Protein 7XYR (pdb70)

Structure (mmCIF, N/CA/C/O backbone):
data_7XYR
#
_entry.id   7XYR
#
_cell.length_a   101.582
_cell.length_b   122.249
_cell.length_c   105.122
_cell.angle_alpha   90.000
_cell.angle_beta   90.000
_cell.angle_gamma   90.000
#
_symmetry.space_group_name_H-M   'C 2 2 21'
#
loop_
_entity.id
_entity.type
_entity.pdbx_description
1 polymer Beta-glucuronidase
2 non-polymer 'MAGNESIUM ION'
3 non-polymer 'SODIUM ION'
4 non-polymer GLYCEROL
5 water water
#
loop_
_atom_site.group_PDB
_atom_site.id
_atom_site.type_symbol
_atom_site.label_atom_id
_atom_site.label_alt_id
_atom_site.label_comp_id
_atom_site.label_asym_id
_atom_site.label_entity_id
_atom_site.label_seq_id
_atom_site.pdbx_PDB_ins_code
_atom_site.Cartn_x
_atom_site.Cartn_y
_atom_site.Cartn_z
_atom_site.occupancy
_atom_site.B_iso_or_equiv
_atom_site.auth_seq_id
_atom_site.auth_comp_id
_atom_site.auth_asym_id
_atom_site.auth_atom_id
_atom_site.pdbx_PDB_model_num
ATOM 1 N N . ILE A 1 23 ? -28.506 -36.781 -9.755 1.000 32.500 21 ILE A N 1
ATOM 2 C CA . ILE A 1 23 ? -28.884 -35.418 -9.211 1.000 31.718 21 ILE A CA 1
ATOM 3 C C . ILE A 1 23 ? -28.624 -34.332 -10.262 1.000 26.688 21 ILE A C 1
ATOM 4 O O . ILE A 1 23 ? -27.503 -34.120 -10.725 1.000 25.298 21 ILE A O 1
ATOM 9 N N . PRO A 1 24 ? -29.657 -33.557 -10.648 1.000 22.608 22 PRO A N 1
ATOM 10 C CA . PRO A 1 24 ? -29.475 -32.462 -11.607 1.000 20.681 22 PRO A CA 1
ATOM 11 C C . PRO A 1 24 ? -28.630 -31.307 -11.034 1.000 18.738 22 PRO A C 1
ATOM 12 O O . PRO A 1 24 ? -28.586 -31.141 -9.840 1.000 19.743 22 PRO A O 1
ATOM 16 N N . ARG A 1 25 ? -27.940 -30.576 -11.909 1.000 19.175 23 ARG A N 1
ATOM 17 C CA . ARG A 1 25 ? -27.152 -29.349 -11.609 1.000 20.537 23 ARG A CA 1
ATOM 18 C C . ARG A 1 25 ? -26.351 -29.602 -10.337 1.000 22.330 23 ARG A C 1
ATOM 19 O O . ARG A 1 25 ? -26.541 -28.925 -9.322 1.000 21.062 23 ARG A O 1
ATOM 27 N N . PRO A 1 26 ? -25.491 -30.650 -10.337 1.000 21.616 24 PRO A N 1
ATOM 28 C CA . PRO A 1 26 ? -24.792 -31.057 -9.126 1.000 22.829 24 PRO A CA 1
ATOM 29 C C . PRO A 1 26 ? -23.637 -30.109 -8.754 1.000 20.081 24 PRO A C 1
ATOM 30 O O . PRO A 1 26 ? -23.129 -30.290 -7.688 1.000 20.145 24 PRO A O 1
ATOM 34 N N . GLU A 1 27 ? -23.241 -29.172 -9.619 1.000 19.312 25 GLU A N 1
ATOM 35 C CA . GLU A 1 27 ? -21.996 -28.366 -9.440 1.000 19.943 25 GLU A CA 1
ATOM 36 C C . GLU A 1 27 ? -22.129 -27.397 -8.243 1.000 20.422 25 GLU A C 1
ATOM 37 O O . GLU A 1 27 ? -23.274 -27.021 -7.839 1.000 16.966 25 GLU A O 1
ATOM 43 N N . TYR A 1 28 ? -20.985 -26.976 -7.697 1.000 19.812 26 TYR A N 1
ATOM 44 C CA . TYR A 1 28 ? -20.919 -26.072 -6.521 1.000 22.015 26 TYR A CA 1
ATOM 45 C C . TYR A 1 28 ? -21.594 -24.753 -6.909 1.000 20.399 26 TYR A C 1
ATOM 46 O O . TYR A 1 28 ? -21.203 -24.124 -7.884 1.000 18.511 26 TYR A O 1
ATOM 55 N N . PRO A 1 29 ? -22.693 -24.358 -6.231 1.000 20.503 27 PRO A N 1
ATOM 56 C CA . PRO A 1 29 ? -23.496 -23.221 -6.680 1.000 20.283 27 PRO A CA 1
ATOM 57 C C . PRO A 1 29 ? -22.906 -21.837 -6.386 1.000 19.345 27 PRO A C 1
ATOM 58 O O . PRO A 1 29 ? -23.404 -20.875 -6.918 1.000 18.457 27 PRO A O 1
ATOM 62 N N . ARG A 1 30 ? -21.772 -21.783 -5.681 1.000 21.153 28 ARG A N 1
ATOM 63 C CA . ARG A 1 30 ? -21.121 -20.511 -5.291 1.000 20.618 28 ARG A CA 1
ATOM 64 C C . ARG A 1 30 ? -19.619 -20.611 -5.490 1.000 20.675 28 ARG A C 1
ATOM 65 O O . ARG A 1 30 ? -18.851 -20.545 -4.547 1.000 23.052 28 ARG A O 1
ATOM 73 N N . PRO A 1 31 ? -19.159 -20.708 -6.744 1.000 22.791 29 PRO A N 1
ATOM 74 C CA . PRO A 1 31 ? -17.778 -21.084 -7.019 1.000 22.398 29 PRO A CA 1
ATOM 75 C C . PRO A 1 31 ? -16.760 -19.966 -6.797 1.000 22.754 29 PRO A C 1
ATOM 76 O O . PRO A 1 31 ? -15.617 -20.243 -6.891 1.000 21.177 29 PRO A O 1
ATOM 80 N N . GLN A 1 32 ? -17.186 -18.734 -6.516 1.000 22.789 30 GLN A N 1
ATOM 81 C CA . GLN A 1 32 ? -16.224 -17.660 -6.170 1.000 22.153 30 GLN A CA 1
ATOM 82 C C . GLN A 1 32 ? -16.053 -17.602 -4.643 1.000 23.346 30 GLN A C 1
ATOM 83 O O . GLN A 1 32 ? -15.255 -16.766 -4.173 1.000 24.990 30 GLN A O 1
ATOM 89 N N . PHE A 1 33 ? -16.749 -18.455 -3.879 1.000 22.393 31 PHE A N 1
ATOM 90 C CA . PHE A 1 33 ? -16.557 -18.570 -2.402 1.000 21.401 31 PHE A CA 1
ATOM 91 C C . PHE A 1 33 ? -16.848 -20.004 -1.953 1.000 21.066 31 PHE A C 1
ATOM 92 O O . PHE A 1 33 ? -17.953 -20.318 -1.446 1.000 23.752 31 PHE A O 1
ATOM 100 N N . GLU A 1 34 ? -15.890 -20.902 -2.149 1.000 21.358 32 GLU A N 1
ATOM 101 C CA . GLU A 1 34 ? -16.188 -22.368 -2.171 1.000 22.224 32 GLU A CA 1
ATOM 102 C C . GLU A 1 34 ? -15.598 -23.082 -0.953 1.000 23.611 32 GLU A C 1
ATOM 103 O O . GLU A 1 34 ? -14.370 -22.984 -0.753 1.000 26.276 32 GLU A O 1
ATOM 109 N N . ARG A 1 35 ? -16.434 -23.768 -0.175 1.000 24.697 33 ARG A N 1
ATOM 110 C CA . ARG A 1 35 ? -16.025 -24.725 0.891 1.000 30.151 33 ARG A CA 1
ATOM 111 C C . ARG A 1 35 ? -16.325 -26.135 0.380 1.000 35.283 33 ARG A C 1
ATOM 112 O O . ARG A 1 35 ? -17.099 -26.270 -0.603 1.000 43.464 33 ARG A O 1
ATOM 120 N N . THR A 1 36 ? -15.754 -27.149 1.023 1.000 32.483 34 THR A N 1
ATOM 121 C CA . THR A 1 36 ? -15.943 -28.571 0.628 1.000 30.283 34 THR A CA 1
ATOM 122 C C . THR A 1 36 ? -17.105 -29.174 1.421 1.000 27.752 34 THR A C 1
ATOM 123 O O . THR A 1 36 ? -17.658 -30.181 0.974 1.000 29.115 34 THR A O 1
ATOM 127 N N . THR A 1 37 ? -17.464 -28.613 2.573 1.000 25.987 35 THR A N 1
ATOM 128 C CA . THR A 1 37 ? -18.399 -29.277 3.511 1.000 25.655 35 THR A CA 1
ATOM 129 C C . THR A 1 37 ? -19.799 -28.793 3.161 1.000 27.445 35 THR A C 1
ATOM 130 O O . THR A 1 37 ? -20.386 -27.969 3.942 1.000 27.664 35 THR A O 1
ATOM 134 N N . TRP A 1 38 ? -20.341 -29.345 2.069 1.000 25.476 36 TRP A N 1
ATOM 135 C CA . TRP A 1 38 ? -21.717 -29.026 1.615 1.000 24.673 36 TRP A CA 1
ATOM 136 C C . TRP A 1 38 ? -22.439 -30.278 1.146 1.000 22.719 36 TRP A C 1
ATOM 137 O O . TRP A 1 38 ? -21.773 -31.246 0.844 1.000 24.945 36 TRP A O 1
ATOM 148 N N . VAL A 1 39 ? -23.751 -30.155 1.025 1.000 21.918 37 VAL A N 1
ATOM 149 C CA . VAL A 1 39 ? -24.692 -31.157 0.457 1.000 21.683 37 VAL A CA 1
ATOM 150 C C . VAL A 1 39 ? -25.564 -30.464 -0.610 1.000 22.577 37 VAL A C 1
ATOM 151 O O . VAL A 1 39 ? -26.183 -29.374 -0.345 1.000 18.645 37 VAL A O 1
ATOM 155 N N . ASN A 1 40 ? -25.642 -31.072 -1.784 1.000 20.544 38 ASN A N 1
ATOM 156 C CA . ASN A 1 40 ? -26.582 -30.641 -2.851 1.000 18.865 38 ASN A CA 1
ATOM 157 C C . ASN A 1 40 ? -27.955 -31.259 -2.576 1.000 17.289 38 ASN A C 1
ATOM 158 O O . ASN A 1 40 ? -28.059 -32.477 -2.481 1.000 19.219 38 ASN A O 1
ATOM 163 N N . LEU A 1 41 ? -28.999 -30.456 -2.431 1.000 16.745 39 LEU A N 1
ATOM 164 C CA . LEU A 1 41 ? -30.348 -30.989 -2.149 1.000 17.329 39 LEU A CA 1
ATOM 165 C C . LEU A 1 41 ? -31.232 -31.007 -3.412 1.000 17.845 39 LEU A C 1
ATOM 166 O O . LEU A 1 41 ? -32.495 -31.179 -3.273 1.000 18.329 39 LEU A O 1
ATOM 171 N N . ASN A 1 42 ? -30.643 -30.944 -4.607 1.000 18.013 40 ASN A N 1
ATOM 172 C CA . ASN A 1 42 ? -31.434 -31.095 -5.865 1.000 18.370 40 ASN A CA 1
ATOM 173 C C . ASN A 1 42 ? -31.895 -32.545 -6.016 1.000 18.543 40 ASN A C 1
ATOM 174 O O . ASN A 1 42 ? -31.392 -33.413 -5.316 1.000 18.300 40 ASN A O 1
ATOM 179 N N . GLY A 1 43 ? -32.828 -32.794 -6.917 1.000 18.551 41 GLY A N 1
ATOM 180 C CA . GLY A 1 43 ? -33.336 -34.151 -7.165 1.000 20.442 41 GLY A CA 1
ATOM 181 C C . GLY A 1 43 ? -34.825 -34.205 -6.897 1.000 21.243 41 GLY A C 1
ATOM 182 O O . GLY A 1 43 ? -35.515 -33.156 -6.963 1.000 20.127 41 GLY A O 1
ATOM 183 N N . THR A 1 44 ? -35.309 -35.380 -6.541 1.000 21.026 42 THR A N 1
ATOM 184 C CA . THR A 1 44 ? -36.754 -35.634 -6.405 1.000 21.164 42 THR A CA 1
ATOM 185 C C . THR A 1 44 ? -37.226 -35.075 -5.070 1.000 20.969 42 THR A C 1
ATOM 186 O O . THR A 1 44 ? -36.791 -35.555 -4.056 1.000 21.715 42 THR A O 1
ATOM 190 N N . TRP A 1 45 ? -38.150 -34.128 -5.115 1.000 21.074 43 TRP A N 1
ATOM 191 C CA . TRP A 1 45 ? -38.922 -33.640 -3.958 1.000 18.566 43 TRP A CA 1
ATOM 192 C C . TRP A 1 45 ? -40.365 -34.044 -4.213 1.000 20.725 43 TRP A C 1
ATOM 193 O O . TRP A 1 45 ? -40.661 -34.445 -5.338 1.000 22.159 43 TRP A O 1
ATOM 204 N N . THR A 1 46 ? -41.244 -33.848 -3.237 1.000 20.938 44 THR A N 1
ATOM 205 C CA . THR A 1 46 ? -42.710 -33.954 -3.418 1.000 21.678 44 THR A CA 1
ATOM 206 C C . THR A 1 46 ? -43.278 -32.541 -3.468 1.000 21.804 44 THR A C 1
ATOM 207 O O . THR A 1 46 ? -42.611 -31.597 -2.993 1.000 21.338 44 THR A O 1
ATOM 211 N N . TYR A 1 47 ? -44.447 -32.392 -4.055 1.000 19.741 45 TYR A N 1
ATOM 212 C CA . TYR A 1 47 ? -45.103 -31.075 -4.226 1.000 21.281 45 TYR A CA 1
ATOM 213 C C . TYR A 1 47 ? -46.610 -31.257 -4.310 1.000 20.592 45 TYR A C 1
ATOM 214 O O . TYR A 1 47 ? -47.063 -32.364 -4.572 1.000 21.168 45 TYR A O 1
ATOM 223 N N . GLU A 1 48 ? -47.318 -30.158 -4.148 1.000 22.042 46 GLU A N 1
ATOM 224 C CA . GLU A 1 48 ? -48.777 -30.040 -4.342 1.000 26.579 46 GLU A CA 1
ATOM 225 C C . GLU A 1 48 ? -49.087 -28.635 -4.824 1.000 25.635 46 GLU A C 1
ATOM 226 O O . GLU A 1 48 ? -48.480 -27.716 -4.267 1.000 29.514 46 GLU A O 1
ATOM 232 N N . PHE A 1 49 ? -50.050 -28.474 -5.721 1.000 24.511 47 PHE A N 1
ATOM 233 C CA . PHE A 1 49 ? -50.720 -27.175 -5.977 1.000 25.978 47 PHE A CA 1
ATOM 234 C C . PHE A 1 49 ? -51.776 -27.000 -4.890 1.000 27.686 47 PHE A C 1
ATOM 235 O O . PHE A 1 49 ? -52.319 -28.036 -4.474 1.000 27.535 47 PHE A O 1
ATOM 243 N N . ASP A 1 50 ? -51.972 -25.783 -4.378 1.000 28.426 48 ASP A N 1
ATOM 244 C CA . ASP A 1 50 ? -52.907 -25.522 -3.252 1.000 31.283 48 ASP A CA 1
ATOM 245 C C . ASP A 1 50 ? -53.910 -24.452 -3.707 1.000 33.295 48 ASP A C 1
ATOM 246 O O . ASP A 1 50 ? -53.842 -23.273 -3.272 1.000 29.135 48 ASP A O 1
ATOM 251 N N . LEU A 1 51 ? -54.849 -24.916 -4.519 1.000 37.980 49 LEU A N 1
ATOM 252 C CA . LEU A 1 51 ? -55.878 -24.118 -5.238 1.000 41.411 49 LEU A CA 1
ATOM 253 C C . LEU A 1 51 ? -56.687 -23.253 -4.261 1.000 40.220 49 LEU A C 1
ATOM 254 O O . LEU A 1 51 ? -57.038 -22.112 -4.630 1.000 36.460 49 LEU A O 1
ATOM 259 N N . ASP A 1 52 ? -57.020 -23.763 -3.078 1.000 42.161 50 ASP A N 1
ATOM 260 C CA . ASP A 1 52 ? -57.934 -23.032 -2.156 1.000 45.173 50 ASP A CA 1
ATOM 261 C C . ASP A 1 52 ? -57.140 -22.439 -0.989 1.000 43.226 50 ASP A C 1
ATOM 262 O O . ASP A 1 52 ? -57.780 -21.905 -0.077 1.000 43.291 50 ASP A O 1
ATOM 267 N N . ASP A 1 53 ? -55.806 -22.473 -1.042 1.000 39.774 51 ASP A N 1
ATOM 268 C CA . ASP A 1 53 ? -54.948 -21.897 0.026 1.000 40.845 51 ASP A CA 1
ATOM 269 C C . ASP A 1 53 ? -55.364 -22.491 1.375 1.000 40.062 51 ASP A C 1
ATOM 270 O O . ASP A 1 53 ? -55.616 -21.716 2.311 1.000 41.488 51 ASP A O 1
ATOM 275 N N . SER A 1 54 ? -55.444 -23.822 1.453 1.000 38.111 52 SER A N 1
ATOM 276 C CA . SER A 1 54 ? -55.894 -24.562 2.658 1.000 36.218 52 SER A CA 1
ATOM 277 C C . SER A 1 54 ? -54.736 -25.348 3.282 1.000 34.618 52 SER A C 1
ATOM 278 O O . SER A 1 54 ? -54.950 -25.953 4.332 1.000 36.598 52 SER A O 1
ATOM 281 N N . GLY A 1 55 ? -53.543 -25.315 2.686 1.000 33.121 53 GLY A N 1
ATOM 282 C CA . GLY A 1 55 ? -52.391 -26.125 3.126 1.000 32.907 53 GLY A CA 1
ATOM 283 C C . GLY A 1 55 ? -52.137 -26.067 4.631 1.000 33.720 53 GLY A C 1
ATOM 284 O O . GLY A 1 55 ? -51.778 -27.112 5.187 1.000 31.248 53 GLY A O 1
ATOM 285 N N . LYS A 1 56 ? -52.245 -24.894 5.262 1.000 34.719 54 LYS A N 1
ATOM 286 C CA . LYS A 1 56 ? -51.963 -24.747 6.722 1.000 39.260 54 LYS A CA 1
ATOM 287 C C . LYS A 1 56 ? -53.072 -25.465 7.491 1.000 41.170 54 LYS A C 1
ATOM 288 O O . LYS A 1 56 ? -52.738 -26.222 8.396 1.000 37.295 54 LYS A O 1
ATOM 292 N N . LYS A 1 57 ? -54.330 -25.297 7.069 1.000 45.502 55 LYS A N 1
ATOM 293 C CA . LYS A 1 57 ? -55.495 -26.025 7.648 1.000 43.953 55 LYS A CA 1
ATOM 294 C C . LYS A 1 57 ? -55.242 -27.538 7.574 1.000 41.822 55 LYS A C 1
ATOM 295 O O . LYS A 1 57 ? -55.576 -28.211 8.550 1.000 46.941 55 LYS A O 1
ATOM 297 N N . ARG A 1 58 ? -54.613 -28.052 6.512 1.000 38.466 56 ARG A N 1
ATOM 298 C CA . ARG A 1 58 ? -54.392 -29.510 6.321 1.000 34.149 56 ARG A CA 1
ATOM 299 C C . ARG A 1 58 ? -53.025 -29.937 6.861 1.000 35.296 56 ARG A C 1
ATOM 300 O O . ARG A 1 58 ? -52.584 -31.049 6.525 1.000 33.413 56 ARG A O 1
ATOM 308 N N . ASN A 1 59 ? -52.372 -29.087 7.656 1.000 35.758 57 ASN A N 1
ATOM 309 C CA . ASN A 1 59 ? -51.107 -29.400 8.372 1.000 35.440 57 ASN A CA 1
ATOM 310 C C . ASN A 1 59 ? -50.039 -29.819 7.356 1.000 32.323 57 ASN A C 1
ATOM 311 O O . ASN A 1 59 ? -49.231 -30.739 7.652 1.000 30.125 57 ASN A O 1
ATOM 316 N N . LEU A 1 60 ? -49.983 -29.148 6.204 1.000 29.275 58 LEU A N 1
ATOM 317 C CA . LEU A 1 60 ? -48.931 -29.465 5.214 1.000 28.689 58 LEU A CA 1
ATOM 318 C C . LEU A 1 60 ? -47.552 -29.243 5.824 1.000 24.969 58 LEU A C 1
ATOM 319 O O . LEU A 1 60 ? -46.638 -29.972 5.462 1.000 26.004 58 LEU A O 1
ATOM 324 N N . PRO A 1 61 ? -47.303 -28.277 6.740 1.000 25.742 59 PRO A N 1
ATOM 325 C CA . PRO A 1 61 ? -45.987 -28.210 7.383 1.000 26.610 59 PRO A CA 1
ATOM 326 C C . PRO A 1 61 ? -45.519 -29.488 8.101 1.000 30.396 59 PRO A C 1
ATOM 327 O O . PRO A 1 61 ? -44.294 -29.691 8.159 1.000 30.880 59 PRO A O 1
ATOM 331 N N . THR A 1 62 ? -46.431 -30.346 8.581 1.000 31.022 60 THR A N 1
ATOM 332 C CA . THR A 1 62 ? -46.046 -31.639 9.228 1.000 31.088 60 THR A CA 1
ATOM 333 C C . THR A 1 62 ? -46.201 -32.808 8.250 1.000 32.899 60 THR A C 1
ATOM 334 O O . THR A 1 62 ? -46.065 -33.955 8.690 1.000 34.123 60 THR A O 1
ATOM 338 N N . ALA A 1 63 ? -46.477 -32.560 6.971 1.000 31.581 61 ALA A N 1
ATOM 339 C CA . ALA A 1 63 ? -46.641 -33.655 5.978 1.000 31.171 61 ALA A CA 1
ATOM 340 C C . ALA A 1 63 ? -45.276 -34.263 5.651 1.000 30.063 61 ALA A C 1
ATOM 341 O O . ALA A 1 63 ? -44.325 -33.492 5.443 1.000 29.904 61 ALA A O 1
ATOM 343 N N . LYS A 1 64 ? -45.172 -35.594 5.606 1.000 29.043 62 LYS A N 1
ATOM 344 C CA . LYS A 1 64 ? -43.878 -36.292 5.361 1.000 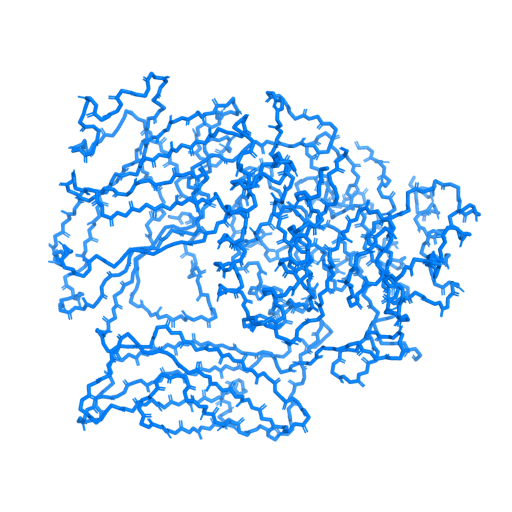32.784 62 LYS A CA 1
ATOM 345 C C . LYS A 1 64 ? -43.790 -36.662 3.876 1.000 32.166 62 LYS A C 1
ATOM 346 O O . LYS A 1 64 ? -42.713 -37.108 3.432 1.000 28.032 62 LYS A O 1
ATOM 352 N N . GLU A 1 65 ? -44.879 -36.453 3.135 1.000 31.147 63 GLU A N 1
ATOM 353 C CA . GLU A 1 65 ? -44.941 -36.751 1.685 1.000 32.017 63 GLU A CA 1
ATOM 354 C C . GLU A 1 65 ? -46.111 -35.969 1.085 1.000 31.491 63 GLU A C 1
ATOM 355 O O . GLU A 1 65 ? -47.248 -36.109 1.577 1.000 30.143 63 GLU A O 1
ATOM 361 N N . LEU A 1 66 ? -45.859 -35.169 0.048 1.000 28.637 64 LEU A N 1
ATOM 362 C CA . LEU A 1 66 ? -46.953 -34.444 -0.640 1.000 26.701 64 LEU A CA 1
ATOM 363 C C . LEU A 1 66 ? -47.466 -35.322 -1.788 1.000 25.118 64 LEU A C 1
ATOM 364 O O . LEU A 1 66 ? -46.829 -36.336 -2.077 1.000 24.355 64 LEU A O 1
ATOM 369 N N . SER A 1 67 ? -48.563 -34.937 -2.435 1.000 28.334 65 SER A N 1
ATOM 370 C CA . SER A 1 67 ? -49.281 -35.844 -3.367 1.000 29.698 65 SER A CA 1
ATOM 371 C C . SER A 1 67 ? -48.443 -36.151 -4.610 1.000 29.058 65 SER A C 1
ATOM 372 O O . SER A 1 67 ? -48.588 -37.269 -5.083 1.000 30.069 65 SER A O 1
ATOM 375 N N . LYS A 1 68 ? -47.569 -35.271 -5.124 1.000 25.914 66 LYS A N 1
ATOM 376 C CA . LYS A 1 68 ? -46.874 -35.564 -6.413 1.000 27.306 66 LYS A CA 1
ATOM 377 C C . LYS A 1 68 ? -45.374 -35.284 -6.304 1.000 25.822 66 LYS A C 1
ATOM 378 O O . LYS A 1 68 ? -44.925 -34.917 -5.224 1.000 22.957 66 LYS A O 1
ATOM 384 N N . THR A 1 69 ? -44.612 -35.600 -7.350 1.000 25.302 67 THR A N 1
ATOM 385 C CA . THR A 1 69 ? -43.135 -35.468 -7.327 1.000 25.303 67 THR A CA 1
ATOM 386 C C . THR A 1 69 ? -42.690 -34.456 -8.377 1.000 25.623 67 THR A C 1
ATOM 387 O O . THR A 1 69 ? -43.437 -34.234 -9.343 1.000 25.041 67 THR A O 1
ATOM 391 N N . ILE A 1 70 ? -41.540 -33.824 -8.139 1.000 23.863 68 ILE A N 1
ATOM 392 C CA . ILE A 1 70 ? -40.974 -32.789 -9.045 1.000 21.759 68 ILE A CA 1
ATOM 393 C C . ILE A 1 70 ? -39.451 -32.895 -8.980 1.000 23.100 68 ILE A C 1
ATOM 394 O O . ILE A 1 70 ? -38.911 -33.319 -7.935 1.000 22.361 68 ILE A O 1
ATOM 399 N N . THR A 1 71 ? -38.775 -32.569 -10.070 1.000 21.075 69 THR A N 1
ATOM 400 C CA . THR A 1 71 ? -37.301 -32.545 -10.072 1.000 22.169 69 THR A CA 1
ATOM 401 C C . THR A 1 71 ? -36.833 -31.110 -9.821 1.000 23.066 69 THR A C 1
ATOM 402 O O . THR A 1 71 ? -36.943 -30.254 -10.725 1.000 19.446 69 THR A O 1
ATOM 406 N N . VAL A 1 72 ? -36.394 -30.855 -8.594 1.000 20.804 70 VAL A N 1
ATOM 407 C CA . VAL A 1 72 ? -35.756 -29.573 -8.199 1.000 19.753 70 VAL A CA 1
ATOM 408 C C . VAL A 1 72 ? -34.373 -29.597 -8.825 1.000 19.850 70 VAL A C 1
ATOM 409 O O . VAL A 1 72 ? -33.711 -30.628 -8.725 1.000 20.085 70 VAL A O 1
ATOM 413 N N . PRO A 1 73 ? -33.838 -28.510 -9.427 1.000 18.211 71 PRO A N 1
ATOM 414 C CA . PRO A 1 73 ? -34.367 -27.156 -9.343 1.000 17.943 71 PRO A CA 1
ATOM 415 C C . PRO A 1 73 ? -35.118 -26.658 -10.588 1.000 18.334 71 PRO A C 1
ATOM 416 O O . PRO A 1 73 ? -34.925 -25.526 -10.966 1.000 18.481 71 PRO A O 1
ATOM 420 N N . PHE A 1 74 ? -35.989 -27.476 -11.182 1.000 16.458 72 PHE A N 1
ATOM 421 C CA . PHE A 1 74 ? -36.743 -27.064 -12.394 1.000 16.727 72 PHE A CA 1
ATOM 422 C C . PHE A 1 74 ? -38.170 -26.655 -12.011 1.000 16.250 72 PHE A C 1
ATOM 423 O O . PHE A 1 74 ? -38.866 -27.457 -11.372 1.000 16.066 72 PHE A O 1
ATOM 431 N N . CYS A 1 75 ? -38.601 -25.459 -12.427 1.000 15.893 73 CYS A N 1
ATOM 432 C CA . CYS A 1 75 ? -39.920 -24.887 -12.063 1.000 16.257 73 CYS A CA 1
ATOM 433 C C . CYS A 1 75 ? -41.012 -25.796 -12.657 1.000 16.429 73 CYS A C 1
ATOM 434 O O . CYS A 1 75 ? -40.832 -26.375 -13.733 1.000 16.901 73 CYS A O 1
ATOM 437 N N . PRO A 1 76 ? -42.222 -25.933 -12.070 1.000 17.032 74 PRO A N 1
ATOM 438 C CA . PRO A 1 76 ? -43.281 -26.812 -12.618 1.000 17.413 74 PRO A CA 1
ATOM 439 C C . PRO A 1 76 ? -43.757 -26.513 -14.066 1.000 18.229 74 PRO A C 1
ATOM 440 O O . PRO A 1 76 ? -44.302 -27.416 -14.679 1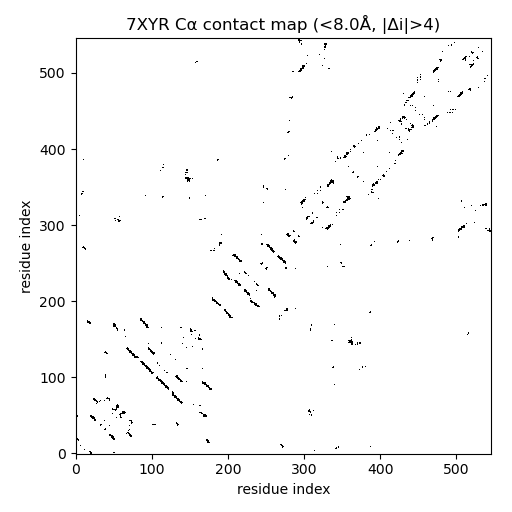.000 17.647 74 PRO A O 1
ATOM 444 N N . GLU A 1 77 ? -43.541 -25.300 -14.606 1.000 17.204 75 GLU A N 1
ATOM 445 C CA . GLU A 1 77 ? -43.910 -24.968 -16.018 1.000 18.442 75 GLU A CA 1
ATOM 446 C C . GLU A 1 77 ? -42.998 -25.693 -17.011 1.000 20.056 75 GLU A C 1
ATOM 447 O O . GLU A 1 77 ? -43.412 -25.867 -18.180 1.000 21.553 75 GLU A O 1
ATOM 453 N N . SER A 1 78 ? -41.817 -26.104 -16.552 1.000 19.758 76 SER A N 1
ATOM 454 C CA . SER A 1 78 ? -40.719 -26.724 -17.327 1.000 19.983 76 SER A CA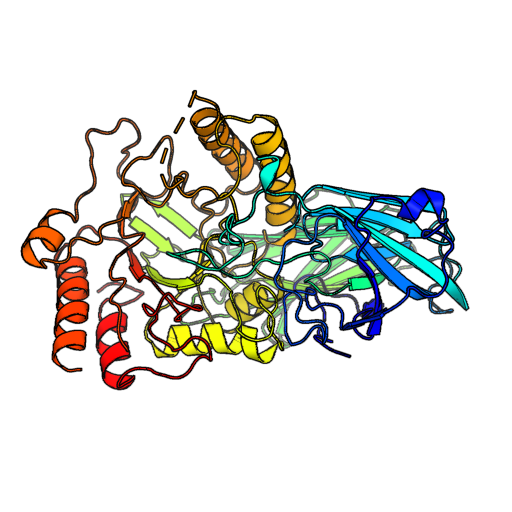 1
ATOM 455 C C . SER A 1 78 ? -41.000 -28.202 -17.620 1.000 21.460 76 SER A C 1
ATOM 456 O O . SER A 1 78 ? -41.702 -28.849 -16.822 1.000 20.687 76 SER A O 1
ATOM 459 N N . LYS A 1 79 ? -40.427 -28.695 -18.717 1.000 20.939 77 LYS A N 1
ATOM 460 C CA . LYS A 1 79 ? -40.411 -30.144 -19.052 1.000 22.678 77 LYS A CA 1
ATOM 461 C C . LYS A 1 79 ? -39.462 -30.854 -18.083 1.000 21.754 77 LYS A C 1
ATOM 462 O O . LYS A 1 79 ? -39.756 -31.969 -17.669 1.000 19.933 77 LYS A O 1
ATOM 464 N N . LEU A 1 80 ? -38.353 -30.213 -17.718 1.000 22.269 78 LEU A N 1
ATOM 465 C CA . LEU A 1 80 ? -37.335 -30.903 -16.893 1.000 21.726 78 LEU A CA 1
ATOM 466 C C . LEU A 1 80 ? -37.847 -31.124 -15.458 1.000 18.659 78 LEU A C 1
ATOM 467 O O . LEU A 1 80 ? -37.328 -32.018 -14.804 1.000 19.026 78 LEU A O 1
ATOM 472 N N . SER A 1 81 ? -38.913 -30.448 -15.042 1.000 18.182 79 SER A N 1
ATOM 473 C CA . SER A 1 81 ? -39.546 -30.664 -13.724 1.000 19.817 79 SER A CA 1
ATOM 474 C C . SER A 1 81 ? -40.264 -32.005 -13.744 1.000 22.230 79 SER A C 1
ATOM 475 O O . SER A 1 81 ? -40.458 -32.579 -12.651 1.000 22.160 79 SER A O 1
ATOM 478 N N . GLY A 1 82 ? -40.642 -32.464 -14.945 1.000 22.195 80 GLY A N 1
ATOM 479 C CA . GLY A 1 82 ? -41.471 -33.666 -15.125 1.000 22.461 80 GLY A CA 1
ATOM 480 C C . GLY A 1 82 ? -42.930 -33.324 -14.907 1.000 23.448 80 GLY A C 1
ATOM 481 O O . GLY A 1 82 ? -43.759 -34.231 -14.903 1.000 22.552 80 GLY A O 1
ATOM 482 N N . VAL A 1 83 ? -43.236 -32.041 -14.703 1.000 22.332 81 VAL A N 1
ATOM 483 C CA . VAL A 1 83 ? -44.605 -31.615 -14.305 1.000 23.628 81 VAL A CA 1
ATOM 484 C C . VAL A 1 83 ? -45.286 -30.937 -15.489 1.000 25.301 81 VAL A C 1
ATOM 485 O O . VAL A 1 83 ? -46.458 -31.253 -15.719 1.000 27.251 81 VAL A O 1
ATOM 489 N N . ASN A 1 84 ? -44.604 -29.989 -16.131 1.000 26.272 82 ASN A N 1
ATOM 490 C CA . ASN A 1 84 ? -45.060 -29.336 -17.383 1.000 27.568 82 ASN A CA 1
ATOM 491 C C . ASN A 1 84 ? -46.435 -28.693 -17.210 1.000 25.320 82 ASN A C 1
ATOM 492 O O . ASN A 1 84 ? -47.324 -28.980 -18.014 1.000 25.210 82 ASN A O 1
ATOM 497 N N . HIS A 1 85 ? -46.619 -27.864 -16.196 1.000 24.624 83 HIS A N 1
ATOM 498 C CA . HIS A 1 85 ? -47.896 -27.166 -15.916 1.000 22.132 83 HIS A CA 1
ATOM 499 C C . HIS A 1 85 ? -47.653 -25.681 -16.161 1.000 22.565 83 HIS A C 1
ATOM 500 O O . HIS A 1 85 ? -47.158 -25.023 -15.203 1.000 21.376 83 HIS A O 1
ATOM 507 N N . THR A 1 86 ? -47.942 -25.181 -17.377 1.000 19.369 84 THR A N 1
ATOM 508 C CA . THR A 1 86 ? -47.644 -23.771 -17.770 1.000 19.563 84 THR A CA 1
ATOM 509 C C . THR A 1 86 ? -48.706 -22.793 -17.253 1.000 19.085 84 THR A C 1
ATOM 510 O O . THR A 1 86 ? -48.404 -21.595 -17.195 1.000 19.390 84 THR A O 1
ATOM 514 N N . ASP A 1 87 ? -49.910 -23.235 -16.879 1.000 20.466 85 ASP A N 1
ATOM 515 C CA . ASP A 1 87 ? -50.938 -22.276 -16.372 1.000 21.532 85 ASP A CA 1
ATOM 516 C C . ASP A 1 87 ? -50.479 -21.637 -15.040 1.000 21.707 85 ASP A C 1
ATOM 517 O O . ASP A 1 87 ? -49.574 -22.199 -14.328 1.000 20.318 85 ASP A O 1
ATOM 522 N N . PHE A 1 88 ? -51.072 -20.490 -14.715 1.000 20.974 86 PHE A N 1
ATOM 523 C CA . PHE A 1 88 ? -50.811 -19.754 -13.461 1.000 22.549 86 PHE A CA 1
ATOM 524 C C . PHE A 1 88 ? -50.860 -20.727 -12.277 1.000 23.365 86 PHE A C 1
ATOM 525 O O . PHE A 1 88 ? -51.789 -21.580 -12.205 1.000 20.771 86 PHE A O 1
ATOM 533 N N . ILE A 1 89 ? -49.873 -20.613 -11.393 1.000 19.990 87 ILE A N 1
ATOM 534 C CA . ILE A 1 89 ? -49.812 -21.344 -10.098 1.000 20.098 87 ILE A CA 1
ATOM 535 C C . ILE A 1 89 ? -49.715 -20.280 -9.006 1.000 22.497 87 ILE A C 1
ATOM 536 O O . ILE A 1 89 ? -48.689 -19.572 -8.959 1.000 21.910 87 ILE A O 1
ATOM 541 N N . LYS A 1 90 ? -50.756 -20.124 -8.190 1.000 21.084 88 LYS A N 1
ATOM 542 C CA . LYS A 1 90 ? -50.795 -18.991 -7.238 1.000 24.060 88 LYS A CA 1
ATOM 543 C C . LYS A 1 90 ? -50.193 -19.425 -5.894 1.000 22.334 88 LYS A C 1
ATOM 544 O O . LYS A 1 90 ? -49.669 -18.570 -5.191 1.000 20.130 88 LYS A O 1
ATOM 550 N N . LYS A 1 91 ? -50.308 -20.711 -5.546 1.000 22.442 89 LYS A N 1
ATOM 551 C CA . LYS A 1 91 ? -49.856 -21.241 -4.236 1.000 24.710 89 LYS A CA 1
ATOM 552 C C . LYS A 1 91 ? -49.450 -22.693 -4.420 1.000 25.194 89 LYS A C 1
ATOM 553 O O . LYS A 1 91 ? -50.244 -23.478 -5.012 1.000 25.751 89 LYS A O 1
ATOM 559 N N . MET A 1 92 ? -48.259 -23.042 -3.957 1.000 21.238 90 MET A N 1
ATOM 560 C CA . MET A 1 92 ? -47.795 -24.428 -4.055 1.000 21.061 90 MET A CA 1
ATOM 561 C C . MET A 1 92 ? -46.898 -24.747 -2.867 1.000 21.374 90 MET A C 1
ATOM 562 O O . MET A 1 92 ? -46.415 -23.818 -2.195 1.000 20.085 90 MET A O 1
ATOM 567 N N . TRP A 1 93 ? -46.720 -26.041 -2.628 1.000 20.222 91 TRP A N 1
ATOM 568 C CA . TRP A 1 93 ? -45.952 -26.589 -1.489 1.000 20.805 91 TRP A CA 1
ATOM 569 C C . TRP A 1 93 ? -44.949 -27.583 -2.035 1.000 20.009 91 TRP A C 1
ATOM 570 O O . TRP A 1 93 ? -45.296 -28.284 -2.993 1.000 18.887 91 TRP A O 1
ATOM 581 N N . TYR A 1 94 ? -43.746 -27.555 -1.475 1.000 17.465 92 TYR A N 1
ATOM 582 C CA . TYR A 1 94 ? -42.631 -28.480 -1.750 1.000 19.769 92 TYR A CA 1
ATOM 583 C C . TYR A 1 94 ? -42.309 -29.221 -0.456 1.000 19.287 92 TYR A C 1
ATOM 584 O O . TYR A 1 94 ? -42.534 -28.635 0.625 1.000 20.589 92 TYR A O 1
ATOM 593 N N . GLN A 1 95 ? -41.766 -30.430 -0.550 1.000 22.735 93 GLN A N 1
ATOM 594 C CA . GLN A 1 95 ? -41.375 -31.207 0.669 1.000 22.386 93 GLN A CA 1
ATOM 595 C C . GLN A 1 95 ? -40.269 -32.179 0.315 1.000 20.388 93 GLN A C 1
ATOM 596 O O . GLN A 1 95 ? -40.292 -32.708 -0.787 1.000 18.703 93 GLN A O 1
ATOM 602 N N . ARG A 1 96 ? -39.332 -32.366 1.242 1.000 20.182 94 ARG A N 1
ATOM 603 C CA . ARG A 1 96 ? -38.361 -33.480 1.224 1.000 21.319 94 ARG A CA 1
ATOM 604 C C . ARG A 1 96 ? -37.838 -33.696 2.648 1.000 24.185 94 ARG A C 1
ATOM 605 O O . ARG A 1 96 ? -37.975 -32.802 3.501 1.000 21.476 94 ARG A O 1
ATOM 613 N N . SER A 1 97 ? -37.215 -34.853 2.844 1.000 26.667 95 SER A N 1
ATOM 614 C CA . SER A 1 97 ? -36.456 -35.238 4.056 1.000 28.391 95 SER A CA 1
ATOM 615 C C . SER A 1 97 ? -35.115 -34.492 4.049 1.000 26.797 95 SER A C 1
ATOM 616 O O . SER A 1 97 ? -34.520 -34.344 2.971 1.000 24.784 95 SER A O 1
ATOM 619 N N . LEU A 1 98 ? -34.675 -33.977 5.192 1.000 24.097 96 LEU A N 1
ATOM 620 C CA . LEU A 1 98 ? -33.413 -33.204 5.270 1.000 24.083 96 LEU A CA 1
ATOM 621 C C . LEU A 1 98 ? -32.440 -33.947 6.187 1.000 26.199 96 LEU A C 1
ATOM 622 O O . LEU A 1 98 ? -32.415 -33.733 7.393 1.000 25.710 96 LEU A O 1
ATOM 627 N N . PRO A 1 99 ? -31.595 -34.844 5.649 1.000 28.424 97 PRO A N 1
ATOM 628 C CA . PRO A 1 99 ? -30.615 -35.556 6.463 1.000 27.705 97 PRO A CA 1
ATOM 629 C C . PRO A 1 99 ? -29.413 -34.655 6.760 1.000 27.048 97 PRO A C 1
ATOM 630 O O . PRO A 1 99 ? -28.856 -34.052 5.864 1.000 24.095 97 PRO A O 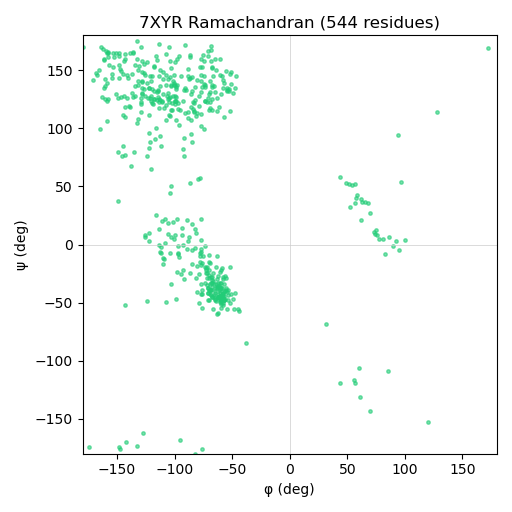1
ATOM 634 N N . ILE A 1 100 ? -29.062 -34.528 8.031 1.000 25.118 98 ILE A N 1
ATOM 635 C CA . ILE A 1 100 ? -27.892 -33.702 8.442 1.000 23.600 98 ILE A CA 1
ATOM 636 C C . ILE A 1 100 ? -26.748 -34.680 8.681 1.000 23.792 98 ILE A C 1
ATOM 637 O O . ILE A 1 100 ? -26.907 -35.612 9.470 1.000 23.335 98 ILE A O 1
ATOM 642 N N . PRO A 1 101 ? -25.605 -34.556 7.970 1.000 23.571 99 PRO A N 1
ATOM 643 C CA . PRO A 1 101 ? -24.469 -35.444 8.193 1.000 25.137 99 PRO A CA 1
ATOM 644 C C . PRO A 1 101 ? -23.964 -35.411 9.644 1.000 26.484 99 PRO A C 1
ATOM 645 O O . PRO A 1 101 ? -23.931 -34.362 10.269 1.000 22.351 99 PRO A O 1
ATOM 649 N N . ALA A 1 102 ? -23.588 -36.588 10.139 1.000 28.052 100 ALA A N 1
ATOM 650 C CA . ALA A 1 102 ? -23.138 -36.815 11.530 1.000 27.818 100 ALA A CA 1
ATOM 651 C C . ALA A 1 102 ? -21.886 -35.977 11.798 1.000 28.172 100 ALA A C 1
ATOM 652 O O . ALA A 1 102 ? -21.815 -35.379 12.875 1.000 31.294 100 ALA A O 1
ATOM 654 N N . ASP A 1 103 ? -20.934 -35.885 10.864 1.000 29.675 101 ASP A N 1
ATOM 655 C CA . ASP A 1 103 ? -19.653 -35.195 11.178 1.000 33.502 101 ASP A CA 1
ATOM 656 C C . ASP A 1 103 ? -1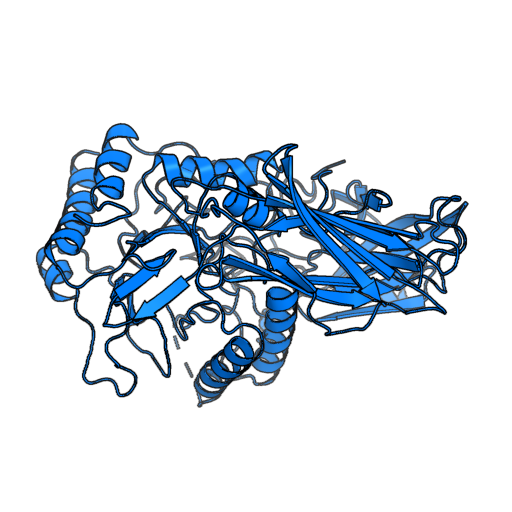9.813 -33.656 11.044 1.000 28.472 101 ASP A C 1
ATOM 657 O O . ASP A 1 103 ? -18.807 -32.950 11.189 1.000 25.324 101 ASP A O 1
ATOM 662 N N . TRP A 1 104 ? -21.031 -33.138 10.893 1.000 25.662 102 TRP A N 1
ATOM 663 C CA . TRP A 1 104 ? -21.323 -31.680 11.024 1.000 27.910 102 TRP A CA 1
ATOM 664 C C . TRP A 1 104 ? -21.553 -31.295 12.500 1.000 30.328 102 TRP A C 1
ATOM 665 O O . TRP A 1 104 ? -22.152 -30.215 12.777 1.000 25.973 102 TRP A O 1
ATOM 676 N N . SER A 1 105 ? -21.119 -32.149 13.430 1.000 33.281 103 SER A N 1
ATOM 677 C CA . SER A 1 105 ? -21.320 -31.948 14.891 1.000 34.560 103 SER A CA 1
ATOM 678 C C . SER A 1 105 ? -20.788 -30.584 15.302 1.000 28.161 103 SER A C 1
ATOM 679 O O . SER A 1 105 ? -19.648 -30.275 14.910 1.000 25.030 103 SER A O 1
ATOM 682 N N . ASN A 1 106 ? -21.564 -29.825 16.079 1.000 30.446 104 ASN A N 1
ATOM 683 C CA . ASN A 1 106 ? -21.080 -28.562 16.706 1.000 32.959 104 ASN A CA 1
ATOM 684 C C . ASN A 1 106 ? -20.668 -27.533 15.654 1.000 32.870 104 ASN A C 1
ATOM 685 O O . ASN A 1 106 ? -19.900 -26.620 16.004 1.000 35.533 104 ASN A O 1
ATOM 690 N N . LYS A 1 107 ? -21.146 -27.656 14.417 1.000 28.788 105 LYS A N 1
ATOM 691 C CA . LYS A 1 107 ? -20.851 -26.656 13.363 1.000 27.102 105 LYS A CA 1
ATOM 692 C C . LYS A 1 107 ? -21.995 -25.652 13.213 1.000 23.194 105 LYS A C 1
ATOM 693 O O . LYS A 1 107 ? -23.134 -25.926 13.578 1.000 20.298 105 LYS A O 1
ATOM 699 N N . LYS A 1 108 ? -21.684 -24.506 12.636 1.000 22.891 106 LYS A N 1
ATOM 700 C CA . LYS A 1 108 ? -22.741 -23.649 12.055 1.000 24.185 106 LYS A CA 1
ATOM 701 C C . LYS A 1 108 ? -23.274 -24.362 10.800 1.000 21.814 106 LYS A C 1
ATOM 702 O O . LYS A 1 108 ? -22.454 -24.725 9.926 1.000 23.194 106 LYS A O 1
ATOM 708 N N . ILE A 1 109 ? -24.596 -24.513 10.697 1.000 21.870 107 ILE A N 1
ATOM 709 C CA . ILE A 1 109 ? -25.267 -25.194 9.548 1.000 20.868 107 ILE A CA 1
ATOM 710 C C . ILE A 1 109 ? -26.216 -24.206 8.853 1.000 18.762 107 ILE A C 1
ATOM 711 O O . ILE A 1 109 ? -27.145 -23.691 9.520 1.000 18.290 107 ILE A O 1
ATOM 716 N N . LEU A 1 110 ? -25.984 -23.972 7.554 1.000 19.011 108 LEU A N 1
ATOM 717 C CA . LEU A 1 110 ? -26.749 -22.992 6.730 1.000 17.908 108 LEU A CA 1
ATOM 718 C C . LEU A 1 110 ? -27.545 -23.727 5.651 1.000 17.488 108 LEU A C 1
ATOM 719 O O . LEU A 1 110 ? -26.970 -24.566 4.951 1.000 17.339 108 LEU A O 1
ATOM 724 N N . LEU A 1 111 ? -28.823 -23.382 5.509 1.000 17.958 109 LEU A N 1
ATOM 725 C CA . LEU A 1 111 ? -29.671 -23.852 4.381 1.000 17.740 109 LEU A CA 1
ATOM 726 C C . LEU A 1 111 ? -29.856 -22.697 3.389 1.000 17.120 109 LEU A C 1
ATOM 727 O O . LEU A 1 111 ? -30.356 -21.612 3.813 1.000 16.863 109 LEU A O 1
ATOM 732 N N . HIS A 1 112 ? -29.464 -22.943 2.139 1.000 15.251 110 HIS A N 1
ATOM 733 C CA . HIS A 1 112 ? -29.358 -21.966 1.029 1.000 15.626 110 HIS A CA 1
ATOM 734 C C . HIS A 1 112 ? -30.372 -22.288 -0.065 1.000 16.099 110 HIS A C 1
ATOM 735 O O . HIS A 1 112 ? -30.464 -23.470 -0.469 1.000 16.520 110 HIS A O 1
ATOM 742 N N . PHE A 1 113 ? -31.095 -21.280 -0.522 1.000 16.641 111 PHE A N 1
ATOM 743 C CA . PHE A 1 113 ? -31.985 -21.336 -1.714 1.000 15.534 111 PHE A CA 1
ATOM 744 C C . PHE A 1 113 ? -31.475 -20.291 -2.690 1.000 16.424 111 PHE A C 1
ATOM 745 O O . PHE A 1 113 ? -31.381 -19.098 -2.298 1.000 16.667 111 PHE A O 1
ATOM 753 N N . GLY A 1 114 ? -31.148 -20.691 -3.916 1.000 15.633 112 GLY A N 1
ATOM 754 C CA . GLY A 1 114 ? -30.710 -19.749 -4.961 1.000 14.661 112 GLY A CA 1
ATOM 755 C C . GLY A 1 114 ? -31.798 -18.742 -5.314 1.000 14.474 112 GLY A C 1
ATOM 756 O O . GLY A 1 114 ? -31.513 -17.528 -5.501 1.000 13.023 112 GLY A O 1
ATOM 757 N N . ALA A 1 115 ? -33.007 -19.239 -5.477 1.000 13.220 113 ALA A N 1
ATOM 758 C CA . ALA A 1 115 ? -34.173 -18.440 -5.897 1.000 13.258 113 ALA A CA 1
ATOM 759 C C . ALA A 1 115 ? -35.440 -19.286 -5.759 1.000 13.637 113 ALA A C 1
ATOM 760 O O . ALA A 1 115 ? -35.416 -20.474 -6.077 1.000 12.421 113 ALA A O 1
ATOM 762 N N . VAL A 1 116 ? -36.512 -18.658 -5.319 1.000 15.181 114 VAL A N 1
ATOM 763 C CA . VAL A 1 116 ? -37.858 -19.272 -5.228 1.000 15.011 114 VAL A CA 1
ATOM 764 C C . VAL A 1 116 ? -38.838 -18.168 -5.588 1.000 14.751 114 VAL A C 1
ATOM 765 O O . VAL A 1 116 ? -38.858 -17.175 -4.864 1.000 14.238 114 VAL A O 1
ATOM 769 N N . ASP A 1 117 ? -39.609 -18.332 -6.661 1.000 14.346 115 ASP A N 1
ATOM 770 C CA . ASP A 1 117 ? -40.552 -17.286 -7.134 1.000 14.708 115 ASP A CA 1
ATOM 771 C C . ASP A 1 117 ? -41.943 -17.573 -6.572 1.000 14.678 115 ASP A C 1
ATOM 772 O O . ASP A 1 117 ? -42.494 -18.594 -6.922 1.000 13.318 115 ASP A O 1
ATOM 777 N N . TYR A 1 118 ? -42.523 -16.705 -5.711 1.000 15.371 116 TYR A N 1
ATOM 778 C CA . TYR A 1 118 ? -42.058 -15.354 -5.435 1.000 16.554 116 TYR A CA 1
ATOM 779 C C . TYR A 1 118 ? -41.805 -15.154 -3.925 1.000 18.243 116 TYR A C 1
ATOM 780 O O . TYR A 1 118 ? -40.780 -14.584 -3.539 1.000 18.206 116 TYR A O 1
ATOM 789 N N . LEU A 1 119 ? -42.770 -15.551 -3.102 1.000 19.118 117 LEU A N 1
ATOM 790 C CA . LEU A 1 119 ? -42.707 -15.488 -1.622 1.000 21.627 117 LEU A CA 1
ATOM 791 C C . LEU A 1 119 ? -42.617 -16.911 -1.056 1.000 23.098 117 LEU A C 1
ATOM 792 O O . LEU A 1 119 ? -43.478 -17.745 -1.370 1.000 22.919 117 LEU A O 1
ATOM 797 N N . ALA A 1 120 ? -41.567 -17.169 -0.280 1.000 20.915 118 ALA A N 1
ATOM 798 C CA . ALA A 1 120 ? -41.225 -18.488 0.283 1.000 19.838 118 ALA A CA 1
ATOM 799 C C . ALA A 1 120 ? -41.325 -18.432 1.811 1.000 21.398 118 ALA A C 1
ATOM 800 O O . ALA A 1 120 ? -40.773 -17.497 2.439 1.000 20.290 118 ALA A O 1
ATOM 802 N N . GLU A 1 121 ? -42.019 -19.411 2.387 1.000 20.080 119 GLU A N 1
ATOM 803 C CA . GLU A 1 121 ? -42.045 -19.635 3.844 1.000 21.697 119 GLU A CA 1
ATOM 804 C C . GLU A 1 121 ? -41.456 -21.012 4.068 1.000 21.310 119 GLU A C 1
ATOM 805 O O . GLU A 1 121 ? -41.931 -21.984 3.432 1.000 19.466 119 GLU A O 1
ATOM 811 N N . ILE A 1 122 ? -40.437 -21.077 4.915 1.000 20.549 120 ILE A N 1
ATOM 812 C CA . ILE A 1 122 ? -39.633 -22.310 5.133 1.000 19.792 120 ILE A CA 1
ATOM 813 C C . ILE A 1 122 ? -40.037 -22.897 6.477 1.000 22.829 120 ILE A C 1
ATOM 814 O O . ILE A 1 122 ? -39.984 -22.141 7.517 1.000 20.407 120 ILE A O 1
ATOM 819 N N . TYR A 1 123 ? -40.432 -24.177 6.456 1.000 23.781 121 TYR A N 1
ATOM 820 C CA . TYR A 1 123 ? -40.760 -24.980 7.659 1.000 22.401 121 TYR A CA 1
ATOM 821 C C . TYR A 1 123 ? -39.714 -26.087 7.847 1.000 21.429 121 TYR A C 1
ATOM 822 O O . TYR A 1 123 ? -39.300 -26.771 6.905 1.000 19.198 121 TYR A O 1
ATOM 831 N N . ILE A 1 124 ? -39.279 -26.260 9.087 1.000 22.010 122 ILE A N 1
ATOM 832 C CA . ILE A 1 124 ? -38.508 -27.462 9.497 1.000 22.959 122 ILE A CA 1
ATOM 833 C C . ILE A 1 124 ? -39.210 -28.113 10.694 1.000 26.249 122 ILE A C 1
ATOM 834 O O . ILE A 1 124 ? -39.536 -27.379 11.678 1.000 24.900 122 ILE A O 1
ATOM 839 N N . ASP A 1 125 ? -39.472 -29.423 10.564 1.000 25.686 123 ASP A N 1
ATOM 840 C CA . ASP A 1 125 ? -40.140 -30.284 11.579 1.000 26.753 123 ASP A CA 1
ATOM 841 C C . ASP A 1 125 ? -41.447 -29.608 11.984 1.000 28.459 123 ASP A C 1
ATOM 842 O O . ASP A 1 125 ? -41.814 -29.682 13.168 1.000 30.212 123 ASP A O 1
ATOM 847 N N . GLY A 1 126 ? -42.078 -28.885 11.054 1.000 27.684 124 GLY A N 1
ATOM 848 C CA . GLY A 1 126 ? -43.406 -28.279 11.233 1.000 24.484 124 GLY A CA 1
ATOM 849 C C . GLY A 1 126 ? -43.365 -26.876 11.803 1.000 23.751 124 GLY A C 1
ATOM 850 O O . GLY A 1 126 ? -44.440 -26.303 11.913 1.000 26.356 124 GLY A O 1
ATOM 851 N N . ARG A 1 127 ? -42.191 -26.327 12.115 1.000 23.320 125 ARG A N 1
ATOM 852 C CA . ARG A 1 127 ? -42.015 -24.962 12.691 1.000 24.633 125 ARG A CA 1
ATOM 853 C C . ARG A 1 127 ? -41.526 -23.975 11.612 1.000 23.461 125 ARG A C 1
ATOM 854 O O . ARG A 1 127 ? -40.644 -24.352 10.837 1.000 23.817 125 ARG A O 1
ATOM 856 N N . LEU A 1 128 ? -42.085 -22.758 11.563 1.000 24.080 126 LEU A N 1
ATOM 857 C CA . LEU A 1 128 ? -41.677 -21.698 10.604 1.000 26.340 126 LEU A CA 1
ATOM 858 C C . LEU A 1 128 ? -40.287 -21.200 11.012 1.000 26.809 126 LEU A C 1
ATOM 859 O O . LEU A 1 128 ? -40.155 -20.661 12.135 1.000 26.535 126 LEU A O 1
ATOM 864 N N . VAL A 1 129 ? -39.284 -21.404 10.162 1.000 22.289 127 VAL A N 1
ATOM 865 C CA . VAL A 1 129 ? -37.877 -21.035 10.482 1.000 23.428 127 VAL A CA 1
ATOM 866 C C . VAL A 1 129 ? -37.423 -19.841 9.632 1.000 22.159 127 VAL A C 1
ATOM 867 O O . VAL A 1 129 ? -36.371 -19.286 9.920 1.000 20.138 127 VAL A O 1
ATOM 871 N N . GLY A 1 130 ? -38.172 -19.447 8.603 1.000 22.073 128 GLY A N 1
ATOM 872 C CA . GLY A 1 130 ? -37.703 -18.333 7.766 1.000 22.199 128 GLY A CA 1
ATOM 873 C C . GLY A 1 130 ? -38.665 -18.003 6.658 1.000 22.469 128 GLY A C 1
ATOM 874 O O . GLY A 1 130 ? -39.617 -18.763 6.428 1.000 21.451 128 GLY A O 1
ATOM 875 N N . PHE A 1 131 ? -38.426 -16.882 5.987 1.000 23.157 129 PHE A N 1
ATOM 876 C CA . PHE A 1 131 ? -39.272 -16.447 4.864 1.000 24.118 129 PHE A CA 1
ATOM 877 C C . PHE A 1 131 ? -38.465 -15.511 3.989 1.000 23.401 129 PHE A C 1
ATOM 878 O O . PHE A 1 131 ? -37.470 -14.915 4.475 1.000 24.292 129 PHE A O 1
ATOM 886 N N . HIS A 1 132 ? -38.841 -15.449 2.714 1.000 19.491 130 HIS A N 1
ATOM 887 C CA . HIS A 1 132 ? -38.151 -14.586 1.736 1.000 19.750 130 HIS A CA 1
ATOM 888 C C . HIS A 1 132 ? -39.173 -14.026 0.754 1.000 20.695 130 HIS A C 1
ATOM 889 O O . HIS A 1 132 ? -39.957 -14.837 0.170 1.000 18.997 130 HIS A O 1
ATOM 896 N N . ASN A 1 133 ? -39.139 -12.704 0.617 1.000 20.028 131 ASN A N 1
ATOM 897 C CA . ASN A 1 133 ? -39.897 -11.934 -0.391 1.000 21.413 131 ASN A CA 1
ATOM 898 C C . ASN A 1 133 ? -38.906 -11.617 -1.522 1.000 19.392 131 ASN A C 1
ATOM 899 O O . ASN A 1 133 ? -37.807 -11.094 -1.231 1.000 18.125 131 ASN A O 1
ATOM 904 N N . GLY A 1 134 ? -39.222 -12.009 -2.753 1.000 17.452 132 GLY A N 1
ATOM 905 C CA . GLY A 1 134 ? -38.355 -11.739 -3.913 1.000 16.692 132 GLY A CA 1
ATOM 906 C C . GLY A 1 134 ? -38.088 -13.014 -4.666 1.000 15.089 132 GLY A C 1
ATOM 907 O O . GLY A 1 134 ? -37.493 -13.915 -4.101 1.000 15.504 132 GLY A O 1
ATOM 908 N N . GLY A 1 135 ? -38.587 -13.107 -5.892 1.000 14.990 133 GLY A N 1
ATOM 909 C CA . GLY A 1 135 ? -38.630 -14.383 -6.616 1.000 14.026 133 GLY A CA 1
ATOM 910 C C . GLY A 1 135 ? -37.342 -14.679 -7.339 1.000 14.570 133 GLY A C 1
ATOM 911 O O . GLY A 1 135 ? -37.239 -15.810 -7.921 1.000 15.223 133 GLY A O 1
ATOM 912 N N . SER A 1 136 ? -36.376 -13.758 -7.330 1.000 13.507 134 SER A N 1
ATOM 913 C CA . SER A 1 136 ? -35.202 -13.881 -8.224 1.000 14.034 134 SER A CA 1
ATOM 914 C C . SER A 1 136 ? -33.871 -13.820 -7.467 1.000 14.448 134 SER A C 1
ATOM 915 O O . SER A 1 136 ? -32.850 -13.816 -8.144 1.000 15.627 134 SER A O 1
ATOM 918 N N . SER A 1 137 ? -33.884 -13.794 -6.137 1.000 13.768 135 SER A N 1
ATOM 919 C CA . SER A 1 137 ? -32.713 -13.468 -5.296 1.000 14.252 135 SER A CA 1
ATOM 920 C C . SER A 1 137 ? -32.494 -14.579 -4.266 1.000 14.119 135 SER A C 1
ATOM 921 O O . SER A 1 137 ? -33.439 -15.225 -3.803 1.000 12.662 135 SER A O 1
ATOM 924 N N . PRO A 1 138 ? -31.235 -14.846 -3.878 1.000 13.408 136 PRO A N 1
ATOM 925 C CA . PRO A 1 138 ? -30.948 -15.904 -2.917 1.000 13.945 136 PRO A CA 1
ATOM 926 C C . PRO A 1 138 ? -31.271 -15.492 -1.474 1.000 14.694 136 PRO A C 1
ATOM 927 O O . PRO A 1 138 ? -31.321 -14.303 -1.156 1.000 13.932 136 PRO A O 1
ATOM 931 N N . PHE A 1 139 ? -31.441 -16.497 -0.627 1.000 14.436 137 PHE A N 1
ATOM 932 C CA . PHE A 1 139 ? -31.579 -16.316 0.833 1.000 14.657 137 PHE A CA 1
ATOM 933 C C . PHE A 1 139 ? -30.990 -17.529 1.557 1.000 16.838 137 PHE A C 1
ATOM 934 O O . PHE A 1 139 ? -30.714 -18.602 0.924 1.000 15.443 137 PHE A O 1
ATOM 942 N N . VAL A 1 140 ? -30.760 -17.354 2.854 1.000 16.915 138 VAL A N 1
ATOM 943 C CA . VAL A 1 140 ? -30.076 -18.379 3.691 1.000 18.312 138 VAL A CA 1
ATOM 944 C C . VAL A 1 140 ? -30.777 -18.409 5.033 1.000 18.919 138 VAL A C 1
ATOM 945 O O . VAL A 1 140 ? -31.248 -17.334 5.493 1.000 17.460 138 VAL A O 1
ATOM 949 N N . ILE A 1 141 ? -30.893 -19.597 5.599 1.000 20.015 139 ILE A N 1
ATOM 950 C CA . ILE A 1 141 ? -31.443 -19.745 6.972 1.000 21.969 139 ILE A CA 1
ATOM 951 C C . ILE A 1 141 ? -30.380 -20.430 7.819 1.000 21.855 139 ILE A C 1
ATOM 952 O O . ILE A 1 141 ? -29.853 -21.478 7.405 1.000 19.157 139 ILE A O 1
ATOM 957 N N . ASP A 1 142 ? -30.035 -19.800 8.935 1.000 21.227 140 ASP A N 1
ATOM 958 C CA . ASP A 1 142 ? -29.101 -20.395 9.917 1.000 22.621 140 ASP A CA 1
ATOM 959 C C . ASP A 1 142 ? -29.861 -21.451 10.718 1.000 20.911 140 ASP A C 1
ATOM 960 O O . ASP A 1 142 ? -30.624 -21.056 11.598 1.000 23.540 140 ASP A O 1
ATOM 965 N N . ILE A 1 143 ? -29.683 -22.743 10.431 1.000 21.837 141 ILE A N 1
ATOM 966 C CA . ILE A 1 143 ? -30.409 -23.814 11.172 1.000 23.635 141 ILE A CA 1
ATOM 967 C C . ILE A 1 143 ? -29.518 -24.412 12.275 1.000 24.227 141 ILE A C 1
ATOM 968 O O . ILE A 1 143 ? -29.827 -25.506 12.739 1.000 25.550 141 ILE A O 1
ATOM 973 N N . SER A 1 144 ? -28.503 -23.694 12.738 1.000 25.268 142 SER A N 1
ATOM 974 C CA . SER A 1 144 ? -27.487 -24.230 13.688 1.000 26.539 142 SER A CA 1
ATOM 975 C C . SER A 1 144 ? -28.163 -24.755 14.961 1.000 27.718 142 SER A C 1
ATOM 976 O O . SER A 1 144 ? -27.795 -25.846 15.428 1.000 30.031 142 SER A O 1
ATOM 979 N N . ARG A 1 145 ? -29.177 -24.046 15.452 1.000 30.747 143 ARG A N 1
ATOM 980 C CA . ARG A 1 145 ? -29.835 -24.306 16.753 1.000 32.530 143 ARG A CA 1
ATOM 981 C C . ARG A 1 145 ? -30.804 -25.486 16.611 1.000 35.970 143 ARG A C 1
ATOM 982 O O . ARG A 1 145 ? -31.058 -26.128 17.645 1.000 36.140 143 ARG A O 1
ATOM 984 N N . ILE A 1 146 ? -31.323 -25.777 15.409 1.000 36.002 144 ILE A N 1
ATOM 985 C CA . ILE A 1 146 ? -32.438 -26.768 15.205 1.000 36.480 144 ILE A CA 1
ATOM 986 C C . ILE A 1 146 ? -31.883 -28.087 14.648 1.000 33.589 144 ILE A C 1
ATOM 987 O O . ILE A 1 146 ? -32.461 -29.144 14.942 1.000 36.281 144 ILE A O 1
ATOM 992 N N . ALA A 1 147 ? -30.846 -28.015 13.821 1.000 34.047 145 ALA A N 1
ATOM 993 C CA . ALA A 1 147 ? -30.285 -29.150 13.058 1.000 32.616 145 ALA A CA 1
ATOM 994 C C . ALA A 1 147 ? -29.662 -30.132 14.038 1.000 34.295 145 ALA A C 1
ATOM 995 O O . ALA A 1 147 ? -28.965 -29.687 14.941 1.000 38.667 145 ALA A O 1
ATOM 997 N N . LYS A 1 148 ? -29.919 -31.420 13.847 1.000 36.758 146 LYS A N 1
ATOM 998 C CA . LYS A 1 148 ? -29.425 -32.507 14.727 1.000 33.709 146 LYS A CA 1
ATOM 999 C C . LYS A 1 148 ? -28.617 -33.432 13.850 1.000 27.870 146 LYS A C 1
ATOM 1000 O O . LYS A 1 148 ? -29.156 -34.349 13.258 1.000 25.741 146 LYS A O 1
ATOM 1006 N N . PRO A 1 149 ? -27.312 -33.165 13.697 1.000 26.292 147 PRO A N 1
ATOM 1007 C CA . PRO A 1 149 ? -26.447 -34.039 12.918 1.000 25.101 147 PRO A CA 1
ATOM 1008 C C . PRO A 1 149 ? -26.671 -35.509 13.285 1.000 27.375 147 PRO A C 1
ATOM 1009 O O . PRO A 1 149 ? -27.056 -35.812 14.436 1.000 28.352 147 PRO A O 1
ATOM 1013 N N . GLY A 1 150 ? -26.547 -36.355 12.261 1.000 25.158 148 GLY A N 1
ATOM 1014 C CA . GLY A 1 150 ? -26.830 -37.797 12.295 1.000 24.662 148 GLY A CA 1
ATOM 1015 C C . GLY A 1 150 ? -28.310 -38.056 12.328 1.000 24.270 148 GLY A C 1
ATOM 1016 O O . GLY A 1 150 ? -28.684 -39.199 12.513 1.000 25.737 148 GLY A O 1
ATOM 1017 N N . ASN A 1 151 ? -29.149 -37.036 12.145 1.000 25.061 149 ASN A N 1
ATOM 1018 C CA . ASN A 1 151 ? -30.624 -37.221 12.091 1.000 24.676 149 ASN A CA 1
ATOM 1019 C C . ASN A 1 151 ? -31.188 -36.542 10.829 1.000 26.790 149 ASN A C 1
ATOM 1020 O O . ASN A 1 151 ? -30.440 -35.790 10.148 1.000 26.947 149 ASN A O 1
ATOM 1025 N N . SER A 1 152 ? -32.465 -36.810 10.545 1.000 26.819 150 SER A N 1
ATOM 1026 C CA . SER A 1 152 ? -33.239 -36.280 9.389 1.000 28.804 150 SER A CA 1
ATOM 1027 C C . SER A 1 152 ? -34.413 -35.446 9.889 1.000 29.841 150 SER A C 1
ATOM 1028 O O . SER A 1 152 ? -35.106 -35.875 10.807 1.000 33.359 150 SER A O 1
ATOM 1031 N N . HIS A 1 153 ? -34.576 -34.250 9.323 1.000 29.462 151 HIS A N 1
ATOM 1032 C CA . HIS A 1 153 ? -35.706 -33.342 9.619 1.000 27.811 151 HIS A CA 1
ATOM 1033 C C . HIS A 1 153 ? -36.692 -33.383 8.446 1.000 25.303 151 HIS A C 1
ATOM 1034 O O . HIS A 1 153 ? -36.396 -34.004 7.410 1.000 24.386 151 HIS A O 1
ATOM 1041 N N . ASN A 1 154 ? -37.855 -32.792 8.649 1.000 25.171 152 ASN A N 1
ATOM 1042 C CA . ASN A 1 154 ? -38.880 -32.648 7.592 1.000 27.146 152 ASN A CA 1
ATOM 1043 C C . ASN A 1 154 ? -38.864 -31.198 7.090 1.000 22.787 152 ASN A C 1
ATOM 1044 O O . ASN A 1 154 ? -39.300 -30.324 7.860 1.000 21.692 152 ASN A O 1
ATOM 1049 N N . LEU A 1 155 ? -38.409 -30.972 5.848 1.000 21.624 153 LEU A N 1
ATOM 1050 C CA . LEU A 1 155 ? -38.356 -29.626 5.212 1.000 20.610 153 LEU A CA 1
ATOM 1051 C C . LEU A 1 155 ? -39.585 -29.428 4.343 1.000 20.207 153 LEU A C 1
ATOM 1052 O O . LEU A 1 155 ? -39.824 -30.230 3.450 1.000 21.829 153 LEU A O 1
ATOM 1057 N N . VAL A 1 156 ? -40.358 -28.403 4.631 1.000 21.038 154 VAL A N 1
ATOM 1058 C CA . VAL A 1 156 ? -41.568 -28.054 3.853 1.000 21.296 154 VAL A CA 1
ATOM 1059 C C . VAL A 1 156 ? -41.460 -26.577 3.481 1.000 22.516 154 VAL A C 1
ATOM 1060 O O . VAL A 1 156 ? -41.162 -25.743 4.369 1.000 20.921 154 VAL A O 1
ATOM 1064 N N . VAL A 1 157 ? -41.665 -26.285 2.194 1.000 21.254 155 VAL A N 1
ATOM 1065 C CA . VAL A 1 157 ? -41.586 -24.903 1.634 1.000 20.129 155 VAL A CA 1
ATOM 1066 C C . VAL A 1 157 ? -42.949 -24.529 1.059 1.000 20.706 155 VAL A C 1
ATOM 1067 O O . VAL A 1 157 ? -43.427 -25.212 0.147 1.000 20.796 155 VAL A O 1
ATOM 1071 N N . SER A 1 158 ? -43.523 -23.454 1.573 1.000 20.012 156 SER A N 1
ATOM 1072 C CA . SER A 1 158 ? -44.746 -22.793 1.051 1.000 21.377 156 SER A CA 1
ATOM 1073 C C . SER A 1 158 ? -44.343 -21.691 0.045 1.000 22.307 156 SER A C 1
ATOM 1074 O O . SER A 1 158 ? -43.451 -20.868 0.377 1.000 21.281 156 SER A O 1
ATOM 1077 N N . VAL A 1 159 ? -44.987 -21.641 -1.128 1.000 20.230 157 VAL A N 1
ATOM 1078 C CA . VAL A 1 159 ? -44.622 -20.699 -2.231 1.000 18.370 157 VAL A CA 1
ATOM 1079 C C . VAL A 1 159 ? -45.884 -19.961 -2.688 1.000 18.643 157 VAL A C 1
ATOM 1080 O O . VAL A 1 159 ? -46.851 -20.645 -3.044 1.000 17.303 157 VAL A O 1
ATOM 1084 N N . SER A 1 160 ? -45.842 -18.626 -2.705 1.000 19.281 158 SER A N 1
ATOM 1085 C CA . SER A 1 160 ? -46.885 -17.742 -3.284 1.000 21.864 158 SER A CA 1
ATOM 1086 C C . SER A 1 160 ? -46.307 -17.015 -4.485 1.000 21.543 158 SER A C 1
ATOM 1087 O O . SER A 1 160 ? -45.113 -16.691 -4.465 1.000 17.413 158 SER A O 1
ATOM 1090 N N . ASP A 1 161 ? -47.149 -16.793 -5.500 1.000 21.102 159 ASP A N 1
ATOM 1091 C CA . ASP A 1 161 ? -46.730 -16.167 -6.780 1.000 20.714 159 ASP A CA 1
ATOM 1092 C C . ASP A 1 161 ? -47.984 -15.597 -7.437 1.000 22.867 159 ASP A C 1
ATOM 1093 O O . ASP A 1 161 ? -48.835 -16.394 -7.909 1.000 22.738 159 ASP A O 1
ATOM 1098 N N . ASP A 1 162 ? -48.101 -14.274 -7.396 1.000 24.923 160 ASP A N 1
ATOM 1099 C CA . ASP A 1 162 ? -49.308 -13.523 -7.828 1.000 24.879 160 ASP A CA 1
ATOM 1100 C C . ASP A 1 162 ? -48.835 -12.233 -8.506 1.000 21.061 160 ASP A C 1
ATOM 1101 O O . ASP A 1 162 ? -48.934 -11.178 -7.875 1.000 19.554 160 ASP A O 1
ATOM 1106 N N . ALA A 1 163 ? -48.355 -12.315 -9.754 1.000 21.164 161 ALA A N 1
ATOM 1107 C CA . ALA A 1 163 ? -47.891 -11.141 -10.537 1.000 21.430 161 ALA A CA 1
ATOM 1108 C C . ALA A 1 163 ? -49.006 -10.100 -10.688 1.000 21.045 161 ALA A C 1
ATOM 1109 O O . ALA A 1 163 ? -48.670 -8.869 -10.809 1.000 18.488 161 ALA A O 1
ATOM 1111 N N . LYS A 1 164 ? -50.268 -10.538 -10.695 1.000 20.756 162 LYS A N 1
ATOM 1112 C CA . LYS A 1 164 ? -51.452 -9.633 -10.795 1.000 21.267 162 LYS A CA 1
ATOM 1113 C C . LYS A 1 164 ? -51.471 -8.642 -9.630 1.000 22.739 162 LYS A C 1
ATOM 1114 O O . LYS A 1 164 ? -52.090 -7.592 -9.787 1.000 23.406 162 LYS A O 1
ATOM 1116 N N . SER A 1 165 ? -50.813 -8.927 -8.501 1.000 21.873 163 SER A N 1
ATOM 1117 C CA . SER A 1 165 ? -50.694 -7.955 -7.377 1.000 21.474 163 SER A CA 1
ATOM 1118 C C . SER A 1 165 ? -50.038 -6.644 -7.822 1.000 18.569 163 SER A C 1
ATOM 1119 O O . SER A 1 165 ? -50.265 -5.639 -7.172 1.000 21.040 163 SER A O 1
ATOM 1122 N N . GLY A 1 166 ? -49.184 -6.659 -8.831 1.000 18.598 164 GLY A N 1
ATOM 1123 C CA . GLY A 1 166 ? -48.359 -5.500 -9.216 1.000 18.145 164 GLY A CA 1
ATOM 1124 C C . GLY A 1 166 ? -47.146 -5.290 -8.309 1.000 19.750 164 GLY A C 1
ATOM 1125 O O . GLY A 1 166 ? -46.440 -4.272 -8.523 1.000 18.661 164 GLY A O 1
ATOM 1126 N N . ARG A 1 167 ? -46.881 -6.183 -7.346 1.000 18.796 165 ARG A N 1
ATOM 1127 C CA . ARG A 1 167 ? -45.796 -5.998 -6.339 1.000 20.509 165 ARG A CA 1
ATOM 1128 C C . ARG A 1 167 ? -44.502 -6.714 -6.752 1.000 19.094 165 ARG A C 1
ATOM 1129 O O . ARG A 1 167 ? -43.487 -6.492 -6.091 1.000 18.723 165 ARG A O 1
ATOM 1137 N N . GLN A 1 168 ? -44.542 -7.553 -7.781 1.000 17.193 166 GLN A N 1
ATOM 1138 C CA . GLN A 1 168 ? -43.443 -8.478 -8.139 1.000 16.989 166 GLN A CA 1
ATOM 1139 C C . GLN A 1 168 ? -42.644 -7.979 -9.345 1.000 17.355 166 GLN A C 1
ATOM 1140 O O . GLN A 1 168 ? -43.245 -7.515 -10.345 1.000 15.531 166 GLN A O 1
ATOM 1146 N N . ALA A 1 169 ? -41.316 -8.095 -9.252 1.000 15.578 167 ALA A N 1
ATOM 1147 C CA . ALA A 1 169 ? -40.420 -7.994 -10.406 1.000 15.661 167 ALA A CA 1
ATOM 1148 C C . ALA A 1 169 ? -40.518 -9.328 -11.156 1.000 16.502 167 ALA A C 1
ATOM 1149 O O . ALA A 1 169 ? -40.066 -10.347 -10.600 1.000 16.914 167 ALA A O 1
ATOM 1151 N N . CYS A 1 170 ? -41.079 -9.328 -12.369 1.000 16.025 168 CYS A N 1
ATOM 1152 C CA . CYS A 1 170 ? -41.437 -10.564 -13.116 1.000 16.863 168 CYS A CA 1
ATOM 1153 C C . CYS A 1 170 ? -40.517 -10.775 -14.329 1.000 16.174 168 CYS A C 1
ATOM 1154 O O . CYS A 1 170 ? -40.536 -11.883 -14.878 1.000 16.903 168 CYS A O 1
ATOM 1157 N N . GLY A 1 171 ? -39.788 -9.755 -14.785 1.000 14.099 169 GLY A N 1
ATOM 1158 C CA . GLY A 1 171 ? -39.036 -9.870 -16.046 1.000 15.422 169 GLY A CA 1
ATOM 1159 C C . GLY A 1 171 ? -39.950 -10.134 -17.231 1.000 14.904 169 GLY A C 1
ATOM 1160 O O . GLY A 1 171 ? -40.957 -9.429 -17.354 1.000 15.255 169 GLY A O 1
ATOM 1161 N N . LYS A 1 172 ? -39.642 -11.126 -18.063 1.000 16.691 170 LYS A N 1
ATOM 1162 C CA . LYS A 1 172 ? -40.412 -11.394 -19.314 1.000 16.997 170 LYS A CA 1
ATOM 1163 C C . LYS A 1 172 ? -41.516 -12.439 -19.102 1.000 17.480 170 LYS A C 1
ATOM 1164 O O . LYS A 1 172 ? -42.085 -12.873 -20.139 1.000 16.853 170 LYS A O 1
ATOM 1170 N N . GLN A 1 173 ? -41.797 -12.866 -17.863 1.000 16.463 171 GLN A N 1
ATOM 1171 C CA . GLN A 1 173 ? -42.863 -13.856 -17.599 1.000 16.368 171 GLN A CA 1
ATOM 1172 C C . GLN A 1 173 ? -44.191 -13.268 -18.096 1.000 17.124 171 GLN A C 1
ATOM 1173 O O . GLN A 1 173 ? -44.484 -12.095 -17.770 1.000 17.368 171 GLN A O 1
ATOM 1179 N N . SER A 1 174 ? -44.948 -14.020 -18.896 1.000 17.315 172 SER A N 1
ATOM 1180 C CA . SER A 1 174 ? -46.174 -13.478 -19.530 1.000 18.164 172 SER A CA 1
ATOM 1181 C C . SER A 1 174 ? -47.191 -13.132 -18.454 1.000 17.449 172 SER A C 1
ATOM 1182 O O . SER A 1 174 ? -47.465 -13.942 -17.572 1.000 15.575 172 SER A O 1
ATOM 1185 N N . PRO A 1 175 ? -47.773 -11.911 -18.503 1.000 19.782 173 PRO A N 1
ATOM 1186 C CA . PRO A 1 175 ? -48.950 -11.577 -17.695 1.000 19.927 173 PRO A CA 1
ATOM 1187 C C . PRO A 1 175 ? -50.249 -12.147 -18.285 1.000 22.218 173 PRO A C 1
ATOM 1188 O O . PRO A 1 175 ? -51.281 -12.088 -17.625 1.000 20.965 173 PRO A O 1
ATOM 1192 N N . GLU A 1 176 ? -50.183 -12.666 -19.515 1.000 21.289 174 GLU A N 1
ATOM 1193 C CA . GLU A 1 176 ? -51.322 -13.392 -20.135 1.000 21.656 174 GLU A CA 1
ATOM 1194 C C . GLU A 1 176 ? -51.089 -14.887 -19.913 1.000 21.615 174 GLU A C 1
ATOM 1195 O O . GLU A 1 176 ? -49.941 -15.274 -19.639 1.000 20.826 174 GLU A O 1
ATOM 1201 N N . LYS A 1 177 ? -52.125 -15.707 -20.044 1.000 21.354 175 LYS A N 1
ATOM 1202 C CA . LYS A 1 177 ? -52.006 -17.172 -19.883 1.000 19.931 175 LYS A CA 1
ATOM 1203 C C . LYS A 1 177 ? -50.978 -17.726 -20.857 1.000 20.008 175 LYS A C 1
ATOM 1204 O O . LYS A 1 177 ? -50.139 -18.558 -20.443 1.000 16.644 175 LYS A O 1
ATOM 1210 N N . ASN A 1 178 ? -51.027 -17.281 -22.114 1.000 18.858 176 ASN A N 1
ATOM 1211 C CA . ASN A 1 178 ? -50.119 -17.779 -23.168 1.000 19.122 176 ASN A CA 1
ATOM 1212 C C . ASN A 1 178 ? -48.985 -16.777 -23.358 1.000 17.839 176 ASN A C 1
ATOM 1213 O O . ASN A 1 178 ? -49.153 -15.625 -22.988 1.000 18.345 176 ASN A O 1
ATOM 1218 N N . SER A 1 179 ? -47.866 -17.245 -23.888 1.000 18.550 177 SER A N 1
ATOM 1219 C CA . SER A 1 179 ? -46.756 -16.395 -24.374 1.000 19.201 177 SER A CA 1
ATOM 1220 C C . SER A 1 179 ? -47.202 -15.647 -25.630 1.000 20.768 177 SER A C 1
ATOM 1221 O O . SER A 1 179 ? -47.899 -16.263 -26.468 1.000 22.651 177 SER A O 1
ATOM 1224 N N . PHE A 1 180 ? -46.796 -14.384 -25.751 1.000 20.806 178 PHE A N 1
ATOM 1225 C CA . PHE A 1 180 ? -47.113 -13.486 -26.889 1.000 20.597 178 PHE A CA 1
ATOM 1226 C C . PHE A 1 180 ? -46.116 -12.334 -26.891 1.000 21.342 178 PHE A C 1
ATOM 1227 O O . PHE A 1 180 ? -45.599 -12.044 -25.825 1.000 19.647 178 PHE A O 1
ATOM 1235 N N . ALA A 1 181 ? -45.962 -11.666 -28.031 1.000 20.826 179 ALA A N 1
ATOM 1236 C CA . ALA A 1 181 ? -45.158 -10.439 -28.212 1.000 20.257 179 ALA A CA 1
ATOM 1237 C C . ALA A 1 181 ? -43.737 -10.760 -27.758 1.000 21.889 179 ALA A C 1
ATOM 1238 O O . ALA A 1 181 ? -43.160 -11.718 -28.315 1.000 21.244 179 ALA A O 1
ATOM 1240 N N . CYS A 1 182 ? -43.213 -10.064 -26.741 1.000 21.266 180 CYS A N 1
ATOM 1241 C CA . CYS A 1 182 ? -41.845 -10.327 -26.213 1.000 21.722 180 CYS A CA 1
ATOM 1242 C C . CYS A 1 182 ? -41.931 -10.998 -24.834 1.000 19.878 180 CYS A C 1
ATOM 1243 O O . CYS A 1 182 ? -40.951 -10.951 -24.104 1.000 18.513 180 CYS A O 1
ATOM 1246 N N . PHE A 1 183 ? -43.053 -11.638 -24.502 1.000 19.478 181 PHE A N 1
ATOM 1247 C CA . PHE A 1 183 ? -43.271 -12.324 -23.206 1.000 19.427 181 PHE A CA 1
ATOM 1248 C C . PHE A 1 183 ? -43.307 -13.844 -23.408 1.000 21.181 181 PHE A C 1
ATOM 1249 O O . PHE A 1 183 ? -43.786 -14.346 -24.468 1.000 21.920 181 PHE A O 1
ATOM 1257 N N . TYR A 1 184 ? -42.851 -14.565 -22.384 1.000 16.902 182 TYR A N 1
ATOM 1258 C CA . TYR A 1 184 ? -42.573 -16.014 -22.431 1.000 15.738 182 TYR A CA 1
ATOM 1259 C C . TYR A 1 184 ? -43.169 -16.747 -21.218 1.000 14.571 182 TYR A C 1
ATOM 1260 O O . TYR A 1 184 ? -43.921 -16.203 -20.419 1.000 16.513 182 TYR A O 1
ATOM 1269 N N . THR A 1 185 ? -42.838 -18.021 -21.116 1.000 15.155 183 THR A N 1
ATOM 1270 C CA . THR A 1 185 ? -43.342 -18.960 -20.092 1.000 15.737 183 THR A CA 1
ATOM 1271 C C . THR A 1 185 ? -42.990 -18.449 -18.691 1.000 16.204 183 THR A C 1
ATOM 1272 O O . THR A 1 185 ? -41.872 -17.842 -18.493 1.000 16.157 183 THR A O 1
ATOM 1276 N N . ARG A 1 186 ? -43.894 -18.694 -17.749 1.000 16.520 184 ARG A N 1
ATOM 1277 C CA . ARG A 1 186 ? -43.722 -18.330 -16.313 1.000 16.460 184 ARG A CA 1
ATOM 1278 C C . ARG A 1 186 ? -42.747 -19.287 -15.612 1.000 15.898 184 ARG A C 1
ATOM 1279 O O . ARG A 1 186 ? -42.454 -20.400 -16.119 1.000 16.174 184 ARG A O 1
ATOM 1287 N N . VAL A 1 187 ? -42.261 -18.853 -14.450 1.000 18.326 185 VAL A N 1
ATOM 1288 C CA . VAL A 1 187 ? -41.368 -19.638 -13.554 1.000 15.480 185 VAL A CA 1
ATOM 1289 C C . VAL A 1 187 ? -41.885 -19.539 -12.119 1.000 16.490 185 VAL A C 1
ATOM 1290 O O . VAL A 1 187 ? -41.706 -18.475 -11.484 1.000 17.569 185 VAL A O 1
ATOM 1294 N N . THR A 1 188 ? -42.516 -20.604 -11.627 1.000 15.216 186 THR A N 1
ATOM 1295 C CA . THR A 1 188 ? -42.984 -20.679 -10.227 1.000 16.099 186 THR A CA 1
ATOM 1296 C C . THR A 1 188 ? -42.008 -21.516 -9.385 1.000 15.880 186 THR A C 1
ATOM 1297 O O . THR A 1 188 ? -41.421 -22.507 -9.901 1.000 16.345 186 THR A O 1
ATOM 1301 N N . GLY A 1 189 ? -41.865 -21.122 -8.118 1.000 14.820 187 GLY A N 1
ATOM 1302 C CA . GLY A 1 189 ? -41.220 -21.924 -7.080 1.000 14.900 187 GLY A CA 1
ATOM 1303 C C . GLY A 1 189 ? -39.734 -22.041 -7.289 1.000 14.785 187 GLY A C 1
ATOM 1304 O O . GLY A 1 189 ? -39.095 -21.056 -7.719 1.000 14.789 187 GLY A O 1
ATOM 1305 N N . ILE A 1 190 ? -39.198 -23.210 -6.978 1.000 14.412 188 ILE A N 1
ATOM 1306 C CA . ILE A 1 190 ? -37.733 -23.401 -6.808 1.000 14.732 188 ILE A CA 1
ATOM 1307 C C . ILE A 1 190 ? -37.091 -23.553 -8.185 1.000 15.000 188 ILE A C 1
ATOM 1308 O O . ILE A 1 190 ? -37.310 -24.577 -8.835 1.000 15.259 188 ILE A O 1
ATOM 1313 N N . TRP A 1 191 ? -36.266 -22.590 -8.587 1.000 14.865 189 TRP A N 1
ATOM 1314 C CA . TRP A 1 191 ? -35.677 -22.596 -9.952 1.000 15.006 189 TRP A CA 1
ATOM 1315 C C . TRP A 1 191 ? -34.160 -22.490 -9.866 1.000 14.461 189 TRP A C 1
ATOM 1316 O O . TRP A 1 191 ? -33.504 -22.373 -10.924 1.000 14.505 189 TRP A O 1
ATOM 1327 N N . GLN A 1 192 ? -33.603 -22.581 -8.667 1.000 13.945 190 GLN A N 1
ATOM 1328 C CA . GLN A 1 192 ? -32.126 -22.677 -8.543 1.000 14.888 190 GLN A CA 1
ATOM 1329 C C . GLN A 1 192 ? -31.801 -23.742 -7.508 1.000 14.688 190 GLN A C 1
ATOM 1330 O O . GLN A 1 192 ? -32.688 -24.112 -6.713 1.000 15.416 190 GLN A O 1
ATOM 1336 N N . THR A 1 193 ? -30.546 -24.164 -7.510 1.000 14.726 191 THR A N 1
ATOM 1337 C CA . THR A 1 193 ? -30.024 -25.211 -6.614 1.000 15.319 191 THR A CA 1
ATOM 1338 C C . THR A 1 193 ? -30.326 -24.846 -5.157 1.000 16.897 191 THR A C 1
ATOM 1339 O O . THR A 1 193 ? -30.146 -23.651 -4.733 1.000 16.350 191 THR A O 1
ATOM 1343 N N . VAL A 1 194 ? -30.850 -25.833 -4.442 1.000 16.464 192 VAL A N 1
ATOM 1344 C CA . VAL A 1 194 ? -31.026 -25.815 -2.974 1.000 16.330 192 VAL A CA 1
ATOM 1345 C C . VAL A 1 194 ? -29.862 -26.610 -2.397 1.000 17.751 192 VAL A C 1
ATOM 1346 O O . VAL A 1 194 ? -29.552 -27.729 -2.925 1.000 17.844 192 VAL A O 1
ATOM 1350 N N . TRP A 1 195 ? -29.272 -26.101 -1.326 1.000 16.275 193 TRP A N 1
ATOM 1351 C CA . TRP A 1 195 ? -28.089 -26.749 -0.734 1.000 16.750 193 TRP A CA 1
ATOM 1352 C C . TRP A 1 195 ? -27.882 -26.314 0.720 1.000 18.588 193 TRP A C 1
ATOM 1353 O O . TRP A 1 195 ? -28.535 -25.354 1.204 1.000 18.624 193 TRP A O 1
ATOM 1364 N N . MET A 1 196 ? -27.016 -27.050 1.405 1.000 20.151 194 MET A N 1
ATOM 1365 C CA . MET A 1 196 ? -26.685 -26.842 2.830 1.000 22.114 194 MET A CA 1
ATOM 1366 C C . MET A 1 196 ? -25.174 -26.822 2.919 1.000 21.140 194 MET A C 1
ATOM 1367 O O . MET A 1 196 ? -24.540 -27.498 2.096 1.000 21.198 194 MET A O 1
ATOM 1372 N N . GLU A 1 197 ? -24.644 -26.135 3.922 1.000 20.578 195 GLU A N 1
ATOM 1373 C CA . GLU A 1 197 ? -23.210 -26.233 4.234 1.000 20.206 195 GLU A CA 1
ATOM 1374 C C . GLU A 1 197 ? -23.027 -26.189 5.748 1.000 22.012 195 GLU A C 1
ATOM 1375 O O . GLU A 1 197 ? -23.936 -25.701 6.470 1.000 21.612 195 GLU A O 1
ATOM 1381 N N . ALA A 1 198 ? -21.877 -26.680 6.207 1.000 23.473 196 ALA A N 1
ATOM 1382 C CA . ALA A 1 198 ? -21.472 -26.612 7.625 1.000 22.660 196 ALA A CA 1
ATOM 1383 C C . ALA A 1 198 ? -20.097 -25.964 7.716 1.000 23.954 196 ALA A C 1
ATOM 1384 O O . ALA A 1 198 ? -19.269 -26.093 6.774 1.000 22.191 196 ALA A O 1
ATOM 1386 N N . LEU A 1 199 ? -19.894 -25.210 8.794 1.000 25.015 197 LEU A N 1
ATOM 1387 C CA . LEU A 1 199 ? -18.631 -24.466 8.986 1.000 24.529 197 LEU A CA 1
ATOM 1388 C C . LEU A 1 199 ? -18.448 -24.163 10.466 1.000 22.520 197 LEU A C 1
ATOM 1389 O O . LEU A 1 199 ? -19.437 -24.265 11.236 1.000 21.283 197 LEU A O 1
ATOM 1394 N N . SER A 1 200 ? -17.226 -23.771 10.821 1.000 23.480 198 SER A N 1
ATOM 1395 C CA . SER A 1 200 ? -16.907 -23.201 12.151 1.000 24.600 198 SER A CA 1
ATOM 1396 C C . SER A 1 200 ? -17.866 -22.038 12.454 1.000 24.373 198 SER A C 1
ATOM 1397 O O . SER A 1 200 ? -18.050 -21.134 11.629 1.000 21.622 198 SER A O 1
ATOM 1400 N N . PRO A 1 201 ? -18.480 -22.005 13.657 1.000 25.082 199 PRO A N 1
ATOM 1401 C CA . PRO A 1 201 ? -19.220 -20.833 14.132 1.000 23.832 199 PRO A CA 1
ATOM 1402 C C . PRO A 1 201 ? -18.422 -19.524 14.048 1.000 23.378 199 PRO A C 1
ATOM 1403 O O . PRO A 1 201 ? -19.049 -18.442 14.048 1.000 25.351 199 PRO A O 1
ATOM 1407 N N . CYS A 1 202 ? -17.091 -19.621 13.949 1.000 21.435 200 CYS A N 1
ATOM 1408 C CA . CYS A 1 202 ? -16.165 -18.460 13.846 1.000 22.204 200 CYS A CA 1
ATOM 1409 C C . CYS A 1 202 ? -15.526 -18.368 12.467 1.000 21.871 200 CYS A C 1
ATOM 1410 O O . CYS A 1 202 ? -14.535 -17.626 12.312 1.000 23.707 200 CYS A O 1
ATOM 1413 N N . GLY A 1 203 ? -16.122 -18.994 11.454 1.000 22.920 201 GLY A N 1
ATOM 1414 C CA . GLY A 1 203 ? -15.550 -18.953 10.095 1.000 23.120 201 GLY A CA 1
ATOM 1415 C C . GLY A 1 203 ? -15.790 -17.631 9.373 1.000 23.927 201 GLY A C 1
ATOM 1416 O O . GLY A 1 203 ? -16.387 -16.689 9.953 1.000 23.183 201 GLY A O 1
ATOM 1417 N N . LEU A 1 204 ? -15.358 -17.602 8.121 1.000 22.785 202 LEU A N 1
ATOM 1418 C CA . LEU A 1 204 ? -15.421 -16.475 7.157 1.000 23.352 202 LEU A CA 1
ATOM 1419 C C . LEU A 1 204 ? -16.815 -16.449 6.480 1.000 24.584 202 LEU A C 1
ATOM 1420 O O . LEU A 1 204 ? -17.210 -17.413 5.764 1.000 19.427 202 LEU A O 1
ATOM 1425 N N . LYS A 1 205 ? -17.587 -15.397 6.743 1.000 24.467 203 LYS A N 1
ATOM 1426 C CA . LYS A 1 205 ? -18.939 -15.236 6.158 1.000 23.548 203 LYS A CA 1
ATOM 1427 C C . LYS A 1 205 ? -18.782 -14.791 4.714 1.000 24.971 203 LYS A C 1
ATOM 1428 O O . LYS A 1 205 ? -19.488 -15.331 3.841 1.000 26.252 203 LYS A O 1
ATOM 1434 N N . SER A 1 206 ? -17.866 -13.868 4.451 1.000 22.055 204 SER A N 1
ATOM 1435 C CA . SER A 1 206 ? -17.621 -13.387 3.078 1.000 23.052 204 SER A CA 1
ATOM 1436 C C . SER A 1 206 ? -16.272 -12.695 2.995 1.000 22.597 204 SER A C 1
ATOM 1437 O O . SER A 1 206 ? -15.723 -12.331 4.039 1.000 21.878 204 SER A O 1
ATOM 1440 N N . ALA A 1 207 ? -15.833 -12.441 1.773 1.000 21.739 205 ALA A N 1
ATOM 1441 C CA . ALA A 1 207 ? -14.635 -11.635 1.491 1.000 24.274 205 ALA A CA 1
ATOM 1442 C C . ALA A 1 207 ? -14.863 -10.828 0.218 1.000 26.128 205 ALA A C 1
ATOM 1443 O O . ALA A 1 207 ? -14.991 -11.438 -0.857 1.000 28.974 205 ALA A O 1
ATOM 1445 N N . ASN A 1 208 ? -14.976 -9.502 0.337 1.000 25.850 206 ASN A N 1
ATOM 1446 C CA . ASN A 1 208 ? -15.029 -8.611 -0.845 1.000 25.345 206 ASN A CA 1
ATOM 1447 C C . ASN A 1 208 ? -13.617 -8.458 -1.417 1.000 26.003 206 ASN A C 1
ATOM 1448 O O . ASN A 1 208 ? -12.705 -8.157 -0.643 1.000 25.701 206 ASN A O 1
ATOM 1453 N N . THR A 1 209 ? -13.466 -8.628 -2.732 1.000 24.991 207 THR A N 1
ATOM 1454 C CA . THR A 1 209 ? -12.185 -8.428 -3.462 1.000 24.888 207 THR A CA 1
ATOM 1455 C C . THR A 1 209 ? -12.277 -7.109 -4.222 1.000 23.540 207 THR A C 1
ATOM 1456 O O . THR A 1 209 ? -13.235 -6.945 -4.985 1.000 26.743 207 THR A O 1
ATOM 1460 N N . TYR A 1 210 ? -11.313 -6.217 -4.022 1.000 23.095 208 TYR A N 1
ATOM 1461 C CA . TYR A 1 210 ? -11.190 -4.940 -4.765 1.000 24.553 208 TYR A CA 1
ATOM 1462 C C . TYR A 1 210 ? -9.900 -4.953 -5.579 1.000 26.099 208 TYR A C 1
ATOM 1463 O O . TYR A 1 210 ? -8.833 -4.712 -5.029 1.000 29.839 208 TYR A O 1
ATOM 1472 N N . PRO A 1 211 ? -9.938 -5.230 -6.897 1.000 27.182 209 PRO A N 1
ATOM 1473 C CA . PRO A 1 211 ? -8.744 -5.120 -7.721 1.000 27.188 209 PRO A CA 1
ATOM 1474 C C . PRO A 1 211 ? -8.350 -3.652 -7.909 1.000 28.854 209 PRO A C 1
ATOM 1475 O O . PRO A 1 211 ? -9.173 -2.891 -8.387 1.000 30.615 209 PRO A O 1
ATOM 1479 N N . ASP A 1 212 ? -7.102 -3.311 -7.590 1.000 27.321 210 ASP A N 1
ATOM 1480 C CA . ASP A 1 212 ? -6.558 -1.935 -7.717 1.000 30.214 210 ASP A CA 1
ATOM 1481 C C . ASP A 1 212 ? -5.327 -1.958 -8.642 1.000 29.666 210 ASP A C 1
ATOM 1482 O O . ASP A 1 212 ? -4.186 -2.022 -8.136 1.000 32.514 210 ASP A O 1
ATOM 1487 N N . ILE A 1 213 ? -5.539 -1.911 -9.957 1.000 32.047 211 ILE A N 1
ATOM 1488 C CA . ILE A 1 213 ? -4.438 -2.069 -10.961 1.000 32.869 211 ILE A CA 1
ATOM 1489 C C . ILE A 1 213 ? -3.517 -0.841 -10.946 1.000 36.517 211 ILE A C 1
ATOM 1490 O O . ILE A 1 213 ? -2.343 -0.993 -11.339 1.000 36.309 211 ILE A O 1
ATOM 1495 N N . ASP A 1 214 ? -4.021 0.332 -10.538 1.000 34.069 212 ASP A N 1
ATOM 1496 C CA . ASP A 1 214 ? -3.215 1.578 -10.498 1.000 32.749 212 ASP A CA 1
ATOM 1497 C C . ASP A 1 214 ? -2.218 1.490 -9.335 1.000 33.690 212 ASP A C 1
ATOM 1498 O O . ASP A 1 214 ? -1.198 2.196 -9.398 1.000 43.314 212 ASP A O 1
ATOM 1503 N N . ASN A 1 215 ? -2.479 0.699 -8.296 1.000 31.978 213 ASN A N 1
ATOM 1504 C CA . ASN A 1 215 ? -1.567 0.614 -7.126 1.000 33.717 213 ASN A CA 1
ATOM 1505 C C . ASN A 1 215 ? -0.944 -0.785 -7.043 1.000 33.954 213 ASN A C 1
ATOM 1506 O O . ASN A 1 215 ? -0.374 -1.119 -5.985 1.000 32.046 213 ASN A O 1
ATOM 1511 N N . ASN A 1 216 ? -1.069 -1.578 -8.112 1.000 37.574 214 ASN A N 1
ATOM 1512 C CA . ASN A 1 216 ? -0.477 -2.943 -8.239 1.000 39.006 214 ASN A CA 1
ATOM 1513 C C . ASN A 1 216 ? -0.795 -3.776 -6.997 1.000 38.022 214 ASN A C 1
ATOM 1514 O O . ASN A 1 216 ? 0.138 -4.319 -6.377 1.000 35.954 214 ASN A O 1
ATOM 1519 N N . GLN A 1 217 ? -2.071 -3.879 -6.621 1.000 33.484 215 GLN A N 1
ATOM 1520 C CA . GLN A 1 217 ? -2.420 -4.621 -5.387 1.000 32.094 215 GLN A CA 1
ATOM 1521 C C . GLN A 1 217 ? -3.875 -5.068 -5.438 1.000 28.258 215 GLN A C 1
ATOM 1522 O O . GLN A 1 217 ? -4.651 -4.507 -6.229 1.000 26.807 215 GLN A O 1
ATOM 1528 N N . LEU A 1 218 ? -4.184 -6.045 -4.603 1.000 27.178 216 LEU A N 1
ATOM 1529 C CA . LEU A 1 218 ? -5.568 -6.521 -4.372 1.000 29.356 216 LEU A CA 1
ATOM 1530 C C . LEU A 1 218 ? -5.915 -6.198 -2.926 1.000 29.185 216 LEU A C 1
ATOM 1531 O O . LEU A 1 218 ? -5.120 -6.564 -2.027 1.000 26.246 216 LEU A O 1
ATOM 1536 N N . ILE A 1 219 ? -7.033 -5.504 -2.713 1.000 28.285 217 ILE A N 1
ATOM 1537 C CA . ILE A 1 219 ? -7.536 -5.268 -1.333 1.000 28.716 217 ILE A CA 1
ATOM 1538 C C . ILE A 1 219 ? -8.638 -6.292 -1.043 1.000 26.046 217 ILE A C 1
ATOM 1539 O O . ILE A 1 219 ? -9.479 -6.533 -1.930 1.000 26.333 217 ILE A O 1
ATOM 1544 N N . ILE A 1 220 ? -8.603 -6.894 0.143 1.000 24.564 218 ILE A N 1
ATOM 1545 C CA . ILE A 1 220 ? -9.656 -7.833 0.623 1.000 26.728 218 ILE A CA 1
ATOM 1546 C C . ILE A 1 220 ? -10.211 -7.314 1.947 1.000 27.233 218 ILE A C 1
ATOM 1547 O O . ILE A 1 220 ? -9.438 -7.104 2.900 1.000 24.238 218 ILE A O 1
ATOM 1552 N N . THR A 1 221 ? -11.532 -7.165 1.986 1.000 25.575 219 THR A N 1
ATOM 1553 C CA . THR A 1 221 ? -12.285 -6.821 3.205 1.000 24.360 219 THR A CA 1
ATOM 1554 C C . THR A 1 221 ? -13.040 -8.055 3.680 1.000 26.343 219 THR A C 1
ATOM 1555 O O . THR A 1 221 ? -14.033 -8.451 3.060 1.000 26.806 219 THR A O 1
ATOM 1559 N N . PRO A 1 222 ? -12.608 -8.708 4.784 1.000 25.362 220 PRO A N 1
ATOM 1560 C CA . PRO A 1 222 ? -13.307 -9.881 5.280 1.000 23.978 220 PRO A CA 1
ATOM 1561 C C . PRO A 1 222 ? -14.459 -9.556 6.236 1.000 25.226 220 PRO A C 1
ATOM 1562 O O . PRO A 1 222 ? -14.540 -8.460 6.802 1.000 25.528 220 PRO A O 1
ATOM 1566 N N . GLU A 1 223 ? -15.340 -10.533 6.388 1.000 23.197 221 GLU A N 1
ATOM 1567 C CA . GLU A 1 223 ? -16.394 -10.536 7.416 1.000 24.545 221 GLU A CA 1
ATOM 1568 C C . GLU A 1 223 ? -16.453 -11.935 8.009 1.000 22.260 221 GLU A C 1
ATOM 1569 O O . GLU A 1 223 ? -16.587 -12.899 7.205 1.000 23.105 221 GLU A O 1
ATOM 1575 N N . PHE A 1 224 ? -16.437 -12.024 9.343 1.000 20.450 222 PHE A N 1
ATOM 1576 C CA . PHE A 1 224 ? -16.532 -13.293 10.120 1.000 21.893 222 PHE A CA 1
ATOM 1577 C C . PHE A 1 224 ? -17.892 -13.398 10.789 1.000 22.584 222 PHE A C 1
ATOM 1578 O O . PHE A 1 224 ? -18.447 -12.350 11.198 1.000 24.159 222 PHE A O 1
ATOM 1586 N N . TYR A 1 225 ? -18.422 -14.609 10.905 1.000 20.877 223 TYR A N 1
ATOM 1587 C CA . TYR A 1 225 ? -19.654 -14.863 11.693 1.000 22.583 223 TYR A CA 1
ATOM 1588 C C . TYR A 1 225 ? -19.408 -14.505 13.160 1.000 22.459 223 TYR A C 1
ATOM 1589 O O . TYR A 1 225 ? -20.317 -14.046 13.814 1.000 20.541 223 TYR A O 1
ATOM 1598 N N . GLN A 1 226 ? -18.196 -14.757 13.658 1.000 23.127 224 GLN A N 1
ATOM 1599 C CA . GLN A 1 226 ? -17.811 -14.600 15.081 1.000 23.853 224 GLN A CA 1
ATOM 1600 C C . GLN A 1 226 ? -16.292 -14.636 15.127 1.000 26.415 224 GLN A C 1
ATOM 1601 O O . GLN A 1 226 ? -15.671 -15.262 14.246 1.000 25.118 224 GLN A O 1
ATOM 1607 N N . ILE A 1 227 ? -15.703 -13.948 16.089 1.000 26.971 225 ILE A N 1
ATOM 1608 C CA . ILE A 1 227 ? -14.217 -13.898 16.207 1.000 29.635 225 ILE A CA 1
ATOM 1609 C C . ILE A 1 227 ? -13.883 -14.251 17.651 1.000 32.403 225 ILE A C 1
ATOM 1610 O O . ILE A 1 227 ? -14.433 -13.557 18.551 1.000 26.520 225 ILE A O 1
ATOM 1615 N N . SER A 1 228 ? -13.103 -15.324 17.855 1.000 33.420 226 SER A N 1
ATOM 1616 C CA . SER A 1 228 ? -12.695 -15.804 19.210 1.000 34.714 226 SER A CA 1
ATOM 1617 C C . SER A 1 228 ? -11.311 -15.243 19.601 1.000 33.662 226 SER A C 1
ATOM 1618 O O . SER A 1 228 ? -10.825 -14.340 18.907 1.000 30.313 226 SER A O 1
ATOM 1621 N N . ASN A 1 229 ? -10.717 -15.783 20.679 1.000 38.833 227 ASN A N 1
ATOM 1622 C CA . ASN A 1 229 ? -9.534 -15.245 21.427 1.000 44.664 227 ASN A CA 1
ATOM 1623 C C . ASN A 1 229 ? -8.497 -14.628 20.489 1.000 43.959 227 ASN A C 1
ATOM 1624 O O . ASN A 1 229 ? -8.493 -13.379 20.350 1.000 64.015 227 ASN A O 1
ATOM 1629 N N . ASP A 1 230 ? -7.608 -15.445 19.941 1.000 38.848 228 ASP A N 1
ATOM 1630 C CA . ASP A 1 230 ? -6.444 -14.976 19.151 1.000 35.994 228 ASP A CA 1
ATOM 1631 C C . ASP A 1 230 ? -6.601 -15.592 17.770 1.000 33.650 228 ASP A C 1
ATOM 163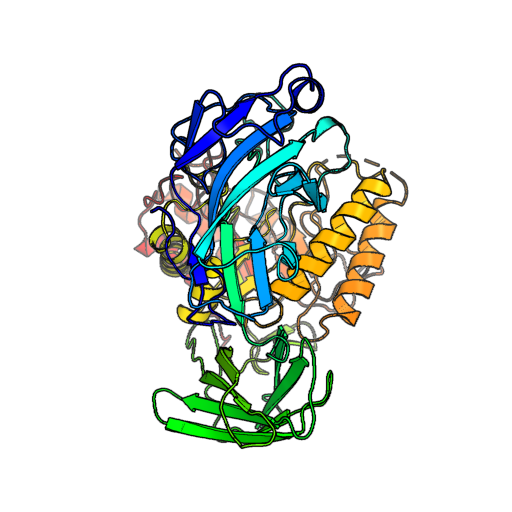2 O O . ASP A 1 230 ? -5.795 -16.440 17.397 1.000 32.476 228 ASP A O 1
ATOM 1637 N N . GLN A 1 231 ? -7.656 -15.192 17.073 1.000 31.571 229 GLN A N 1
ATOM 1638 C CA . GLN A 1 231 ? -8.059 -15.778 15.773 1.000 29.491 229 GLN A CA 1
ATOM 1639 C C . GLN A 1 231 ? -7.386 -14.972 14.659 1.000 26.841 229 GLN A C 1
ATOM 1640 O O . GLN A 1 231 ? -7.436 -13.726 14.713 1.000 23.154 229 GLN A O 1
ATOM 1646 N N . THR A 1 232 ? -6.807 -15.669 13.675 1.000 25.069 230 THR A N 1
ATOM 1647 C CA . THR A 1 232 ? -6.151 -15.054 12.510 1.000 25.116 230 THR A CA 1
ATOM 1648 C C . THR A 1 232 ? -6.765 -15.567 11.211 1.000 25.894 230 THR A C 1
ATOM 1649 O O . THR A 1 232 ? -7.359 -16.649 11.204 1.000 27.368 230 THR A O 1
ATOM 1653 N N . LEU A 1 233 ? -6.610 -14.771 10.157 1.000 27.952 231 LEU A N 1
ATOM 1654 C CA . LEU A 1 233 ? -6.950 -15.136 8.772 1.000 30.697 231 LEU A CA 1
ATOM 1655 C C . LEU A 1 233 ? -5.678 -15.044 7.935 1.000 30.243 231 LEU A C 1
ATOM 1656 O O . LEU A 1 233 ? -5.074 -13.976 7.917 1.000 28.970 231 LEU A O 1
ATOM 1661 N N . GLU A 1 234 ? -5.350 -16.098 7.195 1.000 33.585 232 GLU A N 1
ATOM 1662 C CA . GLU A 1 234 ? -4.228 -16.059 6.231 1.000 33.817 232 GLU A CA 1
ATOM 1663 C C . GLU A 1 234 ? -4.778 -16.089 4.804 1.000 30.934 232 GLU A C 1
ATOM 1664 O O . GLU A 1 234 ? -5.556 -16.995 4.477 1.000 32.013 232 GLU A O 1
ATOM 1670 N N . VAL A 1 235 ? -4.320 -15.158 3.972 1.000 30.334 233 VAL A N 1
ATOM 1671 C CA . VAL A 1 235 ? -4.757 -15.019 2.559 1.000 31.606 233 VAL A CA 1
ATOM 1672 C C . VAL A 1 235 ? -3.536 -15.314 1.684 1.000 30.898 233 VAL A C 1
ATOM 1673 O O . VAL A 1 235 ? -2.528 -14.636 1.842 1.000 29.851 233 VAL A O 1
ATOM 1677 N N . THR A 1 236 ? -3.656 -16.273 0.770 1.000 31.492 234 THR A N 1
ATOM 1678 C CA . THR A 1 236 ? -2.634 -16.561 -0.260 1.000 29.397 234 THR A CA 1
ATOM 1679 C C . THR A 1 236 ? -3.234 -16.377 -1.656 1.000 28.537 234 THR A C 1
ATOM 1680 O O . THR A 1 236 ? -4.334 -16.910 -1.932 1.000 28.226 234 THR A O 1
ATOM 1684 N N . ILE A 1 237 ? -2.507 -15.686 -2.520 1.000 28.029 235 ILE A N 1
ATOM 1685 C CA . ILE A 1 237 ? -2.884 -15.434 -3.939 1.000 30.445 235 ILE A CA 1
ATOM 1686 C C . ILE A 1 237 ? -1.985 -16.288 -4.822 1.000 33.218 235 ILE A C 1
ATOM 1687 O O . ILE A 1 237 ? -0.761 -16.274 -4.571 1.000 30.496 235 ILE A O 1
ATOM 1692 N N . TYR A 1 238 ? -2.560 -16.910 -5.847 1.000 33.332 236 TYR A N 1
ATOM 1693 C CA . TYR A 1 238 ? -1.838 -17.811 -6.777 1.000 35.086 236 TYR A CA 1
ATOM 1694 C C . TYR A 1 238 ? -2.107 -17.400 -8.220 1.000 36.720 236 TYR A C 1
ATOM 1695 O O . TYR A 1 238 ? -3.278 -17.124 -8.629 1.000 34.838 236 TYR A O 1
ATOM 1704 N N . ASP A 1 239 ? -1.016 -17.358 -8.989 1.000 34.512 237 ASP A N 1
ATOM 1705 C CA . ASP A 1 239 ? -1.053 -17.454 -10.464 1.000 34.826 237 ASP A CA 1
ATOM 1706 C C . ASP A 1 239 ? -0.719 -18.919 -10.809 1.000 40.668 237 ASP A C 1
ATOM 1707 O O . ASP A 1 239 ? 0.453 -19.311 -10.630 1.000 37.210 237 ASP A O 1
ATOM 1712 N N . SER A 1 240 ? -1.704 -19.715 -11.243 1.000 40.315 238 SER A N 1
ATOM 1713 C CA . SER A 1 240 ? -1.546 -21.183 -11.442 1.000 45.340 238 SER A CA 1
ATOM 1714 C C . SER A 1 240 ? -1.071 -21.782 -10.116 1.000 46.304 238 SER A C 1
ATOM 1715 O O . SER A 1 240 ? -1.788 -21.633 -9.119 1.000 45.262 238 SER A O 1
ATOM 1718 N N . GLN A 1 241 ? 0.127 -22.364 -10.075 1.000 50.443 239 GLN A N 1
ATOM 1719 C CA . GLN A 1 241 ? 0.673 -22.917 -8.808 1.000 52.567 239 GLN A CA 1
ATOM 1720 C C . GLN A 1 241 ? 1.609 -21.898 -8.160 1.000 50.280 239 GLN A C 1
ATOM 1721 O O . GLN A 1 241 ? 2.024 -22.136 -7.011 1.000 52.967 239 GLN A O 1
ATOM 1727 N N . LYS A 1 242 ? 1.929 -20.810 -8.858 1.000 46.360 240 LYS A N 1
ATOM 1728 C CA . LYS A 1 242 ? 2.894 -19.809 -8.339 1.000 46.455 240 LYS A CA 1
ATOM 1729 C C . LYS A 1 242 ? 2.208 -18.844 -7.356 1.000 48.321 240 LYS A C 1
ATOM 1730 O O . LYS A 1 242 ? 1.387 -17.998 -7.804 1.000 47.022 240 LYS A O 1
ATOM 1736 N N . LYS A 1 243 ? 2.567 -18.964 -6.072 1.000 44.392 241 LYS A N 1
ATOM 1737 C CA . LYS A 1 243 ? 2.193 -18.031 -4.980 1.000 43.985 241 LYS A CA 1
ATOM 1738 C C . LYS A 1 243 ? 2.786 -16.644 -5.265 1.000 42.659 241 LYS A C 1
ATOM 1739 O O . LYS A 1 243 ? 4.016 -16.538 -5.296 1.000 43.599 241 LYS A O 1
ATOM 1745 N N . VAL A 1 244 ? 1.943 -15.634 -5.503 1.000 36.682 242 VAL A N 1
ATOM 1746 C CA . VAL A 1 244 ? 2.388 -14.272 -5.932 1.000 38.349 242 VAL A CA 1
ATOM 1747 C C . VAL A 1 244 ? 2.126 -13.246 -4.822 1.000 36.522 242 VAL A C 1
ATOM 1748 O O . VAL A 1 244 ? 2.584 -12.095 -4.970 1.000 37.715 242 VAL A O 1
ATOM 1752 N N . ALA A 1 245 ? 1.446 -13.633 -3.743 1.000 34.689 243 ALA A N 1
ATOM 1753 C CA . ALA A 1 245 ? 1.119 -12.727 -2.618 1.000 37.389 243 ALA A CA 1
ATOM 1754 C C . ALA A 1 245 ? 0.606 -13.547 -1.435 1.000 36.762 243 ALA A C 1
ATOM 1755 O O . ALA A 1 245 ? -0.003 -14.630 -1.645 1.000 36.518 243 ALA A O 1
ATOM 1757 N N . GLN A 1 246 ? 0.887 -13.085 -0.222 1.000 34.465 244 GLN A N 1
ATOM 1758 C CA . GLN A 1 246 ? 0.388 -13.750 1.007 1.000 37.557 244 GLN A CA 1
ATOM 1759 C C . GLN A 1 246 ? 0.452 -12.746 2.157 1.000 41.196 244 GLN A C 1
ATOM 1760 O O . GLN A 1 246 ? 1.420 -11.989 2.212 1.000 46.187 244 GLN A O 1
ATOM 1766 N N . VAL A 1 247 ? -0.532 -12.771 3.054 1.000 42.765 245 VAL A N 1
ATOM 1767 C CA . VAL A 1 247 ? -0.544 -11.913 4.271 1.000 40.486 245 VAL A CA 1
ATOM 1768 C C . VAL A 1 247 ? -1.396 -12.613 5.329 1.000 37.628 245 VAL A C 1
ATOM 1769 O O . VAL A 1 247 ? -2.347 -13.322 4.948 1.000 30.868 245 VAL A O 1
ATOM 1773 N N . THR A 1 248 ? -1.027 -12.456 6.604 1.000 35.256 246 THR A N 1
ATOM 1774 C CA . THR A 1 248 ? -1.827 -12.899 7.777 1.000 35.767 246 THR A CA 1
ATOM 1775 C C . THR A 1 248 ? -2.315 -11.671 8.558 1.000 38.126 246 THR A C 1
ATOM 1776 O O . THR A 1 248 ? -1.643 -10.633 8.522 1.000 37.000 246 THR A O 1
ATOM 1780 N N . SER A 1 249 ? -3.467 -11.769 9.212 1.000 34.325 247 SER A N 1
ATOM 1781 C CA . SER A 1 249 ? -4.023 -10.648 10.003 1.000 37.389 247 SER A CA 1
ATOM 1782 C C . SER A 1 249 ? -4.813 -11.204 11.178 1.000 33.037 247 SER A C 1
ATOM 1783 O O . SER A 1 249 ? -5.234 -12.393 11.116 1.000 32.343 247 SER A O 1
ATOM 1786 N N . LYS A 1 250 ? -4.926 -10.401 12.235 1.000 29.793 248 LYS A N 1
ATOM 1787 C CA . LYS A 1 250 ? -5.819 -10.693 13.379 1.000 32.671 248 LYS A CA 1
ATOM 1788 C C . LYS A 1 250 ? -7.227 -10.358 12.892 1.000 32.277 248 LYS A C 1
ATOM 1789 O O . LYS A 1 250 ? -7.391 -9.346 12.185 1.000 32.469 248 LYS A O 1
ATOM 1795 N N . CYS A 1 251 ? -8.182 -11.224 13.173 1.000 29.350 249 CYS A N 1
ATOM 1796 C CA . CYS A 1 251 ? -9.529 -11.147 12.551 1.000 28.174 249 CYS A CA 1
ATOM 1797 C C . CYS A 1 251 ? -10.254 -9.887 13.049 1.000 24.208 249 CYS A C 1
ATOM 1798 O O . CYS A 1 251 ? -10.372 -9.694 14.261 1.000 21.746 249 CYS A O 1
ATOM 1801 N N . ALA A 1 252 ? -10.714 -9.055 12.116 1.000 25.950 250 ALA A N 1
ATOM 1802 C CA . ALA A 1 252 ? -11.570 -7.877 12.408 1.000 25.738 250 ALA A CA 1
ATOM 1803 C C . ALA A 1 252 ? -12.494 -7.641 11.212 1.000 23.747 250 ALA A C 1
ATOM 1804 O O . ALA A 1 252 ? -11.994 -7.557 10.090 1.000 24.685 250 ALA A O 1
ATOM 1806 N N . ASN A 1 253 ? -13.800 -7.579 11.441 1.000 24.452 251 ASN A N 1
ATOM 1807 C CA . ASN A 1 253 ? -14.768 -7.259 10.360 1.000 23.647 251 ASN A CA 1
ATOM 1808 C C . ASN A 1 253 ? -14.418 -5.896 9.759 1.000 23.966 251 ASN A C 1
ATOM 1809 O O . ASN A 1 253 ? -14.143 -4.970 10.504 1.000 22.907 251 ASN A O 1
ATOM 1814 N N . GLY A 1 254 ? -14.421 -5.810 8.433 1.000 25.233 252 GLY A N 1
ATOM 1815 C CA . GLY A 1 254 ? -14.318 -4.546 7.690 1.000 27.201 252 GLY A CA 1
ATOM 1816 C C . GLY A 1 254 ? -12.903 -3.974 7.666 1.000 28.778 252 GLY A C 1
ATOM 1817 O O . GLY A 1 254 ? -12.750 -2.874 7.173 1.000 25.921 252 GLY A O 1
ATOM 1818 N N . SER A 1 255 ? -11.895 -4.709 8.139 1.000 30.460 253 SER A N 1
ATOM 1819 C CA . SER A 1 255 ? -10.465 -4.290 8.110 1.000 32.474 253 SER A CA 1
ATOM 1820 C C . SER A 1 255 ? -9.844 -4.700 6.772 1.000 31.529 253 SER A C 1
ATOM 1821 O O . SER A 1 255 ? -10.171 -5.780 6.299 1.000 41.697 253 SER A O 1
ATOM 1824 N N . ASN A 1 256 ? -8.957 -3.890 6.201 1.000 30.240 254 ASN A N 1
ATOM 1825 C CA . ASN A 1 256 ? -8.348 -4.126 4.863 1.000 29.103 254 ASN A CA 1
ATOM 1826 C C . ASN A 1 256 ? -7.116 -5.028 4.953 1.000 34.152 254 ASN A C 1
ATOM 1827 O O . ASN A 1 256 ? -6.229 -4.740 5.773 1.000 33.735 254 ASN A O 1
ATOM 1832 N N . LEU A 1 257 ? -7.059 -6.079 4.124 1.000 33.370 255 LEU A N 1
ATOM 1833 C CA . LEU A 1 257 ? -5.814 -6.856 3.896 1.000 31.888 255 LEU A CA 1
ATOM 1834 C C . LEU A 1 257 ? -5.288 -6.505 2.506 1.000 30.427 255 LEU A C 1
ATOM 1835 O O . LEU A 1 257 ? -6.075 -6.522 1.515 1.000 27.760 255 LEU A O 1
ATOM 1840 N N . ILE A 1 258 ? -4.015 -6.123 2.456 1.000 28.509 256 ILE A N 1
ATOM 1841 C CA . ILE A 1 258 ? -3.326 -5.619 1.243 1.000 28.229 256 ILE A CA 1
ATOM 1842 C C . ILE A 1 258 ? -2.513 -6.789 0.669 1.000 32.465 256 ILE A C 1
ATOM 1843 O O . ILE A 1 258 ? -1.694 -7.387 1.423 1.000 31.081 256 ILE A O 1
ATOM 1848 N N . LEU A 1 259 ? -2.754 -7.127 -0.600 1.000 30.692 257 LEU A N 1
ATOM 1849 C CA . LEU A 1 259 ? -1.996 -8.192 -1.309 1.000 32.341 257 LEU A CA 1
ATOM 1850 C C . LEU A 1 259 ? -1.360 -7.595 -2.544 1.000 31.486 257 LEU A C 1
ATOM 1851 O O . LEU A 1 259 ? -2.018 -7.417 -3.569 1.000 33.909 257 LEU A O 1
ATOM 1856 N N . PRO A 1 260 ? -0.066 -7.195 -2.414 1.000 33.817 258 PRO A N 1
ATOM 1857 C CA . PRO A 1 260 ? 0.671 -6.593 -3.518 1.000 31.475 258 PRO A CA 1
ATOM 1858 C C . PRO A 1 260 ? 0.888 -7.649 -4.603 1.000 31.592 258 PRO A C 1
ATOM 1859 O O . PRO A 1 260 ? 1.192 -8.777 -4.279 1.000 36.829 258 PRO A O 1
ATOM 1863 N N . ILE A 1 261 ? 0.703 -7.249 -5.854 1.000 35.263 259 ILE A N 1
ATOM 1864 C CA . ILE A 1 261 ? 0.859 -8.124 -7.052 1.000 39.767 259 ILE A CA 1
ATOM 1865 C C . ILE A 1 261 ? 1.722 -7.380 -8.072 1.000 40.331 259 ILE A C 1
ATOM 1866 O O . ILE A 1 261 ? 1.224 -6.406 -8.690 1.000 42.236 259 ILE A O 1
ATOM 1871 N N . LYS A 1 262 ? 2.959 -7.851 -8.238 1.000 42.201 260 LYS A N 1
ATOM 1872 C CA . LYS A 1 262 ? 3.920 -7.358 -9.262 1.000 44.323 260 LYS A CA 1
ATOM 1873 C C . LYS A 1 262 ? 3.523 -7.947 -10.622 1.000 42.556 260 LYS A C 1
ATOM 1874 O O . LYS A 1 262 ? 2.995 -9.072 -10.654 1.000 50.704 260 LYS A O 1
ATOM 1876 N N . ASN A 1 263 ? 3.719 -7.210 -11.711 1.000 41.920 261 ASN A N 1
ATOM 1877 C CA . ASN A 1 263 ? 3.494 -7.726 -13.092 1.000 46.161 261 ASN A CA 1
ATOM 1878 C C . ASN A 1 263 ? 2.097 -8.357 -13.183 1.000 45.340 261 ASN A C 1
ATOM 1879 O O . ASN A 1 263 ? 1.978 -9.533 -13.614 1.000 40.281 261 ASN A O 1
ATOM 1884 N N . ILE A 1 264 ? 1.084 -7.607 -12.760 1.000 38.511 262 ILE A N 1
ATOM 1885 C CA . ILE A 1 264 ? -0.342 -8.034 -12.818 1.000 35.849 262 ILE A CA 1
ATOM 1886 C C . ILE A 1 264 ? -0.642 -8.553 -14.224 1.000 31.511 262 ILE A C 1
ATOM 1887 O O . ILE A 1 264 ? -0.367 -7.847 -15.185 1.000 32.162 262 ILE A O 1
ATOM 1892 N N . LYS A 1 265 ? -1.243 -9.734 -14.321 1.000 31.240 263 LYS A N 1
ATOM 1893 C CA . LYS A 1 265 ? -1.857 -10.211 -15.579 1.000 32.110 263 LYS A CA 1
ATOM 1894 C C . LYS A 1 265 ? -3.313 -9.719 -15.631 1.000 30.842 263 LYS A C 1
ATOM 1895 O O . LYS A 1 265 ? -4.146 -10.215 -14.831 1.000 31.297 263 LYS A O 1
ATOM 1901 N N . LEU A 1 266 ? -3.602 -8.762 -16.511 1.000 28.862 264 LEU A N 1
ATOM 1902 C CA . LEU A 1 266 ? -4.916 -8.067 -16.551 1.000 30.467 264 LEU A CA 1
ATOM 1903 C C . LEU A 1 266 ? -6.000 -8.973 -17.140 1.000 31.556 264 LEU A C 1
ATOM 1904 O O . LEU A 1 266 ? -5.727 -9.688 -18.133 1.000 30.819 264 LEU A O 1
ATOM 1909 N N . TRP A 1 267 ? -7.224 -8.838 -16.613 1.000 27.438 265 TRP A N 1
ATOM 1910 C CA . TRP A 1 267 ? -8.421 -9.570 -17.097 1.000 23.822 265 TRP A CA 1
ATOM 1911 C C . TRP A 1 267 ? -9.083 -8.724 -18.168 1.000 23.845 265 TRP A C 1
ATOM 1912 O O . TRP A 1 267 ? -9.221 -7.481 -17.952 1.000 24.932 265 TRP A O 1
ATOM 1923 N N . SER A 1 268 ? -9.420 -9.373 -19.280 1.000 22.931 266 SER A N 1
ATOM 1924 C CA . SER A 1 268 ? -10.217 -8.840 -20.408 1.000 23.776 266 SER A CA 1
ATOM 1925 C C . SER A 1 268 ? -10.924 -10.009 -21.092 1.000 23.820 266 SER A C 1
ATOM 1926 O O . SER A 1 268 ? -10.564 -11.164 -20.861 1.000 22.380 266 SER A O 1
ATOM 1929 N N . PRO A 1 269 ? -11.987 -9.769 -21.896 1.000 25.464 267 PRO A N 1
ATOM 1930 C CA . PRO A 1 269 ? -12.609 -10.838 -22.682 1.000 25.738 267 PRO A CA 1
ATOM 1931 C C . PRO A 1 269 ? -11.603 -11.599 -23.565 1.000 27.930 267 PRO A C 1
ATOM 1932 O O . PRO A 1 269 ? -11.677 -12.811 -23.650 1.000 28.408 267 PRO A O 1
ATOM 1936 N N . GLU A 1 270 ? -10.660 -10.871 -24.145 1.000 27.256 268 GLU A N 1
ATOM 1937 C CA . GLU A 1 270 ? -9.606 -11.420 -25.031 1.000 30.973 268 GLU A CA 1
ATOM 1938 C C . GLU A 1 270 ? -8.570 -12.186 -24.209 1.000 30.936 268 GLU A C 1
ATOM 1939 O O . GLU A 1 270 ? -8.061 -13.167 -24.744 1.000 33.574 268 GLU A O 1
ATOM 1945 N N . THR A 1 271 ? -8.274 -11.790 -22.969 1.000 29.362 269 THR A N 1
ATOM 1946 C CA . THR A 1 271 ? -7.291 -12.513 -22.107 1.000 29.463 269 THR A CA 1
ATOM 1947 C C . THR A 1 271 ? -7.838 -12.684 -20.689 1.000 30.333 269 THR A C 1
ATOM 1948 O O . THR A 1 271 ? -7.424 -11.974 -19.769 1.000 34.800 269 THR A O 1
ATOM 1952 N N . PRO A 1 272 ? -8.735 -13.673 -20.452 1.000 29.900 270 PRO A N 1
ATOM 1953 C CA . PRO A 1 272 ? -9.477 -13.772 -19.190 1.000 30.592 270 PRO A CA 1
ATOM 1954 C C . PRO A 1 272 ? -8.668 -14.360 -18.033 1.000 26.606 270 PRO A C 1
ATOM 1955 O O . PRO A 1 272 ? -9.075 -15.325 -17.411 1.000 27.443 270 PRO A O 1
ATOM 1959 N N . HIS A 1 273 ? -7.550 -13.731 -17.718 1.000 29.368 271 HIS A N 1
ATOM 1960 C CA . HIS A 1 273 ? -6.653 -14.236 -16.650 1.000 28.007 271 HIS A CA 1
ATOM 1961 C C . HIS A 1 273 ? -7.302 -14.076 -15.270 1.000 26.086 271 HIS A C 1
ATOM 1962 O O . HIS A 1 273 ? -7.720 -12.966 -14.943 1.000 21.800 271 HIS A O 1
ATOM 1969 N N . LEU A 1 274 ? -7.278 -15.141 -14.474 1.000 25.976 272 LEU A N 1
ATOM 1970 C CA . LEU A 1 274 ? -7.757 -15.144 -13.072 1.000 26.892 272 LEU A CA 1
ATOM 1971 C C . LEU A 1 274 ? -6.640 -15.552 -12.132 1.000 28.561 272 LEU A C 1
ATOM 1972 O O . LEU A 1 274 ? -5.839 -16.411 -12.499 1.000 29.856 272 LEU A O 1
ATOM 1977 N N . TYR A 1 275 ? -6.627 -14.955 -10.946 1.000 28.872 273 TYR A N 1
ATOM 1978 C CA . TYR A 1 275 ? -5.735 -15.364 -9.835 1.000 29.535 273 TYR A CA 1
ATOM 1979 C C . TYR A 1 275 ? -6.573 -16.192 -8.868 1.000 30.626 273 TYR A C 1
ATOM 1980 O O . TYR A 1 275 ? -7.762 -15.847 -8.617 1.000 27.150 273 TYR A O 1
ATOM 1989 N N . ASP A 1 276 ? -5.985 -17.252 -8.331 1.000 28.059 274 ASP A N 1
ATOM 1990 C CA . ASP A 1 276 ? -6.678 -18.097 -7.333 1.000 29.098 274 ASP A CA 1
ATOM 1991 C C . ASP A 1 276 ? -6.400 -17.514 -5.948 1.000 28.124 274 ASP A C 1
ATOM 1992 O O . ASP A 1 276 ? -5.315 -16.921 -5.736 1.000 27.894 274 ASP A O 1
ATOM 1997 N N . ILE A 1 277 ? -7.347 -17.710 -5.031 1.000 26.193 275 ILE A N 1
ATOM 1998 C CA . ILE A 1 277 ? -7.249 -17.225 -3.629 1.000 27.339 275 ILE A CA 1
ATOM 1999 C C . ILE A 1 277 ? -7.526 -18.411 -2.718 1.000 27.549 275 ILE A C 1
ATOM 2000 O O . ILE A 1 277 ? -8.479 -19.149 -3.012 1.000 29.865 275 ILE A O 1
ATOM 2005 N N . SER A 1 278 ? -6.790 -18.522 -1.615 1.000 26.046 276 SER A N 1
ATOM 2006 C CA . SER A 1 278 ? -7.141 -19.422 -0.497 1.000 27.072 276 SER A CA 1
ATOM 2007 C C . SER A 1 278 ? -7.266 -18.598 0.788 1.000 28.705 276 SER A C 1
ATOM 2008 O O . SER A 1 278 ? -6.435 -17.681 1.045 1.000 28.312 276 SER A O 1
ATOM 2011 N N . TYR A 1 279 ? -8.331 -18.860 1.532 1.000 27.199 277 TYR A N 1
ATOM 2012 C CA . TYR A 1 279 ? -8.648 -18.189 2.809 1.000 26.212 277 TYR A CA 1
ATOM 2013 C C . TYR A 1 279 ? -8.497 -19.250 3.874 1.000 25.246 277 TYR A C 1
ATOM 2014 O O . TYR A 1 279 ? -9.141 -20.332 3.734 1.000 22.869 277 TYR A O 1
ATOM 2023 N N . CYS A 1 280 ? -7.651 -18.969 4.871 1.000 26.082 278 CYS A N 1
ATOM 2024 C CA . CYS A 1 280 ? -7.381 -19.921 5.965 1.000 28.899 278 CYS A CA 1
ATOM 2025 C C . CYS A 1 280 ? -7.553 -19.226 7.323 1.000 29.364 278 CYS A C 1
ATOM 2026 O O . CYS A 1 280 ? -6.794 -18.301 7.621 1.000 28.692 278 CYS A O 1
ATOM 2029 N N . VAL A 1 281 ? -8.553 -19.656 8.097 1.000 29.441 279 VAL A N 1
ATOM 2030 C CA . VAL A 1 281 ? -8.897 -19.065 9.410 1.000 28.274 279 VAL A CA 1
ATOM 2031 C C . VAL A 1 281 ? -8.374 -20.017 10.475 1.000 28.208 279 VAL A C 1
ATOM 2032 O O . VAL A 1 281 ? -8.750 -21.183 10.416 1.000 28.933 279 VAL A O 1
ATOM 2036 N N . LYS A 1 282 ? -7.584 -19.489 11.418 1.000 29.662 280 LYS A N 1
ATOM 2037 C CA . LYS A 1 282 ? -6.886 -20.268 12.478 1.000 33.393 280 LYS A CA 1
ATOM 2038 C C . LYS A 1 282 ? -7.327 -19.782 13.873 1.000 32.189 280 LYS A C 1
ATOM 2039 O O . LYS A 1 282 ? -7.510 -18.541 14.077 1.000 25.902 280 LYS A O 1
ATOM 2045 N N . ASP A 1 283 ? -7.504 -20.724 14.809 1.000 33.751 281 ASP A N 1
ATOM 2046 C CA . ASP A 1 283 ? -7.828 -20.429 16.232 1.000 34.808 281 ASP A CA 1
ATOM 2047 C C . ASP A 1 283 ? -6.528 -20.096 16.990 1.000 35.876 281 ASP A C 1
ATOM 2048 O O . ASP A 1 283 ? -5.452 -20.035 16.360 1.000 32.159 281 ASP A O 1
ATOM 2053 N N . ALA A 1 284 ? -6.648 -19.808 18.288 1.000 37.844 282 ALA A N 1
ATOM 2054 C CA . ALA A 1 284 ? -5.528 -19.364 19.157 1.000 41.362 282 ALA A CA 1
ATOM 2055 C C . ALA A 1 284 ? -4.364 -20.380 19.118 1.000 40.808 282 ALA A C 1
ATOM 2056 O O . ALA A 1 284 ? -3.217 -19.932 19.216 1.000 42.908 282 ALA A O 1
ATOM 2058 N N . LYS A 1 285 ? -4.631 -21.676 18.888 1.000 41.242 283 LYS A N 1
ATOM 2059 C CA . LYS A 1 285 ? -3.600 -22.754 18.846 1.000 42.620 283 LYS A CA 1
ATOM 2060 C C . LYS A 1 285 ? -2.984 -22.911 17.448 1.000 44.102 283 LYS A C 1
ATOM 2061 O O . LYS A 1 285 ? -2.185 -23.846 17.273 1.000 45.019 283 LYS A O 1
ATOM 2067 N N . GLY A 1 286 ? -3.305 -22.037 16.489 1.000 40.856 284 GLY A N 1
ATOM 2068 C CA . GLY A 1 286 ? -2.831 -22.163 15.092 1.000 39.975 284 GLY A CA 1
ATOM 2069 C C . GLY A 1 286 ? -3.532 -23.296 14.329 1.000 41.043 284 GLY A C 1
ATOM 2070 O O . GLY A 1 286 ? -3.088 -23.627 13.226 1.000 40.439 284 GLY A O 1
ATOM 2071 N N . GLN A 1 287 ? -4.598 -23.875 14.882 1.000 38.149 285 GLN A N 1
ATOM 2072 C CA . GLN A 1 287 ? -5.367 -24.960 14.226 1.000 41.836 285 GLN A CA 1
ATOM 2073 C C . GLN A 1 287 ? -6.368 -24.351 13.231 1.000 43.019 285 GLN A C 1
ATOM 2074 O O . GLN A 1 287 ? -7.055 -23.368 13.575 1.000 36.568 285 GLN A O 1
ATOM 2080 N N . ILE A 1 288 ? -6.470 -24.930 12.039 1.000 39.715 286 ILE A N 1
ATOM 2081 C CA . ILE A 1 288 ? -7.349 -24.402 10.956 1.000 40.408 286 ILE A CA 1
ATOM 2082 C C . ILE A 1 288 ? -8.814 -24.695 11.314 1.000 37.647 286 ILE A C 1
ATOM 2083 O O . ILE A 1 288 ? -9.147 -25.862 11.549 1.000 35.133 286 ILE A O 1
ATOM 2088 N N . ILE A 1 289 ? -9.673 -23.674 11.372 1.000 31.728 287 ILE A N 1
ATOM 2089 C CA . ILE A 1 289 ? -11.110 -23.906 11.703 1.000 31.024 287 ILE A CA 1
ATOM 2090 C C . ILE A 1 289 ? -12.000 -23.680 10.472 1.000 27.838 287 ILE A C 1
ATOM 2091 O O . ILE A 1 289 ? -13.185 -24.051 10.521 1.000 26.814 287 ILE A O 1
ATOM 2096 N N . ASP A 1 290 ? -11.467 -23.089 9.416 1.000 27.455 288 ASP A N 1
ATOM 2097 C CA . ASP A 1 290 ? -12.266 -22.755 8.211 1.000 28.207 288 ASP A CA 1
ATOM 2098 C C . ASP A 1 290 ? -11.338 -22.546 7.027 1.000 26.096 288 ASP A C 1
ATOM 2099 O O . ASP A 1 290 ? -10.304 -21.839 7.174 1.000 26.000 288 ASP A O 1
ATOM 2104 N N . GLU A 1 291 ? -11.734 -23.113 5.882 1.000 25.778 289 GLU A N 1
ATOM 2105 C CA . GLU A 1 291 ? -10.981 -22.971 4.616 1.000 25.927 289 GLU A CA 1
ATOM 2106 C C . GLU A 1 291 ? -11.948 -22.685 3.488 1.000 25.266 289 GLU A C 1
ATOM 2107 O O . GLU A 1 291 ? -12.917 -23.464 3.311 1.000 26.508 289 GLU A O 1
ATOM 2113 N N . VAL A 1 292 ? -11.665 -21.613 2.763 1.000 24.380 290 VAL A N 1
ATOM 2114 C CA . VAL A 1 292 ? -12.509 -21.175 1.623 1.000 24.982 290 VAL A CA 1
ATOM 2115 C C . VAL A 1 292 ? -11.597 -20.906 0.445 1.000 25.741 290 VAL A C 1
ATOM 2116 O O . VAL A 1 292 ? -10.567 -20.267 0.660 1.000 26.198 290 VAL A O 1
ATOM 2120 N N . LYS A 1 293 ? -12.040 -21.284 -0.750 1.000 28.125 291 LYS A N 1
ATOM 2121 C CA . LYS A 1 293 ? -11.361 -21.003 -2.031 1.000 27.131 291 LYS A CA 1
ATOM 2122 C C . LYS A 1 293 ? -12.173 -19.975 -2.832 1.000 25.653 291 LYS A C 1
ATOM 2123 O O . LYS A 1 293 ? -13.424 -20.063 -2.887 1.000 22.913 291 LYS A O 1
ATOM 2129 N N . SER A 1 294 ? -11.455 -19.080 -3.509 1.000 23.868 292 SER A N 1
ATOM 2130 C CA . SER A 1 294 ? -12.003 -17.998 -4.365 1.000 25.850 292 SER A CA 1
ATOM 2131 C C . SER A 1 294 ? -11.037 -17.720 -5.511 1.000 26.112 292 SER A C 1
ATOM 2132 O O . SER A 1 294 ? -10.022 -18.432 -5.645 1.000 28.293 292 SER A O 1
ATOM 2135 N N . TYR A 1 295 ? -11.337 -16.689 -6.287 1.000 23.014 293 TYR A N 1
ATOM 2136 C CA . TYR A 1 295 ? -10.508 -16.211 -7.414 1.000 23.626 293 TYR A CA 1
ATOM 2137 C C . TYR A 1 295 ? -10.891 -14.759 -7.695 1.000 25.114 293 TYR A C 1
ATOM 2138 O O . TYR A 1 295 ? -11.981 -14.283 -7.267 1.000 25.019 293 TYR A O 1
ATOM 2147 N N . VAL A 1 296 ? -10.056 -14.073 -8.456 1.000 26.473 294 VAL A N 1
ATOM 2148 C CA . VAL A 1 296 ? -10.319 -12.657 -8.828 1.000 27.387 294 VAL A CA 1
ATOM 2149 C C . VAL A 1 296 ? -9.743 -12.416 -10.221 1.000 27.453 294 VAL A C 1
ATOM 2150 O O . VAL A 1 296 ? -8.772 -13.096 -10.589 1.000 29.190 294 VAL A O 1
ATOM 2154 N N . GLY A 1 297 ? -10.335 -11.492 -10.965 1.000 23.968 295 GLY A N 1
ATOM 2155 C CA . GLY A 1 297 ? -9.781 -10.987 -12.227 1.000 24.636 295 GLY A CA 1
ATOM 2156 C C . GLY A 1 297 ? -9.318 -9.564 -12.008 1.000 28.121 295 GLY A C 1
ATOM 2157 O O . GLY A 1 297 ? -10.158 -8.728 -11.584 1.000 26.371 295 GLY A O 1
ATOM 2158 N N . MET A 1 298 ? -8.017 -9.304 -12.162 1.000 28.074 296 MET A N 1
ATOM 2159 C CA . MET A 1 298 ? -7.442 -7.949 -11.947 1.000 27.659 296 MET A CA 1
ATOM 2160 C C . MET A 1 298 ? -7.810 -7.036 -13.121 1.000 27.917 296 MET A C 1
ATOM 2161 O O . MET A 1 298 ? -7.167 -7.116 -14.218 1.000 26.518 296 MET A O 1
ATOM 2166 N N . ARG A 1 299 ? -8.838 -6.205 -12.917 1.000 22.728 297 ARG A N 1
ATOM 2167 C CA . ARG A 1 299 ? -9.394 -5.352 -13.991 1.000 22.515 297 ARG A CA 1
ATOM 2168 C C . ARG A 1 299 ? -10.048 -4.121 -13.370 1.000 22.518 297 ARG A C 1
ATOM 2169 O O . ARG A 1 299 ? -10.531 -4.190 -12.207 1.000 22.881 297 ARG A O 1
ATOM 2177 N N . LYS A 1 300 ? -10.068 -3.059 -14.150 1.000 23.143 298 LYS A N 1
ATOM 2178 C CA . LYS A 1 300 ? -10.545 -1.718 -13.745 1.000 23.935 298 LYS A CA 1
ATOM 2179 C C . LYS A 1 300 ? -11.483 -1.250 -14.831 1.000 23.670 298 LYS A C 1
ATOM 2180 O O . LYS A 1 300 ? -11.196 -1.468 -16.020 1.000 23.760 298 LYS A O 1
ATOM 2186 N N . VAL A 1 301 ? -12.590 -0.661 -14.436 1.000 21.584 299 VAL A N 1
ATOM 2187 C CA . VAL A 1 301 ? -13.503 -0.073 -15.434 1.000 23.924 299 VAL A CA 1
ATOM 2188 C C . VAL A 1 301 ? -13.917 1.318 -14.928 1.000 25.822 299 VAL A C 1
ATOM 2189 O O . VAL A 1 301 ? -14.176 1.485 -13.706 1.000 24.234 299 VAL A O 1
ATOM 2193 N N . HIS A 1 302 ? -13.918 2.291 -15.835 1.000 25.860 300 HIS A N 1
ATOM 2194 C CA . HIS A 1 302 ? -14.295 3.692 -15.535 1.000 27.100 300 HIS A CA 1
ATOM 2195 C C . HIS A 1 302 ? -14.623 4.406 -16.840 1.000 28.231 300 HIS A C 1
ATOM 2196 O O . HIS A 1 302 ? -14.226 3.891 -17.926 1.000 24.892 300 HIS A O 1
ATOM 2203 N N . ILE A 1 303 ? -15.382 5.504 -16.725 1.000 27.004 301 ILE A N 1
ATOM 2204 C CA . ILE A 1 303 ? -15.688 6.433 -17.847 1.000 26.216 301 ILE A CA 1
ATOM 2205 C C . ILE A 1 303 ? -14.808 7.675 -17.645 1.000 27.219 301 ILE A C 1
ATOM 2206 O O . ILE A 1 303 ? -14.563 8.046 -16.475 1.000 26.402 301 ILE A O 1
ATOM 2211 N N . ALA A 1 304 ? -14.337 8.244 -18.751 1.000 23.968 302 ALA A N 1
ATOM 2212 C CA . ALA A 1 304 ? -13.568 9.505 -18.809 1.000 28.169 302 ALA A CA 1
ATOM 2213 C C . ALA A 1 304 ? -13.596 10.069 -20.233 1.000 30.028 302 ALA A C 1
ATOM 2214 O O . ALA A 1 304 ? -13.475 9.310 -21.236 1.000 27.677 302 ALA A O 1
ATOM 2216 N N . ASN A 1 305 ? -13.843 11.368 -20.326 1.000 30.291 303 ASN A N 1
ATOM 2217 C CA . ASN A 1 305 ? -13.661 12.143 -21.572 1.000 31.670 303 ASN A CA 1
ATOM 2218 C C . ASN A 1 305 ? -14.490 11.531 -22.709 1.000 32.161 303 ASN A C 1
ATOM 2219 O O . ASN A 1 305 ? -14.015 11.540 -23.862 1.000 28.291 303 ASN A O 1
ATOM 2224 N N . GLY A 1 306 ? -15.681 11.011 -22.408 1.000 27.195 304 GLY A N 1
ATOM 2225 C CA . GLY A 1 306 ? -16.635 10.558 -23.430 1.000 26.014 304 GLY A CA 1
ATOM 2226 C C . GLY A 1 306 ? -16.380 9.128 -23.856 1.000 26.236 304 GLY A C 1
ATOM 2227 O O . GLY A 1 306 ? -17.046 8.674 -24.783 1.000 24.339 304 GLY A O 1
ATOM 2228 N N . LYS A 1 307 ? -15.465 8.433 -23.191 1.000 26.253 305 LYS A N 1
ATOM 2229 C CA . LYS A 1 307 ? -15.074 7.052 -23.559 1.000 26.933 305 LYS A CA 1
ATOM 2230 C C . LYS A 1 307 ? -15.198 6.107 -22.358 1.000 27.080 305 LYS A C 1
ATOM 2231 O O . LYS A 1 307 ? -15.062 6.569 -21.199 1.000 29.199 305 LYS A O 1
ATOM 2237 N N . PHE A 1 308 ? -15.381 4.813 -22.645 1.000 22.509 306 PHE A N 1
ATOM 2238 C CA . PHE A 1 308 ? -15.427 3.710 -21.662 1.000 21.149 306 PHE A CA 1
ATOM 2239 C C . PHE A 1 308 ? -14.067 3.017 -21.637 1.000 22.125 306 PHE A C 1
ATOM 2240 O O . PHE A 1 308 ? -13.580 2.613 -22.725 1.000 21.207 306 PHE A O 1
ATOM 2248 N N . TYR A 1 309 ? -13.475 2.857 -20.459 1.000 22.089 307 TYR A N 1
ATOM 2249 C CA . TYR A 1 309 ? -12.099 2.321 -20.313 1.000 25.237 307 TYR A CA 1
ATOM 2250 C C . TYR A 1 309 ? -12.110 0.963 -19.607 1.000 26.735 307 TYR A C 1
ATOM 2251 O O . TYR A 1 309 ? -12.621 0.878 -18.457 1.000 24.252 307 TYR A O 1
ATOM 2260 N N . LEU A 1 310 ? -11.552 -0.066 -20.263 1.000 26.431 308 LEU A N 1
ATOM 2261 C CA . LEU A 1 310 ? -11.181 -1.330 -19.586 1.000 27.705 308 LEU A CA 1
ATOM 2262 C C . LEU A 1 310 ? -9.663 -1.336 -19.345 1.000 27.208 308 LEU A C 1
ATOM 2263 O O . LEU A 1 310 ? -8.905 -1.321 -20.314 1.000 29.464 308 LEU A O 1
ATOM 2268 N N . ASN A 1 311 ? -9.249 -1.336 -18.083 1.000 25.522 309 ASN A N 1
ATOM 2269 C CA . ASN A 1 311 ? -7.818 -1.352 -17.688 1.000 28.059 309 ASN A CA 1
ATOM 2270 C C . ASN A 1 311 ? -7.107 -0.126 -18.290 1.000 29.619 309 ASN A C 1
ATOM 2271 O O . ASN A 1 311 ? -5.999 -0.285 -18.835 1.000 28.895 309 ASN A O 1
ATOM 2276 N N . ASN A 1 312 ? -7.744 1.049 -18.241 1.000 29.239 310 ASN A N 1
ATOM 2277 C CA . ASN A 1 312 ? -7.101 2.364 -18.510 1.000 30.468 310 ASN A CA 1
ATOM 2278 C C . ASN A 1 312 ? -6.867 2.528 -20.017 1.000 31.355 310 ASN A C 1
ATOM 2279 O O . ASN A 1 312 ? -6.134 3.458 -20.413 1.000 33.733 310 ASN A O 1
ATOM 2284 N N . GLU A 1 313 ? -7.460 1.682 -20.854 1.000 28.906 311 GLU A N 1
ATOM 2285 C CA . GLU A 1 313 ? -7.489 1.926 -22.316 1.000 29.369 311 GLU A CA 1
ATOM 2286 C C . GLU A 1 313 ? -8.923 1.807 -22.806 1.000 28.161 311 GLU A C 1
ATOM 2287 O O . GLU A 1 313 ? -9.697 0.975 -22.304 1.000 25.104 311 GLU A O 1
ATOM 2293 N N . PRO A 1 314 ? -9.300 2.563 -23.854 1.000 27.395 312 PRO A N 1
ATOM 2294 C CA . PRO A 1 314 ? -10.637 2.450 -24.420 1.000 26.196 312 PRO A CA 1
ATOM 2295 C C . PRO A 1 314 ? -10.982 0.980 -24.736 1.000 27.446 312 PRO A C 1
ATOM 2296 O O . PRO A 1 314 ? -10.098 0.191 -25.028 1.000 29.586 312 PRO A O 1
ATOM 2300 N N . TYR A 1 315 ? -12.266 0.635 -24.627 1.000 25.748 313 TYR A N 1
ATOM 2301 C CA . TYR A 1 315 ? -12.800 -0.711 -24.944 1.000 25.685 313 TYR A CA 1
ATOM 2302 C C . TYR A 1 315 ? -14.148 -0.535 -25.627 1.000 27.073 313 TYR A C 1
ATOM 2303 O O . TYR A 1 315 ? -14.997 0.214 -25.087 1.000 27.133 313 TYR A O 1
ATOM 2312 N N . PHE A 1 316 ? -14.309 -1.138 -26.804 1.000 25.230 314 PHE A N 1
ATOM 2313 C CA . PHE A 1 316 ? -15.573 -1.087 -27.568 1.000 24.867 314 PHE A CA 1
ATOM 2314 C C . PHE A 1 316 ? -16.421 -2.306 -27.184 1.000 24.666 314 PHE A C 1
ATOM 2315 O O . PHE A 1 316 ? -15.951 -3.448 -27.312 1.000 23.898 314 PHE A O 1
ATOM 2323 N N . GLN A 1 317 ? -17.643 -2.055 -26.716 1.000 24.301 315 GLN A N 1
ATOM 2324 C CA . GLN A 1 317 ? -18.546 -3.132 -26.231 1.000 23.585 315 GLN A CA 1
ATOM 2325 C C . GLN A 1 317 ? -19.303 -3.697 -27.435 1.000 22.192 315 GLN A C 1
ATOM 2326 O O . GLN A 1 317 ? -20.021 -2.918 -28.098 1.000 19.731 315 GLN A O 1
ATOM 2332 N N . ARG A 1 318 ? -19.103 -4.999 -27.724 1.000 21.327 316 ARG A N 1
ATOM 2333 C CA . ARG A 1 318 ? -19.825 -5.703 -28.807 1.000 22.029 316 ARG A CA 1
ATOM 2334 C C . ARG A 1 318 ? -20.754 -6.706 -28.115 1.000 20.576 316 ARG A C 1
ATOM 2335 O O . ARG A 1 318 ? -20.363 -7.857 -27.940 1.000 18.906 316 ARG A O 1
ATOM 2343 N N . LEU A 1 319 ? -21.937 -6.250 -27.715 1.000 19.269 317 LEU A N 1
ATOM 2344 C CA . LEU A 1 319 ? -22.812 -7.016 -26.804 1.000 19.349 317 LEU A CA 1
ATOM 2345 C C . LEU A 1 319 ? -23.934 -7.652 -27.600 1.000 18.206 317 LEU A C 1
ATOM 2346 O O . LEU A 1 319 ? -24.341 -7.093 -28.611 1.000 19.490 317 LEU A O 1
ATOM 2351 N N . VAL A 1 320 ? -24.448 -8.771 -27.111 1.000 17.112 318 VAL A N 1
ATOM 2352 C CA . VAL A 1 320 ? -25.728 -9.325 -27.626 1.000 16.787 318 VAL A CA 1
ATOM 2353 C C . VAL A 1 320 ? -26.701 -9.366 -26.462 1.000 16.696 318 VAL A C 1
ATOM 2354 O O . VAL A 1 320 ? -26.292 -9.637 -25.336 1.000 17.495 318 VAL A O 1
ATOM 2358 N N . MET A 1 321 ? -27.977 -9.131 -26.723 1.000 18.396 319 MET A N 1
ATOM 2359 C CA . MET A 1 321 ? -28.971 -9.244 -25.633 1.000 18.005 319 MET A CA 1
ATOM 2360 C C . MET A 1 321 ? -29.199 -10.733 -25.313 1.000 18.292 319 MET A C 1
ATOM 2361 O O . MET A 1 321 ? -29.616 -11.497 -26.207 1.000 17.505 319 MET A O 1
ATOM 2366 N N . ASN A 1 322 ? -28.997 -11.125 -24.063 1.000 17.219 320 ASN A N 1
ATOM 2367 C CA . ASN A 1 322 ? -29.267 -12.500 -23.561 1.000 18.486 320 ASN A CA 1
ATOM 2368 C C . ASN A 1 322 ? -30.423 -12.428 -22.564 1.000 18.575 320 ASN A C 1
ATOM 2369 O O . ASN A 1 322 ? -30.275 -11.762 -21.509 1.000 17.437 320 ASN A O 1
ATOM 2374 N N . GLN A 1 323 ? -31.549 -13.078 -22.851 1.000 17.938 321 GLN A N 1
ATOM 2375 C CA . GLN A 1 323 ? -32.696 -13.023 -21.915 1.000 17.155 321 GLN A CA 1
ATOM 2376 C C . GLN A 1 323 ? -32.767 -14.299 -21.058 1.000 17.804 321 GLN A C 1
ATOM 2377 O O . GLN A 1 323 ? -33.717 -14.417 -20.258 1.000 18.759 321 GLN A O 1
ATOM 2383 N N . GLY A 1 324 ? -31.787 -15.200 -21.171 1.000 15.447 322 GLY A N 1
ATOM 2384 C CA . GLY A 1 324 ? -31.579 -16.308 -20.223 1.000 15.338 322 GLY A CA 1
ATOM 2385 C C . GLY A 1 324 ? -32.727 -17.300 -20.152 1.000 15.354 322 GLY A C 1
ATOM 2386 O O . GLY A 1 324 ? -33.029 -17.781 -19.012 1.000 14.865 322 GLY A O 1
ATOM 2387 N N . TYR A 1 325 ? -33.383 -17.585 -21.285 1.000 14.964 323 TYR A N 1
ATOM 2388 C CA . TYR A 1 325 ? -34.460 -18.607 -21.372 1.000 15.373 323 TYR A CA 1
ATOM 2389 C C . TYR A 1 325 ? -33.928 -19.846 -22.083 1.000 15.825 323 TYR A C 1
ATOM 2390 O O . TYR A 1 325 ? -33.093 -19.739 -23.034 1.000 17.234 323 TYR A O 1
ATOM 2399 N N . TYR A 1 326 ? -34.375 -20.998 -21.602 1.000 16.306 324 TYR A N 1
ATOM 2400 C CA . TYR A 1 326 ? -34.036 -22.341 -22.117 1.000 16.352 324 TYR A CA 1
ATOM 2401 C C . TYR A 1 326 ? -35.340 -23.072 -22.392 1.000 18.864 324 TYR A C 1
ATOM 2402 O O . TYR A 1 326 ? -36.218 -23.060 -21.544 1.000 18.925 324 TYR A O 1
ATOM 2411 N N . PRO A 1 327 ? -35.480 -23.744 -23.561 1.000 20.517 325 PRO A N 1
ATOM 2412 C CA . PRO A 1 327 ? -36.732 -24.421 -23.920 1.000 20.113 325 PRO A CA 1
ATOM 2413 C C . PRO A 1 327 ? -37.252 -25.415 -22.876 1.000 18.515 325 PRO A C 1
ATOM 2414 O O . PRO A 1 327 ? -38.430 -25.384 -22.596 1.000 20.023 325 PRO A O 1
ATOM 2418 N N . ASP A 1 328 ? -36.371 -26.224 -22.309 1.000 19.441 326 ASP A N 1
ATOM 2419 C CA . ASP A 1 328 ? -36.703 -27.363 -21.410 1.000 20.067 326 ASP A CA 1
ATOM 2420 C C . ASP A 1 328 ? -36.658 -26.956 -19.926 1.000 19.608 326 ASP A C 1
ATOM 2421 O O . ASP A 1 328 ? -37.365 -27.648 -19.144 1.000 18.792 326 ASP A O 1
ATOM 2426 N N . GLY A 1 329 ? -35.877 -25.921 -19.540 1.000 17.729 327 GLY A N 1
ATOM 2427 C CA . GLY A 1 329 ? -35.727 -25.464 -18.125 1.000 17.543 327 GLY A CA 1
ATOM 2428 C C . GLY A 1 329 ? -36.313 -24.077 -17.819 1.000 16.770 327 GLY A C 1
ATOM 2429 O O . GLY A 1 329 ? -36.405 -23.674 -16.613 1.000 19.109 327 GLY A O 1
ATOM 2430 N N . ILE A 1 330 ? -36.769 -23.372 -18.844 1.000 16.118 328 ILE A N 1
ATOM 2431 C CA . ILE A 1 330 ? -37.331 -21.999 -18.774 1.000 16.652 328 ILE A CA 1
ATOM 2432 C C . ILE A 1 330 ? -36.252 -21.074 -18.210 1.000 16.544 328 ILE A C 1
ATOM 2433 O O . ILE A 1 330 ? -35.280 -20.845 -18.950 1.000 17.667 328 ILE A O 1
ATOM 2438 N N . TRP A 1 331 ? -36.341 -20.617 -16.955 1.000 14.890 329 TRP A N 1
ATOM 2439 C CA . TRP A 1 331 ? -35.288 -19.722 -16.398 1.000 15.339 329 TRP A CA 1
ATOM 2440 C C . TRP A 1 331 ? -34.045 -20.536 -16.007 1.000 15.421 329 TRP A C 1
ATOM 2441 O O . TRP A 1 331 ? -32.985 -19.922 -15.803 1.000 16.573 329 TRP A O 1
ATOM 2452 N N . THR A 1 332 ? -34.156 -21.858 -15.904 1.000 15.520 330 THR A N 1
ATOM 2453 C CA . THR A 1 332 ? -33.085 -22.724 -15.359 1.000 15.118 330 THR A CA 1
ATOM 2454 C C . THR A 1 332 ? -32.350 -23.426 -16.497 1.000 16.937 330 THR A C 1
ATOM 2455 O O . THR A 1 332 ? -32.973 -24.207 -17.230 1.000 17.064 330 THR A O 1
ATOM 2459 N N . ALA A 1 333 ? -31.044 -23.224 -16.604 1.000 16.972 331 ALA A N 1
ATOM 2460 C CA . ALA A 1 333 ? -30.228 -24.017 -17.548 1.000 17.489 331 ALA A CA 1
ATOM 2461 C C . ALA A 1 333 ? -30.363 -25.518 -17.250 1.000 18.524 331 ALA A C 1
ATOM 2462 O O . ALA A 1 333 ? -30.343 -25.955 -16.107 1.000 19.628 331 ALA A O 1
ATOM 2464 N N . PRO A 1 334 ? -30.469 -26.386 -18.279 1.000 20.235 332 PRO A N 1
ATOM 2465 C CA . PRO A 1 334 ? -30.642 -27.816 -18.069 1.000 19.174 332 PRO A CA 1
ATOM 2466 C C . PRO A 1 334 ? -29.409 -28.454 -17.446 1.000 18.757 332 PRO A C 1
ATOM 2467 O O . PRO A 1 334 ? -29.584 -29.423 -16.738 1.000 21.781 332 PRO A O 1
ATOM 2471 N N . THR A 1 335 ? -28.240 -27.868 -17.709 1.000 17.566 333 THR A N 1
ATOM 2472 C CA . THR A 1 335 ? -26.920 -28.359 -17.261 1.000 18.023 333 THR A CA 1
ATOM 2473 C C . THR A 1 335 ? -25.974 -27.179 -17.096 1.000 19.311 333 THR A C 1
ATOM 2474 O O . THR A 1 335 ? -26.240 -26.078 -17.658 1.000 19.517 333 THR A O 1
ATOM 2478 N N . ASP A 1 336 ? -24.868 -27.415 -16.408 1.000 20.404 334 ASP A N 1
ATOM 2479 C CA . ASP A 1 336 ? -23.748 -26.444 -16.328 1.000 21.095 334 ASP A CA 1
ATOM 2480 C C . ASP A 1 336 ? -23.260 -26.166 -17.742 1.000 22.100 334 ASP A C 1
ATOM 2481 O O . ASP A 1 336 ? -23.091 -24.987 -18.076 1.000 19.991 334 ASP A O 1
ATOM 2486 N N . GLU A 1 337 ? -23.150 -27.212 -18.564 1.000 23.491 335 GLU A N 1
ATOM 2487 C CA . GLU A 1 337 ? -22.647 -27.103 -19.963 1.000 25.160 335 GLU A CA 1
ATOM 2488 C C . GLU A 1 337 ? -23.472 -26.083 -20.775 1.000 24.377 335 GLU A C 1
ATOM 2489 O O . GLU A 1 337 ? -22.866 -25.322 -21.560 1.000 22.780 335 GLU A O 1
ATOM 2495 N N . ALA A 1 338 ? -24.796 -26.053 -20.592 1.000 21.979 336 ALA A N 1
ATOM 2496 C CA . ALA A 1 338 ? -25.716 -25.141 -21.313 1.000 22.671 336 ALA A CA 1
ATOM 2497 C C . ALA A 1 338 ? -25.419 -23.673 -20.948 1.000 22.081 336 ALA A C 1
ATOM 2498 O O . ALA A 1 338 ? -25.583 -22.795 -21.828 1.000 19.005 336 ALA A O 1
ATOM 2500 N N . LEU A 1 339 ? -25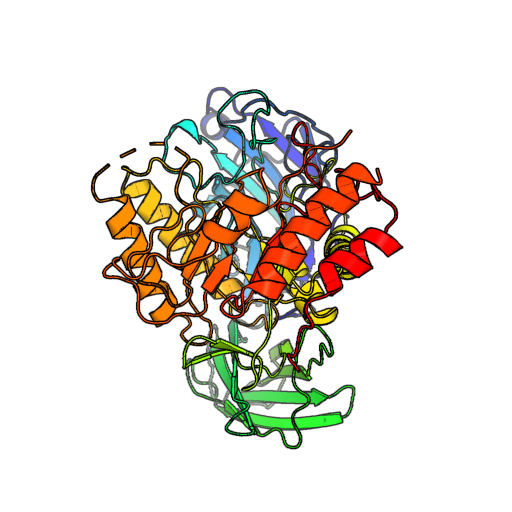.002 -23.380 -19.707 1.000 22.219 337 LEU A N 1
ATOM 2501 C CA . LEU A 1 339 ? -24.625 -21.996 -19.296 1.000 22.234 337 LEU A CA 1
ATOM 2502 C C . LEU A 1 339 ? -23.358 -21.591 -20.054 1.000 24.220 337 LEU A C 1
ATOM 2503 O O . LEU A 1 339 ? -23.330 -20.517 -20.733 1.000 22.874 337 LEU A O 1
ATOM 2508 N N . LYS A 1 340 ? -22.318 -22.406 -19.914 1.000 23.909 338 LYS A N 1
ATOM 2509 C CA . LYS A 1 340 ? -21.010 -22.197 -20.588 1.000 26.930 338 LYS A CA 1
ATOM 2510 C C . LYS A 1 340 ? -21.201 -22.035 -22.113 1.000 23.940 338 LYS A C 1
ATOM 2511 O O . LYS A 1 340 ? -20.628 -21.075 -22.722 1.000 22.117 338 LYS A O 1
ATOM 2517 N N . ASN A 1 341 ? -21.989 -22.929 -22.717 1.000 24.707 339 ASN A N 1
ATOM 2518 C CA . ASN A 1 341 ? -22.248 -22.959 -24.179 1.000 25.551 339 ASN A CA 1
ATOM 2519 C C . ASN A 1 341 ? -22.904 -21.644 -24.657 1.000 23.659 339 ASN A C 1
ATOM 2520 O O . ASN A 1 341 ? -22.611 -21.231 -25.789 1.000 21.294 339 ASN A O 1
ATOM 2525 N N . ASP A 1 342 ? -23.741 -20.964 -23.857 1.000 20.034 340 ASP A N 1
ATOM 2526 C CA . ASP A 1 342 ? -24.376 -19.704 -24.326 1.000 19.587 340 ASP A CA 1
ATOM 2527 C C . ASP A 1 342 ? -23.287 -18.664 -24.545 1.000 18.442 340 ASP A C 1
ATOM 2528 O O . ASP A 1 342 ? -23.411 -17.869 -25.489 1.000 19.805 340 ASP A O 1
ATOM 2533 N N . ILE A 1 343 ? -22.279 -18.652 -23.679 1.000 17.778 341 ILE A N 1
ATOM 2534 C CA . ILE A 1 343 ? -21.162 -17.675 -23.783 1.000 18.857 341 ILE A CA 1
ATOM 2535 C C . ILE A 1 343 ? -20.295 -18.034 -24.997 1.000 19.848 341 ILE A C 1
ATOM 2536 O O . ILE A 1 343 ? -19.975 -17.124 -25.806 1.000 21.929 341 ILE A O 1
ATOM 2541 N N . LEU A 1 344 ? -19.917 -19.302 -25.143 1.000 19.489 342 LEU A N 1
ATOM 2542 C CA . LEU A 1 344 ? -19.086 -19.736 -26.299 1.000 21.055 342 LEU A CA 1
ATOM 2543 C C . LEU A 1 344 ? -19.818 -19.387 -27.601 1.000 19.796 342 LEU A C 1
ATOM 2544 O O . LEU A 1 344 ? -19.169 -18.858 -28.481 1.000 20.150 342 LEU A O 1
ATOM 2549 N N . LEU A 1 345 ? -21.135 -19.618 -27.690 1.000 19.103 343 LEU A N 1
ATOM 2550 C CA . LEU A 1 345 ? -21.908 -19.336 -28.932 1.000 19.471 343 LEU A CA 1
ATOM 2551 C C . LEU A 1 345 ? -21.971 -17.832 -29.192 1.000 19.340 343 LEU A C 1
ATOM 2552 O O . LEU A 1 345 ? -22.009 -17.422 -30.377 1.000 16.804 343 LEU A O 1
ATOM 2557 N N . SER A 1 346 ? -21.997 -17.050 -28.112 1.000 18.834 344 SER A N 1
ATOM 2558 C CA . SER A 1 346 ? -22.029 -15.570 -28.173 1.000 19.073 344 SER A CA 1
ATOM 2559 C C . SER A 1 346 ? -20.703 -15.083 -28.769 1.000 18.425 344 SER A C 1
ATOM 2560 O O . SER A 1 346 ? -20.730 -14.278 -29.726 1.000 18.362 344 SER A O 1
ATOM 2563 N N . LYS A 1 347 ? -19.582 -15.628 -28.322 1.000 19.040 345 LYS A N 1
ATOM 2564 C CA . LYS A 1 347 ? -18.260 -15.205 -28.843 1.000 20.483 345 LYS A CA 1
ATOM 2565 C C . LYS A 1 347 ? -18.103 -15.719 -30.293 1.000 23.388 345 LYS A C 1
ATOM 2566 O O . LYS A 1 347 ? -17.614 -14.957 -31.133 1.000 20.920 345 LYS A O 1
ATOM 2572 N N . GLU A 1 348 ? -18.589 -16.930 -30.612 1.000 22.660 346 GLU A N 1
ATOM 2573 C CA . GLU A 1 348 ? -18.463 -17.470 -31.991 1.000 23.722 346 GLU A CA 1
ATOM 2574 C C . GLU A 1 348 ? -19.257 -16.595 -32.964 1.000 25.318 346 GLU A C 1
ATOM 2575 O O . GLU A 1 348 ? -18.983 -16.680 -34.184 1.000 23.918 346 GLU A O 1
ATOM 2581 N N . ALA A 1 349 ? -20.214 -15.794 -32.473 1.000 23.391 347 ALA A N 1
ATOM 2582 C CA . ALA A 1 349 ? -20.999 -14.881 -33.339 1.000 22.770 347 ALA A CA 1
ATOM 2583 C C . ALA A 1 349 ? -20.302 -13.520 -33.448 1.000 22.529 347 ALA A C 1
ATOM 2584 O O . ALA A 1 349 ? -20.791 -12.684 -34.222 1.000 23.769 347 ALA A O 1
ATOM 2586 N N . GLY A 1 350 ? -19.193 -13.329 -32.727 1.000 22.463 348 GLY A N 1
ATOM 2587 C CA . GLY A 1 350 ? -18.361 -12.113 -32.778 1.000 24.720 348 GLY A CA 1
ATOM 2588 C C . GLY A 1 350 ? -18.603 -11.130 -31.634 1.000 25.106 348 GLY A C 1
ATOM 2589 O O . GLY A 1 350 ? -17.965 -10.072 -31.647 1.000 22.967 348 GLY A O 1
ATOM 2590 N N . PHE A 1 351 ? -19.450 -11.453 -30.651 1.000 22.934 349 PHE A N 1
ATOM 2591 C CA . PHE A 1 351 ? -19.730 -10.537 -29.506 1.000 22.235 349 PHE A CA 1
ATOM 2592 C C . PHE A 1 351 ? -18.681 -10.707 -28.424 1.000 21.441 349 PHE A C 1
ATOM 2593 O O . PHE A 1 351 ? -18.253 -11.820 -28.223 1.000 24.408 349 PHE A O 1
ATOM 2601 N N . ASN A 1 352 ? -18.280 -9.635 -27.741 1.000 21.327 350 ASN A N 1
ATOM 2602 C CA . ASN A 1 352 ? -17.333 -9.756 -26.604 1.000 21.164 350 ASN A CA 1
ATOM 2603 C C . ASN A 1 352 ? -18.113 -9.776 -25.282 1.000 19.974 350 ASN A C 1
ATOM 2604 O O . ASN A 1 352 ? -17.471 -9.931 -24.223 1.000 18.624 350 ASN A O 1
ATOM 2609 N N . GLY A 1 353 ? -19.447 -9.669 -25.303 1.000 18.839 351 GLY A N 1
ATOM 2610 C CA . GLY A 1 353 ? -20.196 -9.645 -24.032 1.000 17.499 351 GLY A CA 1
ATOM 2611 C C . GLY A 1 353 ? -21.682 -9.649 -24.264 1.000 17.909 351 GLY A C 1
ATOM 2612 O O . GLY A 1 353 ? -22.098 -9.780 -25.431 1.000 17.900 351 GLY A O 1
ATOM 2613 N N . ALA A 1 354 ? -22.460 -9.504 -23.194 1.000 17.941 352 ALA A N 1
ATOM 2614 C CA . ALA A 1 354 ? -23.937 -9.552 -23.266 1.000 16.649 352 ALA A CA 1
ATOM 2615 C C . ALA A 1 354 ? -24.587 -8.582 -22.277 1.000 16.648 352 ALA A C 1
ATOM 2616 O O . ALA A 1 354 ? -24.090 -8.393 -21.145 1.000 14.780 352 ALA A O 1
ATOM 2618 N N . ARG A 1 355 ? -25.731 -8.041 -22.670 1.000 17.359 353 ARG A N 1
ATOM 2619 C CA . ARG A 1 355 ? -26.666 -7.472 -21.669 1.000 17.338 353 ARG A CA 1
ATOM 2620 C C . ARG A 1 355 ? -27.473 -8.648 -21.106 1.000 16.284 353 ARG A C 1
ATOM 2621 O O . ARG A 1 355 ? -28.076 -9.398 -21.929 1.000 14.559 353 ARG A O 1
ATOM 2629 N N . LEU A 1 356 ? -27.455 -8.824 -19.783 1.000 14.072 354 LEU A N 1
ATOM 2630 C CA . LEU A 1 356 ? -28.186 -9.912 -19.100 1.000 13.946 354 LEU A CA 1
ATOM 2631 C C . LEU A 1 356 ? -29.549 -9.376 -18.711 1.000 14.424 354 LEU A C 1
ATOM 2632 O O . LEU A 1 356 ? -29.697 -8.766 -17.598 1.000 15.069 354 LEU A O 1
ATOM 2637 N N . HIS A 1 357 ? -30.505 -9.580 -19.611 1.000 14.557 355 HIS A N 1
ATOM 2638 C CA . HIS A 1 357 ? -31.705 -8.722 -19.733 1.000 15.599 355 HIS A CA 1
ATOM 2639 C C . HIS A 1 357 ? -32.925 -9.334 -19.043 1.000 15.524 355 HIS A C 1
ATOM 2640 O O . HIS A 1 357 ? -33.331 -10.471 -19.365 1.000 14.858 355 HIS A O 1
ATOM 2647 N N . GLN A 1 358 ? -33.492 -8.565 -18.114 1.000 16.747 356 GLN A N 1
ATOM 2648 C CA . GLN A 1 358 ? -34.820 -8.792 -17.484 1.000 15.853 356 GLN A CA 1
ATOM 2649 C C . GLN A 1 358 ? -34.808 -10.075 -16.650 1.000 15.308 356 GLN A C 1
ATOM 2650 O O . GLN A 1 358 ? -35.836 -10.754 -16.558 1.000 15.597 356 GLN A O 1
ATOM 2656 N N . LYS A 1 359 ? -33.696 -10.354 -15.987 1.000 15.012 357 LYS A N 1
ATOM 2657 C CA . LYS A 1 359 ? -33.524 -11.572 -15.183 1.000 14.901 357 LYS A CA 1
ATOM 2658 C C . LYS A 1 359 ? -32.266 -11.372 -14.337 1.000 15.559 357 LYS A C 1
ATOM 2659 O O . LYS A 1 359 ? -31.346 -10.653 -14.805 1.000 12.899 357 LYS A O 1
ATOM 2665 N N . PHE A 1 360 ? -32.263 -11.920 -13.127 1.000 14.513 358 PHE A N 1
ATOM 2666 C CA . PHE A 1 360 ? -31.020 -12.110 -12.340 1.000 15.471 358 PHE A CA 1
ATOM 2667 C C . PHE A 1 360 ? -30.494 -13.474 -12.763 1.000 15.455 358 PHE A C 1
ATOM 2668 O O . PHE A 1 360 ? -31.184 -14.498 -12.539 1.000 15.602 358 PHE A O 1
ATOM 2676 N N . PHE A 1 361 ? -29.344 -13.500 -13.416 1.000 16.388 359 PHE A N 1
ATOM 2677 C CA . PHE A 1 361 ? -28.815 -14.786 -13.933 1.000 16.228 359 PHE A CA 1
ATOM 2678 C C . PHE A 1 361 ? -28.335 -15.659 -12.756 1.000 16.611 359 PHE A C 1
ATOM 2679 O O . PHE A 1 361 ? -28.051 -15.168 -11.652 1.000 15.825 359 PHE A O 1
ATOM 2687 N N . GLU A 1 362 ? -28.177 -16.965 -12.994 1.000 17.312 360 GLU A N 1
ATOM 2688 C CA . GLU A 1 362 ? -27.599 -17.911 -12.012 1.000 17.665 360 GLU A CA 1
ATOM 2689 C C . GLU A 1 362 ? -26.128 -17.550 -11.822 1.000 17.160 360 GLU A C 1
ATOM 2690 O O . GLU A 1 362 ? -25.536 -17.112 -12.760 1.000 19.386 360 GLU A O 1
ATOM 2696 N N . GLU A 1 363 ? -25.599 -17.703 -10.621 1.000 17.530 361 GLU A N 1
ATOM 2697 C CA . GLU A 1 363 ? -24.205 -17.338 -10.260 1.000 20.427 361 GLU A CA 1
ATOM 2698 C C . GLU A 1 363 ? -23.208 -18.025 -11.195 1.000 18.731 361 GLU A C 1
ATOM 2699 O O . GLU A 1 363 ? -22.213 -17.401 -11.552 1.000 17.982 361 GLU A O 1
ATOM 2705 N N . ARG A 1 364 ? -23.431 -19.292 -11.535 1.000 17.705 362 ARG A N 1
ATOM 2706 C CA . ARG A 1 364 ? -22.410 -20.033 -12.322 1.000 18.269 362 ARG A CA 1
ATOM 2707 C C . ARG A 1 364 ? -22.337 -19.467 -13.747 1.000 16.411 362 ARG A C 1
ATOM 2708 O O . ARG A 1 364 ? -21.341 -19.700 -14.403 1.000 16.337 362 ARG A O 1
ATOM 2716 N N . PHE A 1 365 ? -23.322 -18.697 -14.208 1.000 17.373 363 PHE A N 1
ATOM 2717 C CA . PHE A 1 365 ? -23.224 -17.983 -15.512 1.000 16.777 363 PHE A CA 1
ATOM 2718 C C . PHE A 1 365 ? -22.086 -16.954 -15.425 1.000 17.247 363 PHE A C 1
ATOM 2719 O O . PHE A 1 365 ? -21.296 -16.895 -16.353 1.000 16.530 363 PHE A O 1
ATOM 2727 N N . HIS A 1 366 ? -22.054 -16.135 -14.362 1.000 16.746 364 HIS A N 1
ATOM 2728 C CA . HIS A 1 366 ? -20.980 -15.137 -14.100 1.000 17.368 364 HIS A CA 1
ATOM 2729 C C . HIS A 1 366 ? -19.625 -15.862 -13.954 1.000 16.903 364 HIS A C 1
ATOM 2730 O O . HIS A 1 366 ? -18.599 -15.336 -14.402 1.000 16.136 364 HIS A O 1
ATOM 2737 N N . TYR A 1 367 ? -19.609 -17.035 -13.340 1.000 16.794 365 TYR A N 1
ATOM 2738 C CA . TYR A 1 367 ? -18.389 -17.886 -13.272 1.000 18.992 365 TYR A CA 1
ATOM 2739 C C . TYR A 1 367 ? -17.844 -18.138 -14.685 1.000 19.000 365 TYR A C 1
ATOM 2740 O O . TYR A 1 367 ? -16.681 -17.856 -14.983 1.000 18.242 365 TYR A O 1
ATOM 2749 N N . TRP A 1 368 ? -18.676 -18.670 -15.580 1.000 20.266 366 TRP A N 1
ATOM 2750 C CA . TRP A 1 368 ? -18.219 -18.998 -16.949 1.000 21.713 366 TRP A CA 1
ATOM 2751 C C . TRP A 1 368 ? -17.891 -17.725 -17.738 1.000 21.694 366 TRP A C 1
ATOM 2752 O O . TRP A 1 368 ? -17.021 -17.791 -18.622 1.000 19.863 366 TRP A O 1
ATOM 2763 N N . ALA A 1 369 ? -18.561 -16.611 -17.471 1.000 19.499 367 ALA A N 1
ATOM 2764 C CA . ALA A 1 369 ? -18.193 -15.319 -18.098 1.000 19.297 367 ALA A CA 1
ATOM 2765 C C . ALA A 1 369 ? -16.814 -14.907 -17.586 1.000 19.265 367 ALA A C 1
ATOM 2766 O O . ALA A 1 369 ? -15.942 -14.477 -18.394 1.000 17.690 367 ALA A O 1
ATOM 2768 N N . ASP A 1 370 ? -16.589 -15.062 -16.291 1.000 17.395 368 ASP A N 1
ATOM 2769 C CA . ASP A 1 370 ? -15.260 -14.793 -15.698 1.000 19.359 368 ASP A CA 1
ATOM 2770 C C . ASP A 1 370 ? -14.204 -15.665 -16.388 1.000 21.107 368 ASP A C 1
ATOM 2771 O O . ASP A 1 370 ? -13.143 -15.144 -16.699 1.000 21.206 368 ASP A O 1
ATOM 2776 N N . LYS A 1 371 ? -14.469 -16.970 -16.548 1.000 24.034 369 LYS A N 1
ATOM 2777 C CA . LYS A 1 371 ? -13.449 -17.976 -16.964 1.000 25.608 369 LYS A CA 1
ATOM 2778 C C . LYS A 1 371 ? -13.169 -17.858 -18.460 1.000 25.408 369 LYS A C 1
ATOM 2779 O O . LYS A 1 371 ? -11.971 -17.918 -18.849 1.000 24.253 369 LYS A O 1
ATOM 2785 N N . LEU A 1 372 ? -14.217 -17.691 -19.265 1.000 24.023 370 LEU A N 1
ATOM 2786 C CA . LEU A 1 372 ? -14.112 -17.723 -20.751 1.000 24.077 370 LEU A CA 1
ATOM 2787 C C . LEU A 1 372 ? -13.747 -16.349 -21.314 1.000 24.539 370 LEU A C 1
ATOM 2788 O O . LEU A 1 372 ? -13.192 -16.288 -22.445 1.000 20.708 370 LEU A O 1
ATOM 2793 N N . GLY A 1 373 ? -14.060 -15.279 -20.583 1.000 22.741 371 GLY A N 1
ATOM 2794 C CA . GLY A 1 373 ? -13.756 -13.914 -21.054 1.000 21.138 371 GLY A CA 1
ATOM 2795 C C . GLY A 1 373 ? -14.930 -13.319 -21.774 1.000 20.061 371 GLY A C 1
ATOM 2796 O O . GLY A 1 373 ? -15.091 -13.522 -22.983 1.000 20.076 371 GLY A O 1
ATOM 2797 N N . PHE A 1 374 ? -15.745 -12.579 -21.040 1.000 18.846 372 PHE A N 1
ATOM 2798 C CA . PHE A 1 374 ? -17.036 -12.059 -21.551 1.000 17.388 372 PHE A CA 1
ATOM 2799 C C . PHE A 1 374 ? -17.458 -10.943 -20.604 1.000 17.983 372 PHE A C 1
ATOM 2800 O O . PHE A 1 374 ? -17.450 -11.210 -19.395 1.000 16.960 372 PHE A O 1
ATOM 2808 N N . ILE A 1 375 ? -17.748 -9.754 -21.118 1.000 17.442 373 ILE A N 1
ATOM 2809 C CA . ILE A 1 375 ? -18.187 -8.619 -20.262 1.000 17.534 373 ILE A CA 1
ATOM 2810 C C . ILE A 1 375 ? -19.714 -8.600 -20.238 1.000 17.625 373 ILE A C 1
ATOM 2811 O O . ILE A 1 375 ? -20.342 -8.903 -21.293 1.000 19.433 373 ILE A O 1
ATOM 2816 N N . THR A 1 376 ? -20.299 -8.221 -19.106 1.000 16.143 374 THR A N 1
ATOM 2817 C CA . THR A 1 376 ? -21.779 -8.240 -18.952 1.000 16.344 374 THR A CA 1
ATOM 2818 C C . THR A 1 376 ? -22.290 -6.945 -18.308 1.000 16.228 374 THR A C 1
ATOM 2819 O O . THR A 1 376 ? -21.513 -6.238 -17.615 1.000 15.097 374 THR A O 1
ATOM 2823 N N . TRP A 1 377 ? -23.554 -6.615 -18.595 1.000 15.578 375 TRP A N 1
ATOM 2824 C CA . TRP A 1 377 ? -24.326 -5.655 -17.762 1.000 15.219 375 TRP A CA 1
ATOM 2825 C C . TRP A 1 377 ? -25.196 -6.483 -16.827 1.000 15.294 375 TRP A C 1
ATOM 2826 O O . TRP A 1 377 ? -25.918 -7.351 -17.330 1.000 14.689 375 TRP A O 1
ATOM 2837 N N . GLY A 1 378 ? -25.119 -6.222 -15.527 1.000 15.269 376 GLY A N 1
ATOM 2838 C CA . GLY A 1 378 ? -26.054 -6.775 -14.543 1.000 14.396 376 GLY A CA 1
ATOM 2839 C C . GLY A 1 378 ? -27.303 -5.920 -14.476 1.000 15.030 376 GLY A C 1
ATOM 2840 O O . GLY A 1 378 ? -27.176 -4.699 -14.193 1.000 16.771 376 GLY A O 1
ATOM 2841 N N . GLU A 1 379 ? -28.467 -6.515 -14.720 1.000 14.700 377 GLU A N 1
ATOM 2842 C CA . GLU A 1 379 ? -29.753 -5.782 -14.804 1.000 14.546 377 GLU A CA 1
ATOM 2843 C C . GLU A 1 379 ? -30.746 -6.456 -13.851 1.000 14.038 377 GLU A C 1
ATOM 2844 O O . GLU A 1 379 ? -30.314 -7.213 -12.974 1.000 14.544 377 GLU A O 1
ATOM 2850 N N . SER A 1 380 ? -32.043 -6.219 -13.995 1.000 13.898 378 SER A N 1
ATOM 2851 C CA . SER A 1 380 ? -33.050 -6.811 -13.080 1.000 13.117 378 SER A CA 1
ATOM 2852 C C . SER A 1 380 ? -34.301 -7.154 -13.853 1.000 14.469 378 SER A C 1
ATOM 2853 O O . SER A 1 380 ? -34.570 -6.575 -14.907 1.000 14.989 378 SER A O 1
ATOM 2856 N N . PRO A 1 381 ? -35.116 -8.086 -13.317 1.000 15.579 379 PRO A N 1
ATOM 2857 C CA . PRO A 1 381 ? -36.430 -8.376 -13.898 1.000 14.472 379 PRO A CA 1
ATOM 2858 C C . PRO A 1 381 ? -37.509 -7.355 -13.513 1.000 14.894 379 PRO A C 1
ATOM 2859 O O . PRO A 1 381 ? -38.597 -7.768 -13.041 1.000 14.026 379 PRO A O 1
ATOM 2863 N N . ASN A 1 382 ? -37.275 -6.062 -13.785 1.000 14.215 380 ASN A N 1
ATOM 2864 C CA . ASN A 1 382 ? -38.155 -4.991 -13.251 1.000 14.214 380 ASN A CA 1
ATOM 2865 C C . ASN A 1 382 ? -39.512 -4.960 -13.974 1.000 15.070 380 ASN A C 1
ATOM 2866 O O . ASN A 1 382 ? -40.445 -4.425 -13.371 1.000 14.247 380 ASN A O 1
ATOM 2871 N N . TRP A 1 383 ? -39.632 -5.503 -15.193 1.000 14.362 381 TRP A N 1
ATOM 2872 C CA . TRP A 1 383 ? -40.928 -5.559 -15.894 1.000 15.979 381 TRP A CA 1
ATOM 2873 C C . TRP A 1 383 ? -41.938 -6.370 -15.078 1.000 15.648 381 TRP A C 1
ATOM 2874 O O . TRP A 1 383 ? -41.568 -7.320 -14.367 1.000 13.906 381 TRP A O 1
ATOM 2885 N N . GLY A 1 384 ? -43.201 -5.970 -15.151 1.000 16.808 382 GLY A N 1
ATOM 2886 C CA . GLY A 1 384 ? -44.295 -6.690 -14.484 1.000 17.220 382 GLY A CA 1
ATOM 2887 C C . GLY A 1 384 ? -44.595 -6.104 -13.132 1.000 18.538 382 GLY A C 1
ATOM 2888 O O . GLY A 1 384 ? -45.564 -6.559 -12.530 1.000 20.690 382 GLY A O 1
ATOM 2889 N N . MET A 1 385 ? -43.811 -5.118 -12.675 1.000 20.266 383 MET A N 1
ATOM 2890 C CA . MET A 1 385 ? -44.149 -4.372 -11.440 1.000 22.588 383 MET A CA 1
ATOM 2891 C C . MET A 1 385 ? -45.066 -3.201 -11.810 1.000 23.609 383 MET A C 1
ATOM 2892 O O . MET A 1 385 ? -45.005 -2.689 -12.937 1.000 24.770 383 MET A O 1
ATOM 2897 N N . ASN A 1 386 ? -46.034 -2.926 -10.951 1.000 23.708 384 ASN A N 1
ATOM 2898 C CA . ASN A 1 386 ? -46.896 -1.730 -11.093 1.000 23.752 384 ASN A CA 1
ATOM 2899 C C . ASN A 1 386 ? -45.961 -0.545 -10.847 1.000 25.043 384 ASN A C 1
ATOM 2900 O O . ASN A 1 386 ? -45.401 -0.403 -9.761 1.000 23.355 384 ASN A O 1
ATOM 2905 N N . PRO A 1 387 ? -45.719 0.328 -11.852 1.000 27.942 385 PRO A N 1
ATOM 2906 C CA . PRO A 1 387 ? -44.763 1.424 -11.689 1.000 28.205 385 PRO A CA 1
ATOM 2907 C C . PRO A 1 387 ? -45.334 2.584 -10.857 1.000 26.860 385 PRO A C 1
ATOM 2908 O O . PRO A 1 387 ? -44.617 3.540 -10.643 1.000 26.143 385 PRO A O 1
ATOM 2912 N N . ASP A 1 388 ? -46.545 2.443 -10.319 1.000 23.943 386 ASP A N 1
ATOM 2913 C CA . ASP A 1 388 ? -47.101 3.433 -9.363 1.000 26.092 386 ASP A CA 1
ATOM 2914 C C . ASP A 1 388 ? -47.128 2.849 -7.943 1.000 23.589 386 ASP A C 1
ATOM 2915 O O . ASP A 1 388 ? -47.609 3.537 -7.019 1.000 19.783 386 ASP A O 1
ATOM 2920 N N . ASP A 1 389 ? -46.652 1.625 -7.738 1.000 21.210 387 ASP A N 1
ATOM 2921 C CA . ASP A 1 389 ? -46.809 0.972 -6.411 1.000 19.292 387 ASP A CA 1
ATOM 2922 C C . ASP A 1 389 ? -45.465 1.054 -5.676 1.000 18.642 387 ASP A C 1
ATOM 2923 O O . ASP A 1 389 ? -44.500 0.392 -6.101 1.000 17.037 387 ASP A O 1
ATOM 2928 N N . GLU A 1 390 ? -45.441 1.784 -4.560 1.000 17.812 388 GLU A N 1
ATOM 2929 C CA . GLU A 1 390 ? -44.229 1.958 -3.715 1.000 18.191 388 GLU A CA 1
ATOM 2930 C C . GLU A 1 390 ? -43.833 0.620 -3.068 1.000 17.172 388 GLU A C 1
ATOM 2931 O O . GLU A 1 390 ? -42.624 0.440 -2.799 1.000 15.666 388 GLU A O 1
ATOM 2937 N N . VAL A 1 391 ? -44.773 -0.311 -2.894 1.000 15.640 389 VAL A N 1
ATOM 2938 C CA . VAL A 1 391 ? -44.448 -1.663 -2.362 1.000 16.638 389 VAL A CA 1
ATOM 2939 C C . VAL A 1 391 ? -43.625 -2.429 -3.402 1.000 16.849 389 VAL A C 1
ATOM 2940 O O . VAL A 1 391 ? -42.736 -3.216 -2.997 1.000 15.531 389 VAL A O 1
ATOM 2944 N N . ALA A 1 392 ? -43.950 -2.289 -4.688 1.000 16.920 390 ALA A N 1
ATOM 2945 C CA . ALA A 1 392 ? -43.151 -2.916 -5.759 1.000 16.935 390 ALA A CA 1
ATOM 2946 C C . ALA A 1 392 ? -41.733 -2.360 -5.670 1.000 14.799 390 ALA A C 1
ATOM 2947 O O . ALA A 1 392 ? -40.794 -3.163 -5.733 1.000 15.735 390 ALA A O 1
ATOM 2949 N N . SER A 1 393 ? -41.599 -1.057 -5.485 1.000 14.527 391 SER A N 1
ATOM 2950 C CA . SER A 1 393 ? -40.272 -0.386 -5.341 1.000 15.421 391 SER A CA 1
ATOM 2951 C C . SER A 1 393 ? -39.508 -0.991 -4.149 1.000 14.672 391 SER A C 1
ATOM 2952 O O . SER A 1 393 ? -38.349 -1.379 -4.316 1.000 15.728 391 SER A O 1
ATOM 2955 N N . ARG A 1 394 ? -40.151 -1.047 -2.995 1.000 14.150 392 ARG A N 1
ATOM 2956 C CA . ARG A 1 394 ? -39.659 -1.659 -1.722 1.000 15.143 392 ARG A CA 1
ATOM 2957 C C . ARG A 1 394 ? -39.127 -3.072 -2.011 1.000 14.633 392 ARG A C 1
ATOM 2958 O O . ARG A 1 394 ? -38.000 -3.408 -1.538 1.000 13.896 392 ARG A O 1
ATOM 2966 N N . ASN A 1 395 ? -39.887 -3.878 -2.764 1.000 15.778 393 ASN A N 1
ATO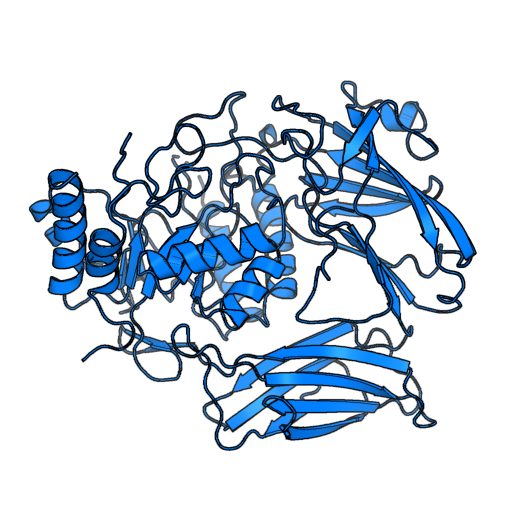M 2967 C CA . ASN A 1 395 ? -39.516 -5.291 -3.063 1.000 16.744 393 ASN A CA 1
ATOM 2968 C C . ASN A 1 395 ? -38.285 -5.343 -3.974 1.000 16.179 393 ASN A C 1
ATOM 2969 O O . ASN A 1 395 ? -37.377 -6.164 -3.686 1.000 15.176 393 ASN A O 1
ATOM 2974 N N . LEU A 1 396 ? -38.225 -4.493 -5.008 1.000 16.499 394 LEU A N 1
ATOM 2975 C CA . LEU A 1 396 ? -37.062 -4.480 -5.946 1.000 15.958 394 LEU A CA 1
ATOM 2976 C C . LEU A 1 396 ? -35.802 -3.950 -5.242 1.000 16.491 394 LEU A C 1
ATOM 2977 O O . LEU A 1 396 ? -34.712 -4.453 -5.538 1.000 15.229 394 LEU A O 1
ATOM 2982 N N . LEU A 1 397 ? -35.928 -2.997 -4.304 1.000 16.414 395 LEU A N 1
ATOM 2983 C CA . LEU A 1 397 ? -34.734 -2.462 -3.614 1.000 17.246 395 LEU A CA 1
ATOM 2984 C C . LEU A 1 397 ? -34.013 -3.594 -2.869 1.000 16.673 395 LEU A C 1
ATOM 2985 O O . LEU A 1 397 ? -32.789 -3.696 -3.017 1.000 15.053 395 LEU A O 1
ATOM 2990 N N . SER A 1 398 ? -34.742 -4.412 -2.112 1.000 17.093 396 SER A N 1
ATOM 2991 C CA . SER A 1 398 ? -34.166 -5.525 -1.317 1.000 18.152 396 SER A CA 1
ATOM 2992 C C . SER A 1 398 ? -33.612 -6.625 -2.234 1.000 16.783 396 SER A C 1
ATOM 2993 O O . SER A 1 398 ? -32.488 -7.110 -1.951 1.000 14.732 396 SER A O 1
ATOM 2996 N N . GLU A 1 399 ? -34.335 -7.040 -3.285 1.000 15.596 397 GLU A N 1
ATOM 2997 C CA . GLU A 1 399 ? -33.762 -8.047 -4.226 1.000 14.917 397 GLU A CA 1
ATOM 2998 C C . GLU A 1 399 ? -32.453 -7.491 -4.798 1.000 13.991 397 GLU A C 1
ATOM 2999 O O . GLU A 1 399 ? -31.453 -8.255 -4.867 1.000 13.131 397 GLU A O 1
ATOM 3005 N N . TRP A 1 400 ? -32.446 -6.221 -5.215 1.000 14.229 398 TRP A N 1
ATOM 3006 C CA . TRP A 1 400 ? -31.255 -5.597 -5.837 1.000 14.653 398 TRP A CA 1
ATOM 3007 C C . TRP A 1 400 ? -30.067 -5.621 -4.873 1.000 14.922 398 TRP A C 1
ATOM 3008 O O . TRP A 1 400 ? -28.965 -6.024 -5.296 1.000 15.424 398 TRP A O 1
ATOM 3019 N N . ILE A 1 401 ? -30.270 -5.239 -3.612 1.000 15.250 399 ILE A N 1
ATOM 3020 C CA . ILE A 1 401 ? -29.230 -5.328 -2.553 1.000 15.847 399 ILE A CA 1
ATOM 3021 C C . ILE A 1 401 ? -28.717 -6.780 -2.435 1.000 16.124 399 ILE A C 1
ATOM 3022 O O . ILE A 1 401 ? -27.481 -7.019 -2.345 1.000 14.658 399 ILE A O 1
ATOM 3027 N N . GLU A 1 402 ? -29.618 -7.749 -2.388 1.000 15.014 400 GLU A N 1
ATOM 3028 C CA . GLU A 1 402 ? -29.216 -9.182 -2.287 1.000 14.801 400 GLU A CA 1
ATOM 3029 C C . GLU A 1 402 ? -28.347 -9.554 -3.502 1.000 15.005 400 GLU A C 1
ATOM 3030 O O . GLU A 1 402 ? -27.357 -10.346 -3.338 1.000 14.342 400 GLU A O 1
ATOM 3036 N N . ILE A 1 403 ? -28.654 -9.032 -4.686 1.000 13.369 401 ILE A N 1
ATOM 3037 C CA . ILE A 1 403 ? -27.884 -9.418 -5.903 1.000 13.937 401 ILE A CA 1
ATOM 3038 C C . ILE A 1 403 ? -26.512 -8.708 -5.921 1.000 13.876 401 ILE A C 1
ATOM 3039 O O . ILE A 1 403 ? -25.510 -9.356 -6.302 1.000 12.448 401 ILE A O 1
ATOM 3044 N N . LEU A 1 404 ? -26.456 -7.451 -5.515 1.000 13.676 402 LEU A N 1
ATOM 3045 C CA . LEU A 1 404 ? -25.157 -6.741 -5.390 1.000 16.360 402 LEU A CA 1
ATOM 3046 C C . LEU A 1 404 ? -24.264 -7.506 -4.404 1.000 16.963 402 LEU A C 1
ATOM 3047 O O . LEU A 1 404 ? -23.090 -7.714 -4.738 1.000 18.893 402 LEU A O 1
ATOM 3052 N N . GLU A 1 405 ? -24.793 -7.928 -3.259 1.000 18.448 403 GLU A N 1
ATOM 3053 C CA . GLU A 1 405 ? -24.077 -8.764 -2.251 1.000 20.666 403 GLU A CA 1
ATOM 3054 C C . GLU A 1 405 ? -23.594 -10.068 -2.909 1.000 19.634 403 GLU A C 1
ATOM 3055 O O . GLU A 1 405 ? -22.418 -10.448 -2.719 1.000 18.027 403 GLU A O 1
ATOM 3061 N N . ARG A 1 406 ? -24.426 -10.688 -3.744 1.000 18.279 404 ARG A N 1
ATOM 3062 C CA . ARG A 1 406 ? -24.112 -12.011 -4.368 1.000 17.515 404 ARG A CA 1
ATOM 3063 C C . ARG A 1 406 ? -23.004 -11.858 -5.434 1.000 17.030 404 ARG A C 1
ATOM 3064 O O . ARG A 1 406 ? -22.119 -12.726 -5.498 1.000 15.836 404 ARG A O 1
ATOM 3072 N N . ASP A 1 407 ? -23.051 -10.812 -6.253 1.000 15.986 405 ASP A N 1
ATOM 3073 C CA . ASP A 1 407 ? -22.314 -10.789 -7.540 1.000 16.223 405 ASP A CA 1
ATOM 3074 C C . ASP A 1 407 ? -21.168 -9.759 -7.605 1.000 16.837 405 ASP A C 1
ATOM 3075 O O . ASP A 1 407 ? -20.570 -9.672 -8.666 1.000 14.717 405 ASP A O 1
ATOM 3080 N N . ARG A 1 408 ? -20.928 -8.979 -6.548 1.000 17.885 406 ARG A N 1
ATOM 3081 C CA . ARG A 1 408 ? -19.986 -7.823 -6.546 1.000 19.753 406 ARG A CA 1
ATOM 3082 C C . ARG A 1 408 ? -18.536 -8.242 -6.876 1.000 19.201 406 ARG A C 1
ATOM 3083 O O . ARG A 1 408 ? -17.771 -7.345 -7.304 1.000 18.758 406 ARG A O 1
ATOM 3091 N N . ASN A 1 409 ? -18.122 -9.487 -6.668 1.000 17.826 407 ASN A N 1
ATOM 3092 C CA . ASN A 1 409 ? -16.709 -9.863 -6.921 1.000 20.299 407 ASN A CA 1
ATOM 3093 C C . ASN A 1 409 ? -16.464 -10.306 -8.373 1.000 18.980 407 ASN A C 1
ATOM 3094 O O . ASN A 1 409 ? -15.313 -10.631 -8.641 1.000 19.423 407 ASN A O 1
ATOM 3099 N N . HIS A 1 410 ? -17.449 -10.280 -9.285 1.000 20.591 408 HIS A N 1
ATOM 3100 C CA . HIS A 1 410 ? -17.274 -10.855 -10.658 1.000 19.126 408 HIS A CA 1
ATOM 3101 C C . HIS A 1 410 ? -16.612 -9.865 -11.606 1.000 19.759 408 HIS A C 1
ATOM 3102 O O . HIS A 1 410 ? -17.205 -8.843 -11.957 1.000 20.811 408 HIS A O 1
ATOM 3109 N N . PRO A 1 411 ? -15.398 -10.161 -12.132 1.000 18.790 409 PRO A N 1
ATOM 3110 C CA . PRO A 1 411 ? -14.754 -9.281 -13.101 1.000 17.754 409 PRO A CA 1
ATOM 3111 C C . PRO A 1 411 ? -15.564 -9.128 -14.390 1.000 18.554 409 PRO A C 1
ATOM 3112 O O . PRO A 1 411 ? -15.416 -8.101 -15.035 1.000 17.908 409 PRO A O 1
ATOM 3116 N N . SER A 1 412 ? -16.387 -10.118 -14.770 1.000 16.374 410 SER A N 1
ATOM 3117 C CA . SER A 1 412 ? -17.103 -10.051 -16.060 1.000 16.510 410 SER A CA 1
ATOM 3118 C C . SER A 1 412 ? -18.142 -8.916 -16.009 1.000 16.138 410 SER A C 1
ATOM 3119 O O . SER A 1 412 ? -18.344 -8.280 -17.036 1.000 14.823 410 SER A O 1
ATOM 3122 N N . ILE A 1 413 ? -18.793 -8.687 -14.865 1.000 16.811 411 ILE A N 1
ATOM 3123 C CA . ILE A 1 413 ? -19.796 -7.584 -14.722 1.000 17.174 411 ILE A CA 1
ATOM 3124 C C . ILE A 1 413 ? -19.062 -6.245 -14.763 1.000 16.720 411 ILE A C 1
ATOM 3125 O O . ILE A 1 413 ? -18.204 -6.021 -13.912 1.000 19.890 411 ILE A O 1
ATOM 3130 N N . ILE A 1 414 ? -19.336 -5.405 -15.753 1.000 16.728 412 ILE A N 1
ATOM 3131 C CA . ILE A 1 414 ? -18.625 -4.099 -15.869 1.000 19.322 412 ILE A CA 1
ATOM 3132 C C . ILE A 1 414 ? -19.608 -2.932 -15.870 1.000 18.105 412 ILE A C 1
ATOM 3133 O O . ILE A 1 414 ? -19.172 -1.809 -16.136 1.000 17.719 412 ILE A O 1
ATOM 3138 N N . THR A 1 415 ? -20.904 -3.195 -15.713 1.000 17.618 413 THR A N 1
ATOM 3139 C CA . THR A 1 415 ? -21.913 -2.106 -15.648 1.000 16.915 413 THR A CA 1
ATOM 3140 C C . THR A 1 415 ? -23.144 -2.674 -14.965 1.000 16.628 413 THR A C 1
ATOM 3141 O O . THR A 1 415 ? -23.482 -3.824 -15.266 1.000 15.874 413 THR A O 1
ATOM 3145 N N . TRP A 1 416 ? -23.756 -1.882 -14.082 1.000 16.754 414 TRP A N 1
ATOM 3146 C CA . TRP A 1 416 ? -25.099 -2.129 -13.501 1.000 16.439 414 TRP A CA 1
ATOM 3147 C C . TRP A 1 416 ? -26.127 -1.302 -14.255 1.000 16.634 414 TRP A C 1
ATOM 3148 O O . TRP A 1 416 ? -25.908 -0.090 -14.444 1.000 18.074 414 TRP A O 1
ATOM 3159 N N . ALA A 1 417 ? -27.243 -1.920 -14.609 1.000 15.505 415 ALA A N 1
ATOM 3160 C CA . ALA A 1 417 ? -28.332 -1.255 -15.346 1.000 15.406 415 ALA A CA 1
ATOM 3161 C C . ALA A 1 417 ? -29.654 -1.842 -14.866 1.000 14.541 415 ALA A C 1
ATOM 3162 O O . ALA A 1 417 ? -30.242 -2.672 -15.545 1.000 14.446 415 ALA A O 1
ATOM 3164 N N . PRO A 1 418 ? -30.124 -1.444 -13.664 1.000 14.629 416 PRO A N 1
ATOM 3165 C CA . PRO A 1 418 ? -31.215 -2.153 -13.006 1.000 15.105 416 PRO A CA 1
ATOM 3166 C C . PRO A 1 418 ? -32.626 -1.860 -13.537 1.000 15.590 416 PRO A C 1
ATOM 3167 O O . PRO A 1 418 ? -33.566 -2.491 -13.060 1.000 17.046 416 PRO A O 1
ATOM 3171 N N . LEU A 1 419 ? -32.800 -0.898 -14.440 1.000 14.693 417 LEU A N 1
ATOM 3172 C CA . LEU A 1 419 ? -34.172 -0.534 -14.882 1.000 15.624 417 LEU A CA 1
ATOM 3173 C C . LEU A 1 419 ? -34.239 -0.391 -16.399 1.000 16.605 417 LEU A C 1
ATOM 3174 O O . LEU A 1 419 ? -33.485 0.481 -16.956 1.000 16.337 417 LEU A O 1
ATOM 3179 N N . THR A 1 420 ? -35.215 -1.095 -16.980 1.000 16.486 418 THR A N 1
ATOM 3180 C CA . THR A 1 420 ? -35.701 -0.900 -18.369 1.000 18.019 418 THR A CA 1
ATOM 3181 C C . THR A 1 420 ? -37.066 -0.199 -18.308 1.000 19.936 418 THR A C 1
ATOM 3182 O O . THR A 1 420 ? -37.965 -0.714 -17.587 1.000 19.037 418 THR A O 1
ATOM 3186 N N . VAL A 1 421 ? -37.258 0.877 -19.082 1.000 20.819 419 VAL A N 1
ATOM 3187 C CA . VAL A 1 421 ? -38.569 1.591 -19.131 1.000 23.362 419 VAL A CA 1
ATOM 3188 C C . VAL A 1 421 ? -39.639 0.560 -19.469 1.000 23.425 419 VAL A C 1
ATOM 3189 O O . VAL A 1 421 ? -39.452 -0.305 -20.320 1.000 22.395 419 VAL A O 1
ATOM 3193 N N . PRO A 1 422 ? -40.789 0.560 -18.775 1.000 28.389 420 PRO A N 1
ATOM 3194 C CA . PRO A 1 422 ? -41.897 -0.312 -19.160 1.000 32.620 420 PRO A CA 1
ATOM 3195 C C . PRO A 1 422 ? -42.506 0.126 -20.496 1.000 38.359 420 PRO A C 1
ATOM 3196 O O . PRO A 1 422 ? -42.175 1.200 -20.954 1.000 38.760 420 PRO A O 1
ATOM 3200 N N . LEU A 1 423 ? -43.396 -0.690 -21.067 1.000 45.582 421 LEU A N 1
ATOM 3201 C CA . LEU A 1 423 ? -44.043 -0.396 -22.376 1.000 46.361 421 LEU A CA 1
ATOM 3202 C C . LEU A 1 423 ? -45.139 0.663 -22.175 1.000 43.307 421 LEU A C 1
ATOM 3203 O O . LEU A 1 423 ? -45.850 0.543 -21.158 1.000 43.707 421 LEU A O 1
ATOM 3208 N N . SER A 1 428 ? -47.109 10.805 -11.230 1.000 54.574 426 SER A N 1
ATOM 3209 C CA . SER A 1 428 ? -46.680 9.384 -11.139 1.000 49.809 426 SER A CA 1
ATOM 3210 C C . SER A 1 428 ? -45.142 9.306 -11.062 1.000 47.480 426 SER A C 1
ATOM 3211 O O . SER A 1 428 ? -44.498 8.602 -11.905 1.000 46.311 426 SER A O 1
ATOM 3214 N N . GLY A 1 429 ? -44.553 10.022 -10.098 1.000 39.615 427 GLY A N 1
ATOM 3215 C CA . GLY A 1 429 ? -43.092 10.079 -9.923 1.000 34.557 427 GLY A CA 1
ATOM 3216 C C . GLY A 1 429 ? -42.562 8.878 -9.149 1.000 27.496 427 GLY A C 1
ATOM 3217 O O . GLY A 1 429 ? -41.446 8.955 -8.719 1.000 26.762 427 GLY A O 1
ATOM 3218 N N . THR A 1 430 ? -43.348 7.814 -8.954 1.000 25.387 428 THR A N 1
ATOM 3219 C CA . THR A 1 430 ? -42.894 6.607 -8.214 1.000 23.974 428 THR A CA 1
ATOM 3220 C C . THR A 1 430 ? -41.710 6.033 -8.986 1.000 21.179 428 THR A C 1
ATOM 3221 O O . THR A 1 430 ? -40.682 5.728 -8.362 1.000 18.491 428 THR A O 1
ATOM 3225 N N . PHE A 1 431 ? -41.837 5.948 -10.308 1.000 19.782 429 PHE A N 1
ATOM 3226 C CA . PHE A 1 431 ? -40.780 5.354 -11.161 1.000 20.493 429 PHE A CA 1
ATOM 3227 C C . PHE A 1 431 ? -39.523 6.224 -11.094 1.000 19.688 429 PHE A C 1
ATOM 3228 O O . PHE A 1 431 ? -38.433 5.678 -10.856 1.000 20.473 429 PHE A O 1
ATOM 3236 N N . ALA A 1 432 ? -39.672 7.544 -11.236 1.000 19.170 430 ALA A N 1
ATOM 3237 C CA . ALA A 1 432 ? -38.544 8.503 -11.221 1.000 20.049 430 ALA A CA 1
ATOM 3238 C C . ALA A 1 432 ? -37.833 8.426 -9.855 1.000 20.755 430 ALA A C 1
ATOM 3239 O O . ALA A 1 432 ? -36.583 8.361 -9.800 1.000 19.686 430 ALA A O 1
ATOM 3241 N N . ARG A 1 433 ? -38.611 8.417 -8.778 1.000 19.466 431 ARG A N 1
ATOM 3242 C CA . ARG A 1 433 ? -38.087 8.182 -7.412 1.000 19.688 431 ARG A CA 1
ATOM 3243 C C . ARG A 1 433 ? -37.225 6.898 -7.342 1.000 18.041 431 ARG A C 1
ATOM 3244 O O . ARG A 1 433 ? -36.065 6.962 -6.855 1.000 19.045 431 ARG A O 1
ATOM 3252 N N . LEU A 1 434 ? -37.730 5.777 -7.835 1.000 16.365 432 LEU A N 1
ATOM 3253 C CA . LEU A 1 434 ? -36.971 4.497 -7.857 1.000 17.095 432 LEU A CA 1
ATOM 3254 C C . LEU A 1 434 ? -35.689 4.626 -8.705 1.000 16.897 432 LEU A C 1
ATOM 3255 O O . LEU A 1 434 ? -34.664 4.025 -8.337 1.000 15.201 432 LEU A O 1
ATOM 3260 N N . VAL A 1 435 ? -35.727 5.383 -9.799 1.000 17.339 433 VAL A N 1
ATOM 3261 C CA . VAL A 1 435 ? -34.521 5.565 -10.655 1.000 17.437 433 VAL A CA 1
ATOM 3262 C C . VAL A 1 435 ? -33.406 6.183 -9.801 1.000 17.596 433 VAL A C 1
ATOM 3263 O O . VAL A 1 435 ? -32.301 5.595 -9.751 1.000 15.876 433 VAL A O 1
ATOM 3267 N N . PHE A 1 436 ? -33.689 7.282 -9.101 1.000 17.579 434 PHE A N 1
ATOM 3268 C CA . PHE A 1 436 ? -32.682 7.994 -8.269 1.000 18.877 434 PHE A CA 1
ATOM 3269 C C . PHE A 1 436 ? -32.272 7.152 -7.066 1.000 19.281 434 PHE A C 1
ATOM 3270 O O . PHE A 1 436 ? -31.067 7.140 -6.708 1.000 17.990 434 PHE A O 1
ATOM 3278 N N . ASP A 1 437 ? -33.223 6.456 -6.443 1.000 18.113 435 ASP A N 1
ATOM 3279 C CA . ASP A 1 437 ? -32.895 5.588 -5.280 1.000 18.672 435 ASP A CA 1
ATOM 3280 C C . ASP A 1 437 ? -31.937 4.467 -5.693 1.000 19.278 435 ASP A C 1
ATOM 3281 O O . ASP A 1 437 ? -30.979 4.198 -4.933 1.000 18.176 435 ASP A O 1
ATOM 3286 N N . LEU A 1 438 ? -32.180 3.784 -6.820 1.000 17.508 436 LEU A N 1
ATOM 3287 C CA . LEU A 1 438 ? -31.248 2.709 -7.238 1.000 17.249 436 LEU A CA 1
ATOM 3288 C C . LEU A 1 438 ? -29.883 3.314 -7.586 1.000 17.657 436 LEU A C 1
ATOM 3289 O O . LEU A 1 438 ? -28.889 2.606 -7.396 1.000 16.860 436 LEU A O 1
ATOM 3294 N N . GLN A 1 439 ? -29.822 4.532 -8.138 1.000 17.850 437 GLN A N 1
ATOM 3295 C CA . GLN A 1 439 ? -28.516 5.148 -8.507 1.000 17.259 437 GLN A CA 1
ATOM 3296 C C . GLN A 1 439 ? -27.719 5.393 -7.225 1.000 18.185 437 GLN A C 1
ATOM 3297 O O . GLN A 1 439 ? -26.573 4.983 -7.159 1.000 15.257 437 GLN A O 1
ATOM 3303 N N . LYS A 1 440 ? -28.349 5.982 -6.208 1.000 19.556 438 LYS A N 1
ATOM 3304 C CA . LYS A 1 440 ? -27.659 6.344 -4.949 1.000 19.643 438 LYS A CA 1
ATOM 3305 C C . LYS A 1 440 ? -27.248 5.079 -4.196 1.000 18.671 438 LYS A C 1
ATOM 3306 O O . LYS A 1 440 ? -26.072 5.007 -3.745 1.000 17.603 438 LYS A O 1
ATOM 3312 N N . LEU A 1 441 ? -28.154 4.101 -4.104 1.000 16.685 439 LEU A N 1
ATOM 3313 C CA . LEU A 1 441 ? -27.921 2.791 -3.435 1.000 16.770 439 LEU A CA 1
ATOM 3314 C C . LEU A 1 441 ? -26.756 2.053 -4.097 1.000 15.164 439 LEU A C 1
ATOM 3315 O O . LEU A 1 441 ? -25.889 1.495 -3.369 1.000 14.555 439 LEU A O 1
ATOM 3320 N N . THR A 1 442 ? -26.743 2.014 -5.421 1.000 15.001 440 THR A N 1
ATOM 3321 C CA . THR A 1 442 ? -25.748 1.214 -6.172 1.000 16.291 440 THR A CA 1
ATOM 3322 C C . THR A 1 442 ? -24.361 1.873 -6.047 1.000 16.614 440 THR A C 1
ATOM 3323 O O . THR A 1 442 ? -23.389 1.134 -5.761 1.000 15.190 440 THR A O 1
ATOM 3327 N N . LYS A 1 443 ? -24.291 3.202 -6.136 1.000 17.750 441 LYS A N 1
ATOM 3328 C CA . LYS A 1 443 ? -23.024 3.955 -5.968 1.000 22.136 441 LYS A CA 1
ATOM 3329 C C . LYS A 1 443 ? -22.468 3.741 -4.570 1.000 21.757 441 LYS A C 1
ATOM 3330 O O . LYS A 1 443 ? -21.243 3.595 -4.456 1.000 20.786 441 LYS A O 1
ATOM 3336 N N . ALA A 1 444 ? -23.332 3.766 -3.556 1.000 20.594 442 ALA A N 1
ATOM 3337 C CA . ALA A 1 444 ? -22.932 3.546 -2.147 1.000 22.773 442 ALA A CA 1
ATOM 3338 C C . ALA A 1 444 ? -22.412 2.117 -1.936 1.000 22.563 442 ALA A C 1
ATOM 3339 O O . ALA A 1 444 ? -21.411 1.947 -1.207 1.000 22.673 442 ALA A O 1
ATOM 3341 N N . ILE A 1 445 ? -23.032 1.117 -2.558 1.000 20.084 443 ILE A N 1
ATOM 3342 C CA . ILE A 1 445 ? -22.622 -0.296 -2.325 1.000 21.692 443 ILE A CA 1
ATOM 3343 C C . ILE A 1 445 ? -21.378 -0.600 -3.172 1.000 21.791 443 ILE A C 1
ATOM 3344 O O . ILE A 1 445 ? -20.454 -1.265 -2.635 1.000 22.023 443 ILE A O 1
ATOM 3349 N N . ASP A 1 446 ? -21.331 -0.112 -4.419 1.000 20.605 444 ASP A N 1
ATOM 3350 C CA . ASP A 1 446 ? -20.294 -0.546 -5.394 1.000 20.924 444 ASP A CA 1
ATOM 3351 C C . ASP A 1 446 ? -19.881 0.596 -6.305 1.000 19.994 444 ASP A C 1
ATOM 3352 O O . ASP A 1 446 ? -20.372 0.722 -7.415 1.000 19.321 444 ASP A O 1
ATOM 3357 N N . PRO A 1 447 ? -18.937 1.467 -5.896 1.000 22.835 445 PRO A N 1
ATOM 3358 C CA . PRO A 1 447 ? -18.450 2.500 -6.816 1.000 24.222 445 PRO A CA 1
ATOM 3359 C C . PRO A 1 447 ? -17.512 2.007 -7.943 1.000 22.738 445 PRO A C 1
ATOM 3360 O O . PRO A 1 447 ? -17.125 2.809 -8.756 1.000 25.808 445 PRO A O 1
ATOM 3364 N N . SER A 1 448 ? -17.178 0.716 -7.999 1.000 21.228 446 SER A N 1
ATOM 3365 C CA . SER A 1 448 ? -16.179 0.171 -8.957 1.000 21.946 446 SER A CA 1
ATOM 3366 C C . SER A 1 448 ? -16.739 0.046 -10.386 1.000 21.756 446 SER A C 1
ATOM 3367 O O . SER A 1 448 ? -15.940 -0.157 -11.282 1.000 21.140 446 SER A O 1
ATOM 3370 N N . ARG A 1 449 ? -18.059 0.099 -10.617 1.000 20.338 447 ARG A N 1
ATOM 3371 C CA . ARG A 1 449 ? -18.614 -0.151 -11.966 1.000 19.089 447 ARG A CA 1
ATOM 3372 C C . ARG A 1 449 ? -19.446 1.035 -12.398 1.000 17.827 447 ARG A C 1
ATOM 3373 O O . ARG A 1 449 ? -20.165 1.595 -11.586 1.000 16.516 447 ARG A O 1
ATOM 3381 N N . PRO A 1 450 ? -19.359 1.466 -13.670 1.000 17.375 448 PRO A N 1
ATOM 3382 C CA . PRO A 1 450 ? -20.332 2.403 -14.205 1.000 17.100 448 PRO A CA 1
ATOM 3383 C C . PRO A 1 450 ? -21.779 1.947 -13.998 1.000 16.502 448 PRO A C 1
ATOM 3384 O O . PRO A 1 450 ? -22.067 0.736 -14.000 1.000 16.408 448 PRO A O 1
ATOM 3388 N N . PHE A 1 451 ? -22.635 2.943 -13.812 1.000 15.605 449 PHE A N 1
ATOM 3389 C CA . PHE A 1 451 ? -24.082 2.815 -13.564 1.000 16.072 449 PHE A CA 1
ATOM 3390 C C . PHE A 1 451 ? -24.868 3.398 -14.737 1.000 16.574 449 PHE A C 1
ATOM 3391 O O . PHE A 1 451 ? -24.628 4.594 -15.113 1.000 18.835 449 PHE A O 1
ATOM 3399 N N . ASN A 1 452 ? -25.768 2.595 -15.319 1.000 16.911 450 ASN A N 1
ATOM 3400 C CA . ASN A 1 452 ? -26.741 3.051 -16.341 1.000 18.089 450 ASN A CA 1
ATOM 3401 C C . ASN A 1 452 ? -28.137 3.080 -15.693 1.000 18.122 450 ASN A C 1
ATOM 3402 O O . ASN A 1 452 ? -28.643 2.013 -15.271 1.000 17.653 450 ASN A O 1
ATOM 3407 N N . ASP A 1 453 ? -28.769 4.244 -15.660 1.000 18.025 451 ASP A N 1
ATOM 3408 C CA . ASP A 1 453 ? -29.959 4.437 -14.792 1.000 19.168 451 ASP A CA 1
ATOM 3409 C C . ASP A 1 453 ? -31.214 3.875 -15.459 1.000 18.148 451 ASP A C 1
ATOM 3410 O O . ASP A 1 453 ? -32.152 3.501 -14.701 1.000 19.556 451 ASP A O 1
ATOM 3415 N N . LEU A 1 454 ? -31.264 3.864 -16.795 1.000 17.567 452 LEU A N 1
ATOM 3416 C CA . LEU A 1 454 ? -32.520 3.600 -17.547 1.000 19.824 452 LEU A CA 1
ATOM 3417 C C . LEU A 1 454 ? -32.200 3.111 -18.955 1.000 18.784 452 LEU A C 1
ATOM 3418 O O . LEU A 1 454 ? -31.535 3.861 -19.670 1.000 17.903 452 LEU A O 1
ATOM 3423 N N . THR A 1 455 ? -32.720 1.957 -19.353 1.000 18.398 453 THR A N 1
ATOM 3424 C CA . THR A 1 455 ? -32.504 1.388 -20.716 1.000 19.155 453 THR A CA 1
ATOM 3425 C C . THR A 1 455 ? -33.840 1.309 -21.443 1.000 20.457 453 THR A C 1
ATOM 3426 O O . THR A 1 455 ? -34.905 1.386 -20.757 1.000 16.986 453 THR A O 1
ATOM 3430 N N . GLY A 1 456 ? -33.782 1.179 -22.771 1.000 19.578 454 GLY A N 1
ATOM 3431 C CA . GLY A 1 456 ? -34.958 0.899 -23.611 1.000 24.058 454 GLY A CA 1
ATOM 3432 C C . GLY A 1 456 ? -35.645 2.145 -24.155 1.000 24.984 454 GLY A C 1
ATOM 3433 O O . GLY A 1 456 ? -36.693 2.000 -24.796 1.000 30.199 454 GLY A O 1
ATOM 3434 N N . SER A 1 457 ? -35.110 3.328 -23.882 1.000 25.207 455 SER A N 1
ATOM 3435 C CA . SER A 1 457 ? -35.573 4.616 -24.455 1.000 26.067 455 SER A CA 1
ATOM 3436 C C . SER A 1 457 ? -34.327 5.478 -24.726 1.000 26.339 455 SER A C 1
ATOM 3437 O O . SER A 1 457 ? -33.213 4.951 -24.695 1.000 27.867 455 SER A O 1
ATOM 3440 N N . GLY A 1 458 ? -34.493 6.749 -25.052 1.000 26.958 456 GLY A N 1
ATOM 3441 C CA . GLY A 1 458 ? -33.339 7.661 -25.151 1.000 27.775 456 GLY A CA 1
ATOM 3442 C C . GLY A 1 458 ? -33.238 8.580 -23.942 1.000 26.675 456 GLY A C 1
ATOM 3443 O O . GLY A 1 458 ? -32.391 9.515 -23.979 1.000 26.798 456 GLY A O 1
ATOM 3444 N N . PHE A 1 459 ? -34.078 8.371 -22.926 1.000 22.750 457 PHE A N 1
ATOM 3445 C CA . PHE A 1 459 ? -34.183 9.322 -21.783 1.000 25.765 457 PHE A CA 1
ATOM 3446 C C . PHE A 1 459 ? -33.344 8.812 -20.611 1.000 23.285 457 PHE A C 1
ATOM 3447 O O . PHE A 1 459 ? -33.380 7.605 -20.341 1.000 24.388 457 PHE A O 1
ATOM 3455 N N . HIS A 1 460 ? -32.607 9.718 -19.951 1.000 22.598 458 HIS A N 1
ATOM 3456 C CA . HIS A 1 460 ? -31.845 9.434 -18.702 1.000 20.115 458 HIS A CA 1
ATOM 3457 C C . HIS A 1 460 ? -32.133 10.513 -17.653 1.000 19.858 458 HIS A C 1
ATOM 3458 O O . HIS A 1 460 ? -32.411 11.656 -18.046 1.000 19.529 458 HIS A O 1
ATOM 3465 N N . PHE A 1 461 ? -32.068 10.138 -16.367 1.000 20.323 459 PHE A N 1
ATOM 3466 C CA . PHE A 1 461 ? -32.186 11.042 -15.196 1.000 19.843 459 PHE A CA 1
ATOM 3467 C C . PHE A 1 461 ? -30.797 11.385 -14.658 1.000 20.062 459 PHE A C 1
ATOM 3468 O O . PHE A 1 461 ? -30.501 12.548 -14.371 1.000 18.844 459 PHE A O 1
ATOM 3476 N N . LEU A 1 462 ? -29.955 10.373 -14.495 1.000 19.073 460 LEU A N 1
ATOM 3477 C CA . LEU A 1 462 ? -28.630 10.513 -13.859 1.000 19.960 460 LEU A CA 1
ATOM 3478 C C . LEU A 1 462 ? -27.826 9.255 -14.196 1.000 20.816 460 LEU A C 1
ATOM 3479 O O . LEU A 1 462 ? -28.024 8.221 -13.505 1.000 20.639 460 LEU A O 1
ATOM 3484 N N . THR A 1 463 ? -26.946 9.322 -15.198 1.000 18.444 461 THR A N 1
ATOM 3485 C CA . THR A 1 463 ? -26.328 8.111 -15.796 1.000 18.811 461 THR A CA 1
ATOM 3486 C C . THR A 1 463 ? -24.827 8.316 -16.028 1.000 21.384 461 THR A C 1
ATOM 3487 O O . THR A 1 463 ? -24.410 9.482 -16.282 1.000 20.467 461 THR A O 1
ATOM 3491 N N . ASP A 1 464 ? -24.048 7.235 -15.893 1.000 20.769 462 ASP A N 1
ATOM 3492 C CA . ASP A 1 464 ? -22.645 7.143 -16.371 1.000 20.350 462 ASP A CA 1
ATOM 3493 C C . ASP A 1 464 ? -22.632 6.745 -17.844 1.000 20.544 462 ASP A C 1
ATOM 3494 O O . ASP A 1 464 ? -21.574 6.905 -18.492 1.000 19.575 462 ASP A O 1
ATOM 3499 N N . ILE A 1 465 ? -23.748 6.216 -18.354 1.000 21.312 463 ILE A N 1
ATOM 3500 C CA . ILE A 1 465 ? -23.779 5.604 -19.714 1.000 20.100 463 ILE A CA 1
ATOM 3501 C C . ILE A 1 465 ? -24.944 6.200 -20.520 1.000 20.934 463 ILE A C 1
ATOM 3502 O O . ILE A 1 465 ? -26.120 6.022 -20.131 1.000 19.581 463 ILE A O 1
ATOM 3507 N N . TRP A 1 466 ? -24.656 6.788 -21.679 1.000 20.222 464 TRP A N 1
ATOM 3508 C CA . TRP A 1 466 ? -25.717 7.369 -22.526 1.000 21.367 464 TRP A CA 1
ATOM 3509 C C . TRP A 1 466 ? -26.198 6.343 -23.562 1.000 21.421 464 TRP A C 1
ATOM 3510 O O . TRP A 1 466 ? -25.784 6.406 -24.736 1.000 21.183 464 TRP A O 1
ATOM 3521 N N . SER A 1 467 ? -27.099 5.450 -23.153 1.000 20.422 465 SER A N 1
ATOM 3522 C CA . SER A 1 467 ? -27.663 4.399 -24.036 1.000 19.751 465 SER A CA 1
ATOM 3523 C C . SER A 1 467 ? -28.885 4.956 -24.753 1.000 18.847 465 SER A C 1
ATOM 3524 O O . SER A 1 467 ? -29.654 5.752 -24.163 1.000 18.832 465 SER A O 1
ATOM 3527 N N . ILE A 1 468 ? -29.073 4.528 -25.995 1.000 20.036 466 ILE A N 1
ATOM 3528 C CA . ILE A 1 468 ? -30.316 4.776 -26.770 1.000 22.091 466 ILE A CA 1
ATOM 3529 C C . ILE A 1 468 ? -30.732 3.464 -27.402 1.000 22.731 466 ILE A C 1
ATOM 3530 O O . ILE A 1 468 ? -29.880 2.566 -27.519 1.000 25.800 466 ILE A O 1
ATOM 3535 N N . SER A 1 469 ? -32.002 3.399 -27.770 1.000 22.208 467 SER A N 1
ATOM 3536 C CA . SER A 1 469 ? -32.657 2.269 -28.460 1.000 26.446 467 SER A CA 1
ATOM 3537 C C . SER A 1 469 ? -33.144 2.773 -29.821 1.000 27.802 467 SER A C 1
ATOM 3538 O O . SER A 1 469 ? -33.874 3.795 -29.832 1.000 23.693 467 SER A O 1
ATOM 3541 N N . THR A 1 470 ? -32.746 2.109 -30.912 1.000 28.113 468 THR A N 1
ATOM 3542 C CA . THR A 1 470 ? -33.152 2.486 -32.303 1.000 29.513 468 THR A CA 1
ATOM 3543 C C . THR A 1 470 ? -33.369 1.199 -33.122 1.000 25.803 468 THR A C 1
ATOM 3544 O O . THR A 1 470 ? -32.388 0.496 -33.422 1.000 26.966 468 THR A O 1
ATOM 3548 N N . TYR A 1 471 ? -34.626 0.904 -33.447 1.000 24.715 469 TYR A N 1
ATOM 3549 C CA . TYR A 1 471 ? -35.019 -0.200 -34.357 1.000 30.457 469 TYR A CA 1
ATOM 3550 C C . TYR A 1 471 ? -35.464 0.349 -35.732 1.000 35.463 469 TYR A C 1
ATOM 3551 O O . TYR A 1 471 ? -36.106 -0.390 -36.502 1.000 38.407 469 TYR A O 1
ATOM 3560 N N . GLU A 1 472 ? -35.106 1.591 -36.058 1.000 36.038 470 GLU A N 1
ATOM 3561 C CA . GLU A 1 472 ? -35.424 2.230 -37.366 1.000 37.328 470 GLU A CA 1
ATOM 3562 C C . GLU A 1 472 ? -34.962 1.301 -38.492 1.000 41.134 470 GLU A C 1
ATOM 3563 O O . GLU A 1 472 ? -33.752 1.078 -38.652 1.000 34.919 470 GLU A O 1
ATOM 3569 N N . PRO A 1 473 ? -35.890 0.743 -39.318 1.000 44.159 471 PRO A N 1
ATOM 3570 C CA . PRO A 1 473 ? -35.523 -0.278 -40.306 1.000 42.688 471 PRO A CA 1
ATOM 3571 C C . PRO A 1 473 ? -34.667 0.284 -41.451 1.000 42.691 471 PRO A C 1
ATOM 3572 O O . PRO A 1 473 ? -33.719 -0.366 -41.829 1.000 42.324 471 PRO A O 1
ATOM 3576 N N . ASP A 1 474 ? -34.974 1.500 -41.909 1.000 44.795 472 ASP A N 1
ATOM 3577 C CA . ASP A 1 474 ? -34.259 2.176 -43.027 1.000 45.016 472 ASP A CA 1
ATOM 3578 C C . ASP A 1 474 ? -32.863 2.617 -42.571 1.000 44.929 472 ASP A C 1
ATOM 3579 O O . ASP A 1 474 ? -32.762 3.419 -41.613 1.000 42.675 472 ASP A O 1
ATOM 3584 N N . ALA A 1 475 ? -31.827 2.147 -43.263 1.000 42.886 473 ALA A N 1
ATOM 3585 C CA . ALA A 1 475 ? -30.406 2.281 -42.855 1.000 44.980 473 ALA A CA 1
ATOM 3586 C C . ALA A 1 475 ? -29.904 3.731 -43.011 1.000 47.144 473 ALA A C 1
ATOM 3587 O O . ALA A 1 475 ? -28.862 4.084 -42.384 1.000 42.965 473 ALA A O 1
ATOM 3589 N N . THR A 1 476 ? -30.583 4.552 -43.819 1.000 48.995 474 THR A N 1
ATOM 3590 C CA . THR A 1 476 ? -30.229 5.992 -43.983 1.000 50.450 474 THR A CA 1
ATOM 3591 C C . THR A 1 476 ? -30.801 6.727 -42.748 1.000 46.423 474 THR A C 1
ATOM 3592 O O . THR A 1 476 ? -30.022 7.478 -42.095 1.000 36.608 474 THR A O 1
ATOM 3596 N N . ARG A 1 477 ? -32.090 6.501 -42.434 1.000 46.982 475 ARG A N 1
ATOM 3597 C CA . ARG A 1 477 ? -32.814 7.029 -41.233 1.000 45.873 475 ARG A CA 1
ATOM 3598 C C . ARG A 1 477 ? -32.102 6.545 -39.954 1.000 43.594 475 ARG A C 1
ATOM 3599 O O . ARG A 1 477 ? -32.005 7.306 -38.979 1.000 41.849 475 ARG A O 1
ATOM 3607 N N . PHE A 1 478 ? -31.606 5.309 -39.978 1.000 38.087 476 PHE A N 1
ATOM 3608 C CA . PHE A 1 478 ? -30.871 4.657 -38.868 1.000 36.026 476 PHE A CA 1
ATOM 3609 C C . PHE A 1 478 ? -29.603 5.451 -38.543 1.000 36.573 476 PHE A C 1
ATOM 3610 O O . PHE A 1 478 ? -29.351 5.748 -37.351 1.000 28.321 476 PHE A O 1
ATOM 3618 N N . ALA A 1 479 ? -28.808 5.786 -39.562 1.000 37.725 477 ALA A N 1
ATOM 3619 C CA . ALA A 1 479 ? -27.517 6.491 -39.373 1.000 37.157 477 ALA A CA 1
ATOM 3620 C C . ALA A 1 479 ? -27.775 7.843 -38.699 1.000 35.627 477 ALA A C 1
ATOM 3621 O O . ALA A 1 479 ? -26.937 8.259 -37.877 1.000 38.253 477 ALA A O 1
ATOM 3623 N N . LEU A 1 480 ? -28.885 8.501 -39.036 1.000 38.586 478 LEU A N 1
ATOM 3624 C CA . LEU A 1 480 ? -29.220 9.867 -38.531 1.000 41.589 478 LEU A CA 1
ATOM 3625 C C . LEU A 1 480 ? -29.739 9.768 -37.088 1.000 38.904 478 LEU A C 1
ATOM 3626 O O . LEU A 1 480 ? -29.409 10.670 -36.300 1.000 39.645 478 LEU A O 1
ATOM 3631 N N . SER A 1 481 ? -30.461 8.694 -36.734 1.000 34.436 479 SER A N 1
ATOM 3632 C CA . SER A 1 481 ? -30.877 8.406 -35.327 1.000 32.635 479 SER A CA 1
ATOM 3633 C C . SER A 1 481 ? -29.669 8.178 -34.408 1.000 33.773 479 SER A C 1
ATOM 3634 O O . SER A 1 481 ? -29.896 8.102 -33.187 1.000 38.394 479 SER A O 1
ATOM 3637 N N . LEU A 1 482 ? -28.440 8.055 -34.933 1.000 33.018 480 LEU A N 1
ATOM 3638 C CA . LEU A 1 482 ? -27.253 7.623 -34.130 1.000 33.494 480 LEU A CA 1
ATOM 3639 C C . LEU A 1 482 ? -26.584 8.814 -33.426 1.000 33.251 480 LEU A C 1
ATOM 3640 O O . LEU A 1 482 ? -25.335 8.950 -33.529 1.000 32.967 480 LEU A O 1
ATOM 3645 N N . LYS A 1 483 ? -27.350 9.605 -32.667 1.000 37.519 481 LYS A N 1
ATOM 3646 C CA . LYS A 1 483 ? -26.810 10.764 -31.893 1.000 38.481 481 LYS A CA 1
ATOM 3647 C C . LYS A 1 483 ? -27.508 10.858 -30.539 1.000 34.288 481 LYS A C 1
ATOM 3648 O O . LYS A 1 483 ? -28.680 10.501 -30.403 1.000 32.229 481 LYS A O 1
ATOM 3654 N N . PRO A 1 484 ? -26.792 11.290 -29.483 1.000 27.837 482 PRO A N 1
ATOM 3655 C CA . PRO A 1 484 ? -27.426 11.532 -28.194 1.000 29.941 482 PRO A CA 1
ATOM 3656 C C . PRO A 1 484 ? -28.218 12.851 -28.234 1.000 31.420 482 PRO A C 1
ATOM 3657 O O . PRO A 1 484 ? -27.859 13.735 -28.987 1.000 29.113 482 PRO A O 1
ATOM 3661 N N . ASP A 1 485 ? -29.265 12.943 -27.410 1.000 33.102 483 ASP A N 1
ATOM 3662 C CA . ASP A 1 485 ? -30.031 14.196 -27.171 1.000 34.257 483 ASP A CA 1
ATOM 3663 C C . ASP A 1 485 ? -29.314 15.008 -26.071 1.000 35.499 483 ASP A C 1
ATOM 3664 O O . ASP A 1 485 ? -29.641 14.840 -24.863 1.000 32.132 483 ASP A O 1
ATOM 3669 N N . LYS A 1 486 ? -28.362 15.861 -26.478 1.000 35.162 484 LYS A N 1
ATOM 3670 C CA . LYS A 1 486 ? -27.524 16.687 -25.566 1.000 36.112 484 LYS A CA 1
ATOM 3671 C C . LYS A 1 486 ? -28.341 17.803 -24.893 1.000 36.511 484 LYS A C 1
ATOM 3672 O O . LYS A 1 486 ? -27.792 18.440 -23.988 1.000 36.124 484 LYS A O 1
ATOM 3678 N N . ASN A 1 487 ? -29.591 18.035 -25.309 1.000 38.151 485 ASN A N 1
ATOM 3679 C CA . ASN A 1 487 ? -30.495 19.036 -24.684 1.000 38.348 485 ASN A CA 1
ATOM 3680 C C . ASN A 1 487 ? -31.075 18.499 -23.376 1.000 38.829 485 ASN A C 1
ATOM 3681 O O . ASN A 1 487 ? -31.580 19.322 -22.580 1.000 33.151 485 ASN A O 1
ATOM 3686 N N . GLN A 1 488 ? -31.022 17.182 -23.155 1.000 35.792 486 GLN A N 1
ATOM 3687 C CA . GLN A 1 488 ? -31.437 16.575 -21.862 1.000 30.696 486 GLN A CA 1
ATOM 3688 C C . GLN A 1 488 ? -30.487 17.031 -20.756 1.000 27.900 486 GLN A C 1
ATOM 3689 O O . GLN A 1 488 ? -29.235 17.015 -20.948 1.000 28.036 486 GLN A O 1
ATOM 3695 N N . ALA A 1 489 ? -31.071 17.385 -19.616 1.000 27.210 487 ALA A N 1
ATOM 3696 C CA . ALA A 1 489 ? -30.355 17.899 -18.433 1.000 25.404 487 ALA A CA 1
ATOM 3697 C C . ALA A 1 489 ? -29.317 16.877 -18.003 1.000 24.519 487 ALA A C 1
ATOM 3698 O O . ALA A 1 489 ? -28.256 17.279 -17.536 1.000 23.137 487 ALA A O 1
ATOM 3700 N N . ALA A 1 490 ? -29.607 15.583 -18.162 1.000 24.005 488 ALA A N 1
ATOM 3701 C CA . ALA A 1 490 ? -28.707 14.514 -17.670 1.000 25.311 488 ALA A CA 1
ATOM 3702 C C . ALA A 1 490 ? -27.440 14.414 -18.533 1.000 24.936 488 ALA A C 1
ATOM 3703 O O . ALA A 1 490 ? -26.428 13.813 -18.072 1.000 25.017 488 ALA A O 1
ATOM 3705 N N . TYR A 1 491 ? -27.488 14.931 -19.759 1.000 24.012 489 TYR A N 1
ATOM 3706 C CA . TYR A 1 491 ? -26.386 14.753 -20.734 1.000 24.149 489 TYR A CA 1
ATOM 3707 C C . TYR A 1 491 ? -25.146 15.427 -20.162 1.000 23.867 489 TYR A C 1
ATOM 3708 O O . TYR A 1 491 ? -25.273 16.613 -19.782 1.000 26.198 489 TYR A O 1
ATOM 3717 N N . ALA A 1 492 ? -24.034 14.685 -20.065 1.000 22.351 490 ALA A N 1
ATOM 3718 C CA . ALA A 1 492 ? -22.757 15.124 -19.450 1.000 21.167 490 ALA A CA 1
ATOM 3719 C C . ALA A 1 492 ? -21.572 14.446 -20.131 1.000 21.890 490 ALA A C 1
ATOM 3720 O O . ALA A 1 492 ? -20.595 14.111 -19.420 1.000 20.956 490 ALA A O 1
ATOM 3722 N N . ASN A 1 493 ? -21.648 14.272 -21.455 1.000 23.298 491 ASN A N 1
ATOM 3723 C CA . ASN A 1 493 ? -20.538 13.724 -22.280 1.000 24.863 491 ASN A CA 1
ATOM 3724 C C . ASN A 1 493 ? -20.191 12.291 -21.852 1.000 22.476 491 ASN A C 1
ATOM 3725 O O . ASN A 1 493 ? -18.984 11.945 -21.766 1.000 20.934 491 ASN A O 1
ATOM 3730 N N . GLN A 1 494 ? -21.207 11.492 -21.524 1.000 22.534 492 GLN A N 1
ATOM 3731 C CA . GLN A 1 494 ? -21.012 10.072 -21.120 1.000 22.318 492 GLN A CA 1
ATOM 3732 C C . GLN A 1 494 ? -20.689 9.266 -22.374 1.000 21.217 492 GLN A C 1
ATOM 3733 O O . GLN A 1 494 ? -21.064 9.688 -23.466 1.000 21.807 492 GLN A O 1
ATOM 3739 N N . PRO A 1 495 ? -20.033 8.086 -22.255 1.000 21.468 493 PRO A N 1
ATOM 3740 C CA . PRO A 1 495 ? -19.916 7.162 -23.381 1.000 21.743 493 PRO A CA 1
ATOM 3741 C C . PRO A 1 495 ? -21.301 6.875 -23.953 1.000 23.063 493 PRO A C 1
ATOM 3742 O O . PRO A 1 495 ? -22.241 6.627 -23.184 1.000 22.642 493 PRO A O 1
ATOM 3746 N N . PHE A 1 496 ? -21.401 6.943 -25.283 1.000 22.972 494 PHE A N 1
ATOM 3747 C CA . PHE A 1 496 ? -22.653 6.778 -26.061 1.000 22.888 494 PHE A CA 1
ATOM 3748 C C . PHE A 1 496 ? -22.749 5.326 -26.569 1.000 25.046 494 PHE A C 1
ATOM 3749 O O . PHE A 1 496 ? -21.907 4.875 -27.400 1.000 25.608 494 PHE A O 1
ATOM 3757 N N . ILE A 1 497 ? -23.760 4.604 -26.104 1.000 24.225 495 ILE A N 1
ATOM 3758 C CA . ILE A 1 497 ? -23.929 3.160 -26.429 1.000 23.222 495 ILE A CA 1
ATOM 3759 C C . ILE A 1 497 ? -25.283 2.938 -27.094 1.000 24.052 495 ILE A C 1
ATOM 3760 O O . ILE A 1 497 ? -26.287 3.534 -26.653 1.000 21.323 495 ILE A O 1
ATOM 3765 N N . ILE A 1 498 ? -25.307 2.167 -28.182 1.000 22.550 496 ILE A N 1
ATOM 3766 C CA . ILE A 1 498 ? -26.590 1.764 -28.813 1.000 25.407 496 ILE A CA 1
ATOM 3767 C C . ILE A 1 498 ? -27.077 0.504 -28.074 1.000 25.262 496 ILE A C 1
ATOM 3768 O O . ILE A 1 498 ? -26.602 -0.611 -28.380 1.000 25.859 496 ILE A O 1
ATOM 3773 N N . GLY A 1 499 ? -27.943 0.707 -27.079 1.000 24.868 497 GLY A N 1
ATOM 3774 C CA . GLY A 1 499 ? -28.350 -0.315 -26.100 1.000 24.018 497 GLY A CA 1
ATOM 3775 C C . GLY A 1 499 ? -29.217 -1.391 -26.717 1.000 21.968 497 GLY A C 1
ATOM 3776 O O . GLY A 1 499 ? -29.173 -2.514 -26.224 1.000 23.986 497 GLY A O 1
ATOM 3777 N N . GLU A 1 500 ? -29.966 -1.058 -27.762 1.000 22.493 498 GLU A N 1
ATOM 3778 C CA . GLU A 1 500 ? -30.902 -1.957 -28.488 1.000 24.712 498 GLU A CA 1
ATOM 3779 C C . GLU A 1 500 ? -30.919 -1.588 -29.976 1.000 23.198 498 GLU A C 1
ATOM 3780 O O . GLU A 1 500 ? -31.183 -0.438 -30.302 1.000 26.371 498 GLU A O 1
ATOM 3786 N N . PHE A 1 501 ? -30.702 -2.549 -30.850 1.000 22.739 499 PHE A N 1
ATOM 3787 C CA . PHE A 1 501 ? -30.884 -2.377 -32.316 1.000 24.738 499 PHE A CA 1
ATOM 3788 C C . PHE A 1 501 ? -30.940 -3.753 -32.968 1.000 25.204 499 PHE A C 1
ATOM 3789 O O . PHE A 1 501 ? -30.669 -4.768 -32.286 1.000 24.870 499 PHE A O 1
ATOM 3797 N N . GLY A 1 502 ? -31.307 -3.780 -34.248 1.000 24.466 500 GLY A N 1
ATOM 3798 C CA . GLY A 1 502 ? -31.411 -5.024 -35.032 1.000 22.838 500 GLY A CA 1
ATOM 3799 C C . GLY A 1 502 ? -32.758 -5.666 -34.843 1.000 22.238 500 GLY A C 1
ATOM 3800 O O . GLY A 1 502 ? -33.719 -5.114 -35.317 1.000 22.942 500 GLY A O 1
ATOM 3801 N N . GLY A 1 503 ? -32.835 -6.793 -34.144 1.000 21.989 501 GLY A N 1
ATOM 3802 C CA . GLY A 1 503 ? -34.132 -7.463 -33.928 1.000 24.374 501 GLY A CA 1
ATOM 3803 C C . GLY A 1 503 ? -34.686 -8.065 -35.209 1.000 24.174 501 GLY A C 1
ATOM 3804 O O . GLY A 1 503 ? -35.909 -8.189 -35.306 1.000 28.356 501 GLY A O 1
ATOM 3805 N N . ILE A 1 504 ? -33.847 -8.442 -36.163 1.000 24.666 502 ILE A N 1
ATOM 3806 C CA . ILE A 1 504 ? -34.381 -8.948 -37.461 1.000 26.348 502 ILE A CA 1
ATOM 3807 C C . ILE A 1 504 ? -35.048 -10.310 -37.252 1.000 25.445 502 ILE A C 1
ATOM 3808 O O . ILE A 1 504 ? -34.395 -11.247 -36.770 1.000 26.042 502 ILE A O 1
ATOM 3813 N N . VAL A 1 505 ? -36.320 -10.415 -37.613 1.000 25.698 503 VAL A N 1
ATOM 3814 C CA . VAL A 1 505 ? -37.076 -11.692 -37.524 1.000 28.362 503 VAL A CA 1
ATOM 3815 C C . VAL A 1 505 ? -36.656 -12.578 -38.707 1.000 33.470 503 VAL A C 1
ATOM 3816 O O . VAL A 1 505 ? -36.434 -12.052 -39.813 1.000 32.616 503 VAL A O 1
ATOM 3820 N N . TRP A 1 506 ? -36.517 -13.878 -38.483 1.000 34.234 504 TRP A N 1
ATOM 3821 C CA . TRP A 1 506 ? -36.100 -14.817 -39.553 1.000 38.397 504 TRP A CA 1
ATOM 3822 C C . TRP A 1 506 ? -36.521 -16.243 -39.207 1.000 40.380 504 TRP A C 1
ATOM 3823 O O . TRP A 1 506 ? -36.054 -16.730 -38.162 1.000 37.817 504 TRP A O 1
ATOM 3834 N N . GLU A 1 507 ? -37.284 -16.871 -40.111 1.000 48.133 505 GLU A N 1
ATOM 3835 C CA . GLU A 1 507 ? -37.730 -18.296 -40.098 1.000 53.978 505 GLU A CA 1
ATOM 3836 C C . GLU A 1 507 ? -37.910 -18.783 -38.654 1.000 55.068 505 GLU A C 1
ATOM 3837 O O . GLU A 1 507 ? -39.081 -18.979 -38.245 1.000 61.136 505 GLU A O 1
ATOM 3843 N N . GLU A 1 525 ? -31.101 -15.204 -47.617 1.000 54.300 523 GLU A N 1
ATOM 3844 C CA . GLU A 1 525 ? -30.034 -15.121 -46.578 1.000 55.118 523 GLU A CA 1
ATOM 3845 C C . GLU A 1 525 ? -29.146 -13.901 -46.866 1.000 53.942 523 GLU A C 1
ATOM 3846 O O . GLU A 1 525 ? -28.948 -13.097 -45.946 1.000 54.635 523 GLU A O 1
ATOM 3852 N N . ASP A 1 526 ? -28.637 -13.776 -48.097 1.000 48.441 524 ASP A N 1
ATOM 3853 C CA . ASP A 1 526 ? -27.745 -12.670 -48.538 1.000 49.164 524 ASP A CA 1
ATOM 3854 C C . ASP A 1 526 ? -28.367 -11.315 -48.173 1.000 44.425 524 ASP A C 1
ATOM 3855 O O . ASP A 1 526 ? -27.614 -10.403 -47.758 1.000 42.641 524 ASP A O 1
ATOM 3860 N N . ALA A 1 527 ? -29.676 -11.187 -48.394 1.000 39.052 525 ALA A N 1
ATOM 3861 C CA . ALA A 1 527 ? -30.511 -10.018 -48.045 1.000 38.704 525 ALA A CA 1
ATOM 3862 C C . ALA A 1 527 ? -30.399 -9.764 -46.543 1.000 38.063 525 ALA A C 1
ATOM 3863 O O . ALA A 1 527 ? -30.123 -8.615 -46.129 1.000 35.018 525 ALA A O 1
ATOM 3865 N N . LEU A 1 528 ? -30.605 -10.813 -45.751 1.000 37.572 526 LEU A N 1
ATOM 3866 C CA . LEU A 1 528 ? -30.512 -10.682 -44.273 1.000 38.979 526 LEU A CA 1
ATOM 3867 C C . LEU A 1 528 ? -29.123 -10.152 -43.887 1.000 34.240 526 LEU A C 1
ATOM 3868 O O . LEU A 1 528 ? -29.053 -9.191 -43.118 1.000 33.936 526 LEU A O 1
ATOM 3873 N N . PHE A 1 529 ? -28.055 -10.723 -44.434 1.000 34.304 527 PHE A N 1
ATOM 3874 C CA . PHE A 1 529 ? -26.670 -10.308 -44.108 1.000 36.422 527 PHE A CA 1
ATOM 3875 C C . PHE A 1 529 ? -26.448 -8.843 -44.482 1.000 39.606 527 PHE A C 1
ATOM 3876 O O . PHE A 1 529 ? -25.750 -8.148 -43.732 1.000 38.136 527 PHE A O 1
ATOM 3884 N N . GLU A 1 530 ? -26.999 -8.390 -45.610 1.000 43.755 528 GLU A N 1
ATOM 3885 C CA . GLU A 1 530 ? -26.847 -6.982 -46.071 1.000 46.160 528 GLU A CA 1
ATOM 3886 C C . GLU A 1 530 ? -27.437 -6.063 -44.997 1.000 41.051 528 GLU A C 1
ATOM 3887 O O . GLU A 1 530 ? -26.723 -5.176 -44.506 1.000 40.895 528 GLU A O 1
ATOM 3893 N N . ARG A 1 531 ? -28.692 -6.306 -44.642 1.000 37.684 529 ARG A N 1
ATOM 3894 C CA . ARG A 1 531 ? -29.422 -5.535 -43.610 1.000 41.292 529 ARG A CA 1
ATOM 3895 C C . ARG A 1 531 ? -28.545 -5.413 -42.359 1.000 38.671 529 ARG A C 1
ATOM 3896 O O . ARG A 1 531 ? -28.268 -4.280 -41.949 1.000 38.561 529 ARG A O 1
ATOM 3904 N N . ILE A 1 532 ? -28.076 -6.521 -41.791 1.000 36.250 530 ILE A N 1
ATOM 3905 C CA . ILE A 1 532 ? -27.317 -6.451 -40.508 1.000 34.335 530 ILE A CA 1
ATOM 3906 C C . ILE A 1 532 ? -26.010 -5.692 -40.754 1.000 32.259 530 ILE A C 1
ATOM 3907 O O . ILE A 1 532 ? -25.647 -4.850 -39.906 1.000 29.824 530 ILE A O 1
ATOM 3912 N N . GLU A 1 533 ? -25.338 -5.953 -41.870 1.000 31.275 531 GLU A N 1
ATOM 3913 C CA . GLU A 1 533 ? -24.039 -5.312 -42.194 1.000 33.135 531 GLU A CA 1
ATOM 3914 C C . GLU A 1 533 ? -24.212 -3.794 -42.356 1.000 31.549 531 GLU A C 1
ATOM 3915 O O . GLU A 1 533 ? -23.289 -3.051 -41.959 1.000 29.312 531 GLU A O 1
ATOM 3921 N N . LYS A 1 534 ? -25.329 -3.350 -42.929 1.000 31.064 532 LYS A N 1
ATOM 3922 C CA . LYS A 1 534 ? -25.633 -1.901 -43.100 1.000 32.073 532 LYS A CA 1
ATOM 3923 C C . LYS A 1 534 ? -25.712 -1.223 -41.727 1.000 32.914 532 LYS A C 1
ATOM 3924 O O . LYS A 1 534 ? -25.234 -0.091 -41.620 1.000 31.839 532 LYS A O 1
ATOM 3930 N N . LEU A 1 535 ? -26.288 -1.899 -40.720 1.000 31.303 533 LEU A N 1
ATOM 3931 C CA . LEU A 1 535 ? -26.447 -1.321 -39.361 1.000 27.792 533 LEU A CA 1
ATOM 3932 C C . LEU A 1 535 ? -25.072 -1.221 -38.724 1.000 26.189 533 LEU A C 1
ATOM 3933 O O . LEU A 1 535 ? -24.760 -0.136 -38.252 1.000 26.556 533 LEU A O 1
ATOM 3938 N N . ILE A 1 536 ? -24.266 -2.281 -38.784 1.000 26.690 534 ILE A N 1
ATOM 3939 C CA . ILE A 1 536 ? -22.903 -2.305 -38.181 1.000 26.242 534 ILE A CA 1
ATOM 3940 C C . ILE A 1 536 ? -22.012 -1.269 -38.869 1.000 30.764 534 ILE A C 1
ATOM 3941 O O . ILE A 1 536 ? -21.156 -0.697 -38.158 1.000 31.629 534 ILE A O 1
ATOM 3946 N N . ASN A 1 537 ? -22.132 -1.068 -40.188 1.000 31.422 535 ASN A N 1
ATOM 3947 C CA . ASN A 1 537 ? -21.253 -0.089 -40.888 1.000 32.921 535 ASN A CA 1
ATOM 3948 C C . ASN A 1 537 ? -21.646 1.334 -40.461 1.000 29.772 535 ASN A C 1
ATOM 3949 O O . ASN A 1 537 ? -20.736 2.155 -40.259 1.000 30.405 535 ASN A O 1
ATOM 3954 N N . ALA A 1 538 ? -22.939 1.614 -40.313 1.000 27.056 536 ALA A N 1
ATOM 3955 C CA . ALA A 1 538 ? -23.451 2.921 -39.828 1.000 28.621 536 ALA A CA 1
ATOM 3956 C C . ALA A 1 538 ? -22.900 3.190 -38.423 1.000 30.379 536 ALA A C 1
ATOM 3957 O O . ALA A 1 538 ? -22.371 4.286 -38.178 1.000 32.239 536 ALA A O 1
ATOM 3959 N N . ILE A 1 539 ? -22.960 2.203 -37.534 1.000 29.109 537 ILE A N 1
ATOM 3960 C CA . ILE A 1 539 ? -22.367 2.332 -36.172 1.000 29.133 537 ILE A CA 1
ATOM 3961 C C . ILE A 1 539 ? -20.863 2.592 -36.322 1.000 32.779 537 ILE A C 1
ATOM 3962 O O . ILE A 1 539 ? -20.340 3.512 -35.632 1.000 33.556 537 ILE A O 1
ATOM 3967 N N . GLN A 1 540 ? -20.173 1.815 -37.157 1.000 31.660 538 GLN A N 1
ATOM 3968 C CA . GLN A 1 540 ? -18.703 1.957 -37.350 1.000 34.439 538 GLN A CA 1
ATOM 3969 C C . GLN A 1 540 ? -18.358 3.361 -37.894 1.000 34.996 538 GLN A C 1
ATOM 3970 O O . GLN A 1 540 ? -17.394 3.974 -37.396 1.000 35.519 538 GLN A O 1
ATOM 3976 N N . SER A 1 541 ? -19.118 3.844 -38.881 1.000 37.091 539 SER A N 1
ATOM 3977 C CA . SER A 1 541 ? -18.887 5.141 -39.576 1.000 35.845 539 SER A CA 1
ATOM 3978 C C . SER A 1 541 ? -19.160 6.312 -38.634 1.000 36.204 539 SER A C 1
ATOM 3979 O O . SER A 1 541 ? -18.547 7.386 -38.850 1.000 34.375 539 SER A O 1
ATOM 3982 N N . SER A 1 542 ? -20.043 6.125 -37.650 1.000 33.000 540 SER A N 1
ATOM 3983 C CA . SER A 1 542 ? -20.442 7.186 -36.695 1.000 29.806 540 SER A CA 1
ATOM 3984 C C . SER A 1 542 ? -19.225 7.969 -36.193 1.000 29.297 540 SER A C 1
ATOM 3985 O O . SER A 1 542 ? -19.265 9.208 -36.254 1.000 35.038 540 SER A O 1
ATOM 3988 N N . GLY A 1 543 ? -18.245 7.292 -35.599 1.000 28.592 541 GLY A N 1
ATOM 3989 C CA . GLY A 1 543 ? -17.096 7.945 -34.939 1.000 28.651 541 GLY A CA 1
ATOM 3990 C C . GLY A 1 543 ? -17.358 8.418 -33.502 1.000 31.405 541 GLY A C 1
ATOM 3991 O O . GLY A 1 543 ? -16.381 8.795 -32.837 1.000 31.688 541 GLY A O 1
ATOM 3992 N N . ILE A 1 544 ? -18.596 8.376 -32.992 1.000 31.927 542 ILE A N 1
ATOM 3993 C CA . ILE A 1 544 ? -18.907 8.850 -31.608 1.000 31.360 542 ILE A CA 1
ATOM 3994 C C . ILE A 1 544 ? -19.540 7.745 -30.752 1.000 32.392 542 ILE A C 1
ATOM 3995 O O . ILE A 1 544 ? -20.032 8.079 -29.657 1.000 32.307 542 ILE A O 1
ATOM 4000 N N . ILE A 1 545 ? -19.565 6.491 -31.214 1.000 31.084 543 ILE A N 1
ATOM 4001 C CA . ILE A 1 545 ? -20.231 5.378 -30.483 1.000 27.873 543 ILE A CA 1
ATOM 4002 C C . ILE A 1 545 ? -19.189 4.554 -29.738 1.000 28.623 543 ILE A C 1
ATOM 4003 O O . ILE A 1 545 ? -18.129 4.297 -30.327 1.000 31.348 543 ILE A O 1
ATOM 4008 N N . SER A 1 546 ? -19.481 4.167 -28.489 1.000 26.694 544 SER A N 1
ATOM 4009 C CA . SER A 1 546 ? -18.564 3.401 -27.593 1.000 24.352 544 SER A CA 1
ATOM 4010 C C . SER A 1 546 ? -18.985 1.924 -27.506 1.000 21.602 544 SER A C 1
ATOM 4011 O O . SER A 1 546 ? -18.290 1.126 -26.874 1.000 20.935 544 SER A O 1
ATOM 4014 N N . GLY A 1 547 ? -20.126 1.562 -28.064 1.000 19.093 545 GLY A N 1
ATOM 4015 C CA . GLY A 1 547 ? -20.541 0.161 -27.985 1.000 18.719 545 GLY A CA 1
ATOM 4016 C C . GLY A 1 547 ? -21.929 -0.040 -28.498 1.000 18.649 545 GLY A C 1
ATOM 4017 O O . GLY A 1 547 ? -22.613 0.954 -28.777 1.000 18.930 545 GLY A O 1
ATOM 4018 N N . PHE A 1 548 ? -22.305 -1.301 -28.676 1.000 18.525 546 PHE A N 1
ATOM 4019 C CA . PHE A 1 548 ? -23.663 -1.660 -29.139 1.000 18.926 546 PHE A CA 1
ATOM 4020 C C . PHE A 1 548 ? -24.115 -2.931 -28.429 1.000 18.545 546 PHE A C 1
ATOM 4021 O O . PHE A 1 548 ? -23.274 -3.655 -27.840 1.000 19.515 546 PHE A O 1
ATOM 4029 N N . CYS A 1 549 ? -25.416 -3.193 -28.494 1.000 19.560 547 CYS A N 1
ATOM 4030 C CA . CYS A 1 549 ? -26.005 -4.482 -28.059 1.000 20.335 547 CYS A CA 1
ATOM 4031 C C . CYS A 1 549 ? -27.064 -4.900 -29.061 1.000 21.281 547 CYS A C 1
ATOM 4032 O O . CYS A 1 549 ? -28.047 -4.126 -29.237 1.000 21.880 547 CYS A O 1
ATOM 4035 N N . TYR A 1 550 ? -26.844 -6.062 -29.699 1.000 20.849 548 TYR A N 1
ATOM 4036 C CA . TYR A 1 550 ? -27.739 -6.624 -30.747 1.000 19.321 548 TYR A CA 1
ATOM 4037 C C . TYR A 1 550 ? -28.864 -7.417 -30.086 1.000 17.005 548 TYR A C 1
ATOM 4038 O O . TYR A 1 550 ? -28.597 -8.271 -29.250 1.000 17.138 548 TYR A O 1
ATOM 4047 N N . THR A 1 551 ? -30.082 -7.167 -30.521 1.000 17.074 549 THR A N 1
ATOM 4048 C CA . THR A 1 551 ? -31.295 -7.917 -30.135 1.000 17.618 549 THR A CA 1
ATOM 4049 C C . THR A 1 551 ? -31.475 -9.040 -31.149 1.000 19.818 549 THR A C 1
ATOM 4050 O O . THR A 1 551 ? -31.768 -8.740 -32.311 1.000 21.111 549 THR A O 1
ATOM 4054 N N . GLN A 1 552 ? -31.328 -10.315 -30.758 1.000 19.824 550 GLN A N 1
ATOM 4055 C CA . GLN A 1 552 ? -30.872 -10.801 -29.462 1.000 19.610 550 GLN A CA 1
ATOM 4056 C C . GLN A 1 552 ? -30.111 -12.099 -29.703 1.000 19.915 550 GLN A C 1
ATOM 4057 O O . GLN A 1 552 ? -29.986 -12.497 -30.884 1.000 17.782 550 GLN A O 1
ATOM 4063 N N . PHE A 1 553 ? -29.676 -12.754 -28.628 1.000 20.307 551 PHE A N 1
ATOM 4064 C CA . PHE A 1 553 ? -28.829 -13.971 -28.676 1.000 20.237 551 PHE A CA 1
ATOM 4065 C C . PHE A 1 553 ? -29.576 -15.113 -29.358 1.000 20.590 551 PHE A C 1
ATOM 4066 O O . PHE A 1 553 ? -29.087 -15.673 -30.355 1.000 21.926 551 PHE A O 1
ATOM 4074 N N . SER A 1 554 ? -30.717 -15.518 -28.809 1.000 18.577 552 SER A N 1
ATOM 4075 C CA . SER A 1 554 ? -31.479 -16.650 -29.378 1.000 18.804 552 SER A CA 1
ATOM 4076 C C . SER A 1 554 ? -32.923 -16.261 -29.604 1.000 18.307 552 SER A C 1
ATOM 4077 O O . SER A 1 554 ? -33.420 -15.394 -28.895 1.000 18.106 552 SER A O 1
ATOM 4080 N N . ASP A 1 555 ? -33.573 -16.985 -30.504 1.000 17.821 553 ASP A N 1
ATOM 4081 C CA . ASP A 1 555 ? -35.051 -17.028 -30.576 1.000 18.464 553 ASP A CA 1
ATOM 4082 C C . ASP A 1 555 ? -35.557 -17.446 -29.197 1.000 17.275 553 ASP A C 1
ATOM 4083 O O . ASP A 1 555 ? -34.866 -18.221 -28.509 1.000 18.920 553 ASP A O 1
ATOM 4088 N N . ILE A 1 556 ? -36.731 -16.986 -28.802 1.000 16.220 554 ILE A N 1
ATOM 4089 C CA . ILE A 1 556 ? -37.383 -17.505 -27.572 1.000 16.524 554 ILE A CA 1
ATOM 4090 C C . ILE A 1 556 ? -38.870 -17.633 -27.884 1.000 16.369 554 ILE A C 1
ATOM 4091 O O . ILE A 1 556 ? -39.479 -16.601 -28.164 1.000 15.572 554 ILE A O 1
ATOM 4096 N N . GLU A 1 557 ? -39.391 -18.848 -27.795 1.000 15.905 555 GLU A N 1
ATOM 4097 C CA . GLU A 1 557 ? -40.782 -19.226 -28.170 1.000 18.675 555 GLU A CA 1
ATOM 4098 C C . GLU A 1 557 ? -41.134 -18.550 -29.508 1.000 19.411 555 GLU A C 1
ATOM 4099 O O . GLU A 1 557 ? -40.447 -18.830 -30.521 1.000 19.798 555 GLU A O 1
ATOM 4105 N N . GLN A 1 558 ? -42.150 -17.700 -29.505 1.000 20.633 556 GLN A N 1
ATOM 4106 C CA . GLN A 1 558 ? -42.750 -17.073 -30.711 1.000 21.912 556 GLN A CA 1
ATOM 4107 C C . GLN A 1 558 ? -41.832 -15.993 -31.267 1.000 23.007 556 GLN A C 1
ATOM 4108 O O . GLN A 1 558 ? -42.039 -15.646 -32.441 1.000 21.450 556 GLN A O 1
ATOM 4114 N N . GLU A 1 559 ? -40.884 -15.469 -30.473 1.000 22.771 557 GLU A N 1
ATOM 4115 C CA . GLU A 1 559 ? -39.995 -14.375 -30.951 1.000 23.291 557 GLU A CA 1
ATOM 4116 C C . GLU A 1 559 ? -38.792 -14.974 -31.695 1.000 23.712 557 GLU A C 1
ATOM 4117 O O . GLU A 1 559 ? -37.867 -15.501 -31.029 1.000 21.139 557 GLU A O 1
ATOM 4123 N N . LYS A 1 560 ? -38.756 -14.842 -33.028 1.000 23.264 558 LYS A N 1
ATOM 4124 C CA . LYS A 1 560 ? -37.730 -15.494 -33.872 1.000 24.382 558 LYS A CA 1
ATOM 4125 C C . LYS A 1 560 ? -36.684 -14.481 -34.306 1.000 23.301 558 LYS A C 1
ATOM 4126 O O . LYS A 1 560 ? -36.407 -14.428 -35.528 1.000 20.772 558 LYS A O 1
ATOM 4132 N N . ASN A 1 561 ? -36.131 -13.715 -33.366 1.000 22.111 559 ASN A N 1
ATOM 4133 C CA . ASN A 1 561 ? -35.204 -12.604 -33.707 1.000 21.909 559 ASN A CA 1
ATOM 4134 C C . ASN A 1 561 ? -33.812 -12.861 -33.143 1.000 20.191 559 ASN A C 1
ATOM 4135 O O . ASN A 1 561 ? -33.029 -11.897 -33.018 1.000 19.436 559 ASN A O 1
ATOM 4140 N N . GLY A 1 562 ? -33.471 -14.126 -32.935 1.000 21.380 560 GLY A N 1
ATOM 4141 C CA . GLY A 1 562 ? -32.138 -14.500 -32.433 1.000 20.268 560 GLY A CA 1
ATOM 4142 C C . GLY A 1 562 ? -31.126 -14.649 -33.550 1.000 20.611 560 GLY A C 1
ATOM 4143 O O . GLY A 1 562 ? -31.519 -14.811 -34.715 1.000 22.300 560 GLY A O 1
ATOM 4144 N N . ILE A 1 563 ? -29.850 -14.645 -33.183 1.000 22.030 561 ILE A N 1
ATOM 4145 C CA . ILE A 1 563 ? -28.753 -15.170 -34.027 1.000 21.594 561 ILE A CA 1
ATOM 4146 C C . ILE A 1 563 ? -28.872 -16.699 -34.051 1.000 23.124 561 ILE A C 1
ATOM 4147 O O . ILE A 1 563 ? -28.554 -17.337 -35.100 1.000 22.376 561 ILE A O 1
ATOM 4152 N N . TYR A 1 564 ? -29.309 -17.282 -32.938 1.000 20.040 562 TYR A N 1
ATOM 4153 C CA . TYR A 1 564 ? -29.454 -18.742 -32.803 1.000 19.408 562 TYR A CA 1
ATOM 4154 C C . TYR A 1 564 ? -30.918 -19.081 -32.617 1.000 19.545 562 TYR A C 1
ATOM 4155 O O . TYR A 1 564 ? -31.706 -18.223 -32.199 1.000 20.814 562 TYR A O 1
ATOM 4164 N N . THR A 1 565 ? -31.255 -20.330 -32.913 1.000 19.521 563 THR A N 1
ATOM 4165 C CA . THR A 1 565 ? -32.593 -20.894 -32.646 1.000 20.011 563 THR A CA 1
ATOM 4166 C C . THR A 1 565 ? -32.712 -20.987 -31.123 1.000 19.271 563 THR A C 1
ATOM 4167 O O . THR A 1 565 ? -31.678 -20.922 -30.439 1.000 17.850 563 THR A O 1
ATOM 4171 N N . TYR A 1 566 ? -33.906 -21.228 -30.616 1.000 20.213 564 TYR A N 1
ATOM 4172 C CA . TYR A 1 566 ? -34.137 -21.355 -29.156 1.000 19.279 564 TYR A CA 1
ATOM 4173 C C . TYR A 1 566 ? -33.353 -22.541 -28.606 1.000 20.916 564 TYR A C 1
ATOM 4174 O O . TYR A 1 566 ? -32.870 -22.424 -27.479 1.000 19.070 564 TYR A O 1
ATOM 4183 N N . ASP A 1 567 ? -33.174 -23.610 -29.392 1.000 21.251 565 ASP A N 1
ATOM 4184 C CA . ASP A 1 567 ? -32.360 -24.787 -28.982 1.000 22.593 565 ASP A CA 1
ATOM 4185 C C . ASP A 1 567 ? -30.884 -24.590 -29.383 1.000 21.064 565 ASP A C 1
ATOM 4186 O O . ASP A 1 567 ? -30.161 -25.587 -29.469 1.000 18.824 565 ASP A O 1
ATOM 4191 N N . ARG A 1 568 ? -30.461 -23.343 -29.600 1.000 20.819 566 ARG A N 1
ATOM 4192 C CA . ARG A 1 568 ? -29.041 -22.925 -29.733 1.000 20.851 566 ARG A CA 1
ATOM 4193 C C . ARG A 1 568 ? -28.418 -23.496 -31.017 1.000 22.908 566 ARG A C 1
ATOM 4194 O O . ARG A 1 568 ? -27.192 -23.836 -30.995 1.000 24.886 566 ARG A O 1
ATOM 4202 N N . GLN A 1 569 ? -29.193 -23.586 -32.096 1.000 22.837 567 GLN A N 1
ATOM 4203 C CA . GLN A 1 569 ? -28.651 -24.050 -33.400 1.000 23.929 567 GLN A CA 1
ATOM 4204 C C . GLN A 1 569 ? -28.396 -22.806 -34.241 1.000 22.740 567 GLN A C 1
ATOM 4205 O O . GLN A 1 569 ? -29.200 -21.877 -34.199 1.000 23.712 567 GLN A O 1
ATOM 4211 N N . PRO A 1 570 ? -27.274 -22.736 -34.993 1.000 23.780 568 PRO A N 1
ATOM 4212 C CA . PRO A 1 570 ? -27.074 -21.674 -35.981 1.000 24.978 568 PRO A CA 1
ATOM 4213 C C . PRO A 1 570 ? -28.259 -21.534 -36.942 1.000 23.826 568 PRO A C 1
ATOM 4214 O O . PRO A 1 570 ? -28.831 -22.488 -37.319 1.000 24.054 568 PRO A O 1
ATOM 4218 N N . LYS A 1 571 ? -28.642 -20.306 -37.242 1.000 26.742 569 LYS A N 1
ATOM 4219 C CA . LYS A 1 571 ? -29.692 -19.992 -38.237 1.000 24.447 569 LYS A CA 1
ATOM 4220 C C . LYS A 1 571 ? -29.011 -19.645 -39.564 1.000 25.391 569 LYS A C 1
ATOM 4221 O O . LYS A 1 571 ? -29.674 -19.773 -40.605 1.000 20.957 569 LYS A O 1
ATOM 4227 N N . PHE A 1 572 ? -27.749 -19.205 -39.518 1.000 26.362 570 PHE A N 1
ATOM 4228 C CA . PHE A 1 572 ? -27.056 -18.555 -40.660 1.000 29.236 570 PHE A CA 1
ATOM 4229 C C . PHE A 1 572 ? -25.646 -19.120 -40.777 1.000 29.664 570 PHE A C 1
ATOM 4230 O O . PHE A 1 572 ? -25.132 -19.733 -39.814 1.000 29.439 570 PHE A O 1
ATOM 4238 N N . GLU A 1 573 ? -25.032 -18.857 -41.925 1.000 27.967 571 GLU A N 1
ATOM 4239 C CA . GLU A 1 573 ? -23.585 -19.064 -42.140 1.000 29.601 571 GLU A CA 1
ATOM 4240 C C . GLU A 1 573 ? -22.792 -18.267 -41.098 1.000 27.110 571 GLU A C 1
ATOM 4241 O O . GLU A 1 573 ? -22.724 -17.017 -41.197 1.000 25.826 571 GLU A O 1
ATOM 4247 N N . MET A 1 574 ? -22.167 -18.974 -40.155 1.000 28.111 572 MET A N 1
ATOM 4248 C CA . MET A 1 574 ? -21.527 -18.371 -38.958 1.000 29.123 572 MET A CA 1
ATOM 4249 C C . MET A 1 574 ? -20.286 -17.548 -39.340 1.000 30.724 572 MET A C 1
ATOM 4250 O O . MET A 1 574 ? -19.966 -16.534 -38.627 1.000 26.440 572 MET A O 1
ATOM 4255 N N . GLU A 1 575 ? -19.572 -17.968 -40.384 1.000 30.484 573 GLU A N 1
ATOM 4256 C CA . GLU A 1 575 ? -18.371 -17.248 -40.894 1.000 30.606 573 GLU A CA 1
ATOM 4257 C C . GLU A 1 575 ? -18.777 -15.809 -41.238 1.000 29.012 573 GLU A C 1
ATOM 4258 O O . GLU A 1 575 ? -18.082 -14.845 -40.835 1.000 28.395 573 GLU A O 1
ATOM 4264 N N . ARG A 1 576 ? -19.879 -15.689 -41.962 1.000 29.721 574 ARG A N 1
ATOM 4265 C CA . ARG A 1 576 ? -20.452 -14.397 -42.397 1.000 34.596 574 ARG A CA 1
ATOM 4266 C C . ARG A 1 576 ? -20.857 -13.572 -41.155 1.000 34.609 574 ARG A C 1
ATOM 4267 O O . ARG A 1 576 ? -20.303 -12.470 -40.969 1.000 30.336 574 ARG A O 1
ATOM 4275 N N . ILE A 1 577 ? -21.753 -14.107 -40.313 1.000 31.688 575 ILE A N 1
ATOM 4276 C CA . ILE A 1 577 ? -22.238 -13.466 -39.043 1.000 29.246 575 ILE A CA 1
ATOM 4277 C C . ILE A 1 577 ? -21.037 -12.891 -38.290 1.000 27.339 575 ILE A C 1
ATOM 4278 O O . ILE A 1 577 ? -21.055 -11.708 -37.930 1.000 28.260 575 ILE A O 1
ATOM 4283 N N . ARG A 1 578 ? -20.046 -13.733 -38.012 1.000 25.277 576 ARG A N 1
ATOM 4284 C CA . ARG A 1 578 ? -18.887 -13.376 -37.171 1.000 26.370 576 ARG A CA 1
ATOM 4285 C C . ARG A 1 578 ? -18.115 -12.233 -37.844 1.000 29.238 576 ARG A C 1
ATOM 4286 O O . ARG A 1 578 ? -17.761 -11.290 -37.149 1.000 26.803 576 ARG A O 1
ATOM 4294 N N . SER A 1 579 ? -17.872 -12.297 -39.152 1.000 30.578 577 SER A N 1
ATOM 4295 C CA . SER A 1 579 ? -17.074 -11.264 -39.865 1.000 32.478 577 SER A CA 1
ATOM 4296 C C . SER A 1 579 ? -17.816 -9.924 -39.768 1.000 31.555 577 SER A C 1
ATOM 4297 O O . SER A 1 579 ? -17.138 -8.897 -39.718 1.000 35.799 577 SER A O 1
ATOM 4300 N N . ILE A 1 580 ? -19.149 -9.936 -39.683 1.000 29.172 578 ILE A N 1
ATOM 4301 C CA . ILE A 1 580 ? -19.939 -8.675 -39.562 1.000 29.319 578 ILE A CA 1
ATOM 4302 C C . ILE A 1 580 ? -19.841 -8.121 -38.126 1.000 29.380 578 ILE A C 1
ATOM 4303 O O . ILE A 1 580 ? -19.500 -6.937 -37.975 1.000 28.365 578 ILE A O 1
ATOM 4308 N N . PHE A 1 581 ? -20.171 -8.921 -37.110 1.000 27.833 579 PHE A N 1
ATOM 4309 C CA . PHE A 1 581 ? -20.273 -8.467 -35.695 1.000 26.540 579 PHE A CA 1
ATOM 4310 C C . PHE A 1 581 ? -18.882 -8.191 -35.121 1.000 26.828 579 PHE A C 1
ATOM 4311 O O . PHE A 1 581 ? -18.799 -7.349 -34.220 1.000 28.343 579 PHE A O 1
ATOM 4319 N N . GLU A 1 582 ? -17.842 -8.875 -35.605 1.000 25.863 580 GLU A N 1
ATOM 4320 C CA . GLU A 1 582 ? -16.442 -8.676 -35.138 1.000 29.094 580 GLU A CA 1
ATOM 4321 C C . GLU A 1 582 ? -15.751 -7.468 -35.812 1.000 30.683 580 GLU A C 1
ATOM 4322 O O . GLU A 1 582 ? -14.567 -7.183 -35.474 1.000 29.647 580 GLU A O 1
ATOM 4328 N N . LYS A 1 583 ? -16.402 -6.783 -36.749 1.000 32.064 581 LYS A N 1
ATOM 4329 C CA . LYS A 1 583 ? -15.744 -5.770 -37.624 1.000 33.305 581 LYS A CA 1
ATOM 4330 C C . LYS A 1 583 ? -15.112 -4.653 -36.775 1.000 34.651 581 LYS A C 1
ATOM 4331 O O . LYS A 1 583 ? -13.949 -4.277 -37.031 1.000 29.991 581 LYS A O 1
ATOM 4337 N N . ILE A 1 584 ? -15.831 -4.145 -35.774 1.000 30.072 582 ILE A N 1
ATOM 4338 C CA . ILE A 1 584 ? -15.303 -3.075 -34.874 1.000 29.771 582 ILE A CA 1
ATOM 4339 C C . ILE A 1 584 ? -14.462 -3.745 -33.796 1.000 30.512 582 ILE A C 1
ATOM 4340 O O . ILE A 1 584 ? -14.981 -4.543 -33.001 1.000 29.651 582 ILE A O 1
ATOM 4345 N N . PRO A 1 585 ? -13.134 -3.489 -33.748 1.000 30.618 583 PRO A N 1
ATOM 4346 C CA . PRO A 1 585 ? -12.270 -4.172 -32.782 1.000 30.246 583 PRO A CA 1
ATOM 4347 C C . PRO A 1 585 ? -12.557 -3.767 -31.325 1.000 29.093 583 PRO A C 1
ATOM 4348 O O . PRO A 1 585 ? -13.028 -2.643 -31.080 1.000 27.011 583 PRO A O 1
ATOM 4352 N N . SER A 1 586 ? -12.262 -4.683 -30.405 1.000 27.602 584 SER A N 1
ATOM 4353 C CA . SER A 1 586 ? -12.417 -4.483 -28.940 1.000 29.186 584 SER A CA 1
ATOM 4354 C C . SER A 1 586 ? -11.547 -3.290 -28.529 1.000 34.060 584 SER A C 1
ATOM 4355 O O . SER A 1 586 ? -12.067 -2.381 -27.809 1.000 30.420 584 SER A O 1
ATOM 4358 N N . ARG A 1 587 ? -10.279 -3.305 -28.969 1.000 33.717 585 ARG A N 1
ATOM 4359 C CA . ARG A 1 587 ? -9.271 -2.238 -28.697 1.000 36.076 585 ARG A CA 1
ATOM 4360 C C . ARG A 1 587 ? -9.093 -1.417 -29.972 1.000 39.258 585 ARG A C 1
ATOM 4361 O O . ARG A 1 587 ? -8.585 -1.942 -30.954 1.000 43.726 585 ARG A O 1
ATOM 4369 N N . PRO A 1 588 ? -9.524 -0.136 -30.031 1.000 43.809 586 PRO A N 1
ATOM 4370 C CA . PRO A 1 588 ? -9.458 0.643 -31.273 1.000 48.235 586 PRO A CA 1
ATOM 4371 C C . PRO A 1 588 ? -8.042 0.830 -31.848 1.000 49.386 586 PRO A C 1
ATOM 4372 O O . PRO A 1 588 ? -7.083 0.633 -31.112 1.000 44.813 586 PRO A O 1
ATOM 4376 N N . ILE A 1 589 ? -7.952 1.148 -33.150 1.000 53.072 587 ILE A N 1
ATOM 4377 C CA . ILE A 1 589 ? -6.694 1.588 -33.840 1.000 57.684 587 ILE A CA 1
ATOM 4378 C C . ILE A 1 589 ? -5.585 0.555 -33.615 1.000 57.061 587 ILE A C 1
ATOM 4379 O O . ILE A 1 589 ? -5.734 -0.605 -33.951 1.000 64.790 587 ILE A O 1
#

CATH classification: 3.20.20.80

Secondary structure (DSSP, 8-state):
--S-S-S-TTSB-S-EEE--EEEEEEE-TTS-TTTTTGGG-SS-SEEEEETS-TTSTTTT----S---EEEEEEEEEPPGGGTT-EEEEEES-EESEEEEEETTEEEEEEE-TTS-EEEE-TTT--TTSEEEEEEEEE--GGGS-S--TTB-SSSS-BTTBB----EE-S-EEEEEE-TTSEEEEEEEEEGGGTEEEEEEEES---TT-EEEEEEEETTEEEEEEEEE--TT--EEEE-SS--BB-SSSB--EEEEEEEE-TTS-EEEEEEEEE-B--EEEETTEEEETTEE--EEEEEE---BTTTBTS-SSHHHHHHHHHHHHHTT-SEEEETTS---HHHHHHHHHHT-EEEE----TTS-TT-HHHHHHHHHHHHHHHHHHTT-TTEEEE---B----THHHHHHHHHHHHHHHH-TTS-B---BSSS--SS-SSEEEE---SSHHHHHHT-S--TTSTT-SSPPEEEEEEE------HHHHHHHHHHHHHHHHHSS--EEEEE-SB-BTTB---SB-TTS-B-S-HHHHHHHHTSS-SS--

InterPro domains:
  IPR006102 Glycoside hydrolase family 2, immunoglobulin-like beta-sandwich [PF00703] (208-299)
  IPR006103 Glycoside hydrolase family 2, catalytic domain [PF02836] (303-584)
  IPR006104 Glycosyl hydrolases family 2, sugar binding domain [PF02837] (90-159)
  IPR008979 Galactose-binding-like domain superfamily [SSF49785] (24-200)
  IPR013783 Immunoglobulin-like fold [G3DSA:2.60.40.10] (204-300)
  IPR017853 Glycoside hydrolase superfamily [SSF51445] (301-584)
  IPR036156 Beta-Galactosidase/glucuronidase domain superfamily [SSF49303] (209-299)
  IPR051913 Glycosyl Hydrolase 2 Domain-Containing Protein [PTHR42732] (1-486)

B-factor: mean 26.84, std 9.78, range [12.4, 78.96]

Organism: Bacteroides thetaiotaomicron (strain ATCC 29148 / DSM 2079 / JCM 5827 / CCUG 10774 / NCTC 10582 / VPI-5482 / E50) (NCBI:txid226186)

Foldseek 3Di:
DFQQDDQAAQWDDPFKDWPWAKKAKDQDVPPCCVVVLVLQDAHHDGIFTPPFFQCFVNRVNNDQFDGFKMKIKHKAAAAQVLPPWFKKKKAAFAPAKKFKHKNSHTQDIDGHGFFMDMTGCNPPDDHVDIIMIMMMWGHDLVVLQYLFFQDDPDRADDDSHHTGGHTGQDIIMMGTFHCFDWPDWAWDQDVVQQKIKIFTDTNDADDFKKKKKWKAQPNRTQFIDMDGDDGRDIDITHGPPADADALVRLGKIKMKIFMADPVRHTRDIIIRIAGRWFWDWDQLATDIRNAGFAFLEFEDQCQARRRGNHQRHLVSLLVLCVLCVLLAGQAYEHGLHQHRQVSLVSCSVNGYAYEGEHSNPSRDQQDLSSLVSLVVSVVSSCVSHVRRPNYAEYEHEEDYCHCSNVVSLVVCVVVCCVSHVRHFYASYDDAQDDDAGLEREHEDAPQDLVVLLVVQDHPCVHPNRDSHAYEHEEYQLDADVAVVSLVSLLSNLVSQVVNVSHRYYYYHHDEAGVPRRRHCAYSNRHGPYDSVSSNCRSNVQPRRHD

Solvent-accessible surface area: 21601 Å² total; per-residue (Å²): 141,33,13,73,59,14,18,38,8,14,22,48,7,124,57,58,43,25,2,3,10,98,2,21,11,24,46,4,155,109,91,31,1,94,89,113,99,11,12,74,21,153,136,6,82,131,84,4,43,0,0,6,0,0,3,0,52,67,3,70,30,89,63,70,56,99,11,101,47,1,7,0,7,50,57,0,62,5,40,68,120,14,62,145,76,36,3,7,0,22,2,12,0,0,4,9,59,0,58,0,20,2,72,25,59,98,46,16,145,13,58,0,0,1,0,33,24,79,18,75,2,40,115,64,12,128,39,51,89,72,12,10,0,0,0,13,2,38,22,47,39,102,31,10,117,11,5,6,1,8,18,4,89,101,119,106,34,83,62,26,25,0,20,22,0,3,0,0,0,10,10,0,12,0,0,0,4,13,58,15,0,1,106,45,5,42,5,78,37,34,23,82,92,84,35,0,33,0,30,2,65,7,65,103,66,57,133,87,6,35,0,33,0,8,0,70,20,99,171,140,105,52,11,81,51,74,26,161,16,44,75,52,39,90,10,75,0,86,1,84,140,28,104,74,0,11,2,95,82,43,45,32,3,63,2,40,4,15,1,46,42,62,174,47,114,93,51,10,109,5,105,4,11,2,1,0,10,58,9,51,55,44,130,21,99,2,35,0,12,58,104,30,6,22,0,17,0,0,8,2,9,2,3,10,56,72,0,10,1,0,0,43,71,15,102,23,5,55,53,1,1,64,21,1,61,83,0,1,5,4,0,0,1,3,6,3,6,4,8,11,33,26,1,5,43,31,0,0,97,38,0,0,0,0,0,7,5,0,0,4,27,46,24,64,57,84,31,75,74,1,9,145,14,2,43,35,0,0,71,44,5,0,129,35,2,22,29,4,3,0,0,0,0,2,1,1,1,4,35,61,170,133,48,20,36,28,144,5,1,91,57,0,27,151,37,2,79,84,67,3,108,54,10,8,2,0,1,6,1,26,34,32,92,2,63,83,10,26,0,0,2,18,37,12,98,57,89,62,30,100,161,2,39,135,45,5,135,16,70,138,150,27,113,18,45,74,82,10,0,8,0,0,3,21,0,14,17,16,109,82,180,92,115,79,13,4,95,107,2,44,102,8,0,54,16,3,85,97,38,72,94,20,16,0,0,0,3,13,2,4,4,8,2,46,71,39,80,11,3,3,1,37,33,86,29,95,72,37,15,97,29,114,79,0,70,67,1,1,87,61,16,67,10,90,69,216

Radius of gyration: 23.85 Å; Cα contacts (8 Å, |Δi|>4): 1356; chains: 1; bounding box: 62×57×70 Å

Nearest PDB structures (foldseek):
  7xyr-assembly1_A  TM=1.002E+00  e=0.000E+00  Bacteroides thetaiotaomicron
  5z18-assembly1_B  TM=8.346E-01  e=7.502E-43  Mediterraneibacter gnavus
  5z18-assembly2_F  TM=8.464E-01  e=1.817E-41  Mediterraneibacter gnavus
  6eca-assembly1_A-2  TM=8.619E-01  e=1.404E-40  Lacticaseibacillus rhamnosus
  6jz6-assembly1_B  TM=8.355E-01  e=1.123E-41  Mediterraneibacter gnavus

Sequence (546 aa):
IPRPEYPRPQFERTTWVNLNGTWTYEFDLDDSGKKRNLPTAKELSKTITVPFCPESKLSGVNHTDFIKKMWYQRSLPIPADWSNKKILLHFGAVDYLAEIYIDGRLVGFHNGGSSPFVIDISRIAKPGNSHNLVVSVSDDAKSGRQACGKQSPEKNSFACFYTRVTGIWQTVWMEALSPCGLKSANTYPDIDNNQLIITPEFYQISNDQTLEVTIYDSQKKVAQVTSKCANGSNLILPIKNIKLWSPETPHLYDISYCVKDAKGQIIDEVKSYVGMRKVHIANGKFYLNNEPYFQRLVMNQGYYPDGIWTAPTDEALKNDILLSKEAGFNGARLHQKFFEERFHYWADKLGFITWGESPNWGMNPDDEVASRNLLSEWIEILERDRNHPSIITWAPLTVPLSGTFARLVFDLQKLTKAIDPSRPFNDLTGSGFHFLTDIWSISTYEPDATRFALSLKPDKNQAAYANQPFIIGEFGGIVWEEDALFERIEKLINAIQSSGIISGFCYTQFSDIEQEKNGIYTYDRQPKFEMERIRSIFEKIPSRPI